Protein AF-A0A8C4T7C1-F1 (afdb_monomer)

Structure (mmCIF, N/CA/C/O backbone):
data_AF-A0A8C4T7C1-F1
#
_entry.id   AF-A0A8C4T7C1-F1
#
loop_
_atom_site.group_PDB
_atom_site.id
_atom_site.type_symbol
_atom_site.label_atom_id
_atom_site.label_alt_id
_atom_site.label_comp_id
_atom_site.label_asym_id
_atom_site.label_entity_id
_atom_site.label_seq_id
_atom_site.pdbx_PDB_ins_code
_atom_site.Cartn_x
_atom_site.Cartn_y
_atom_site.Cartn_z
_atom_site.occupancy
_atom_site.B_iso_or_equiv
_atom_site.auth_seq_id
_atom_site.auth_comp_id
_atom_site.auth_asym_id
_atom_site.auth_atom_id
_atom_site.pdbx_PDB_model_num
ATOM 1 N N . MET A 1 1 ? -69.607 1.595 96.852 1.00 39.59 1 MET A N 1
ATOM 2 C CA . MET A 1 1 ? -70.809 1.963 97.623 1.00 39.59 1 MET A CA 1
ATOM 3 C C . MET A 1 1 ? -70.814 1.075 98.844 1.00 39.59 1 MET A C 1
ATOM 5 O O . MET A 1 1 ? -71.100 -0.108 98.717 1.00 39.59 1 MET A O 1
ATOM 9 N N . ASP A 1 2 ? -70.369 1.625 99.969 1.00 36.47 2 ASP A N 1
ATOM 10 C CA . ASP A 1 2 ? -70.522 1.013 101.286 1.00 36.47 2 ASP A CA 1
ATOM 11 C C . ASP A 1 2 ? -71.994 0.741 101.583 1.00 36.47 2 ASP A C 1
ATOM 13 O O . ASP A 1 2 ? -72.839 1.552 101.209 1.00 36.47 2 ASP A O 1
ATOM 17 N N . LEU A 1 3 ? -72.279 -0.345 102.302 1.00 37.03 3 LEU A N 1
ATOM 18 C CA . LEU A 1 3 ? -73.333 -0.402 103.315 1.00 37.03 3 LEU A CA 1
ATOM 19 C C . LEU A 1 3 ? -73.070 -1.590 104.252 1.00 37.03 3 LEU A C 1
ATOM 21 O O . LEU A 1 3 ? -72.618 -2.659 103.849 1.00 37.03 3 LEU A O 1
ATOM 25 N N . ASN A 1 4 ? -73.296 -1.322 105.529 1.00 34.69 4 ASN A N 1
ATOM 26 C CA . ASN A 1 4 ? -72.734 -1.969 106.704 1.00 34.69 4 ASN A CA 1
ATOM 27 C C . ASN A 1 4 ? -73.820 -2.754 107.478 1.00 34.69 4 ASN A C 1
ATOM 29 O O . ASN A 1 4 ? -75.002 -2.452 107.337 1.00 34.69 4 ASN A O 1
ATOM 33 N N . ALA A 1 5 ? -73.356 -3.624 108.389 1.00 36.12 5 ALA A N 1
ATOM 34 C CA . ALA A 1 5 ? -73.936 -3.946 109.709 1.00 36.12 5 ALA A CA 1
ATOM 35 C C . ALA A 1 5 ? -75.010 -5.069 109.887 1.00 36.12 5 ALA A C 1
ATOM 37 O O . ALA A 1 5 ? -76.177 -4.887 109.570 1.00 36.12 5 ALA A O 1
ATOM 38 N N . THR A 1 6 ? -74.560 -6.193 110.501 1.00 39.06 6 THR A N 1
ATOM 39 C CA . THR A 1 6 ? -74.989 -6.859 111.785 1.00 39.06 6 THR A CA 1
ATOM 40 C C . THR A 1 6 ? -76.496 -7.067 112.111 1.00 39.06 6 THR A C 1
ATOM 42 O O . THR A 1 6 ? -77.298 -6.189 111.854 1.00 39.06 6 THR A O 1
ATOM 45 N N . THR A 1 7 ? -77.010 -8.143 112.751 1.00 35.78 7 THR A N 1
ATOM 46 C CA . THR A 1 7 ? -76.562 -8.897 113.957 1.00 35.78 7 THR A CA 1
ATOM 47 C C . THR A 1 7 ? -77.440 -10.149 114.257 1.00 35.78 7 THR A C 1
ATOM 49 O O . THR A 1 7 ? -78.555 -10.270 113.766 1.00 35.78 7 THR A O 1
ATOM 52 N N . LEU A 1 8 ? -76.896 -11.015 115.130 1.00 33.44 8 LEU A N 1
ATOM 53 C CA . LEU A 1 8 ? -77.321 -12.287 115.770 1.00 33.44 8 LEU A CA 1
ATOM 54 C C . LEU A 1 8 ? -78.752 -12.437 116.357 1.00 33.44 8 LEU A C 1
ATOM 56 O O . LEU A 1 8 ? -79.340 -11.461 116.807 1.00 33.44 8 LEU A O 1
ATOM 60 N N . THR A 1 9 ? -79.211 -13.693 116.551 1.00 31.36 9 THR A N 1
ATOM 61 C CA . THR A 1 9 ? -79.605 -14.282 117.870 1.00 31.36 9 THR A CA 1
ATOM 62 C C . THR A 1 9 ? -79.942 -15.789 117.797 1.00 31.36 9 THR A C 1
ATOM 64 O O . THR A 1 9 ? -80.303 -16.327 116.757 1.00 31.36 9 THR A O 1
ATOM 67 N N . SER A 1 10 ? -79.747 -16.466 118.932 1.00 30.12 10 SER A N 1
ATOM 68 C CA . SER A 1 10 ? -79.720 -17.911 119.226 1.00 30.12 10 SER A CA 1
ATOM 69 C C . SER A 1 10 ? -81.005 -18.463 119.871 1.00 30.12 10 SER A C 1
ATOM 71 O O . SER A 1 10 ? -81.636 -17.713 120.607 1.00 30.12 10 SER A O 1
ATOM 73 N N . ALA A 1 11 ? -81.280 -19.778 119.750 1.00 27.78 11 ALA A N 1
ATOM 74 C CA . ALA A 1 11 ? -81.513 -20.743 120.862 1.00 27.78 11 ALA A CA 1
ATOM 75 C C . ALA A 1 11 ? -82.303 -22.020 120.446 1.00 27.78 11 ALA A C 1
ATOM 77 O O . ALA A 1 11 ? -83.220 -21.970 119.638 1.00 27.78 11 ALA A O 1
ATOM 78 N N . SER A 1 12 ? -81.905 -23.156 121.039 1.00 30.42 12 SER A N 1
ATOM 79 C CA . SER A 1 12 ? -82.440 -24.548 120.990 1.00 30.42 12 SER A CA 1
ATOM 80 C C . SER A 1 12 ? -83.634 -24.741 121.984 1.00 30.42 12 SER A C 1
ATOM 82 O O . SER A 1 12 ? -84.013 -23.702 122.530 1.00 30.42 12 SER A O 1
ATOM 84 N N . PRO A 1 13 ? -84.200 -25.941 122.357 1.00 45.16 13 PRO A N 1
ATOM 85 C CA . PRO A 1 13 ? -83.809 -27.366 122.119 1.00 45.16 13 PRO A CA 1
ATOM 86 C C . PRO A 1 13 ? -84.932 -28.468 121.943 1.00 45.16 13 PRO A C 1
ATOM 88 O O . PRO A 1 13 ? -86.101 -28.212 122.194 1.00 45.16 13 PRO A O 1
ATOM 91 N N . ALA A 1 14 ? -84.494 -29.722 121.632 1.00 33.12 14 ALA A N 1
ATOM 92 C CA . ALA A 1 14 ? -84.949 -31.095 122.069 1.00 33.12 14 ALA A CA 1
ATOM 93 C C . ALA A 1 14 ? -86.394 -31.641 121.783 1.00 33.12 14 ALA A C 1
ATOM 95 O O . ALA A 1 14 ? -87.329 -30.862 121.780 1.00 33.12 14 ALA A O 1
ATOM 96 N N . MET A 1 15 ? -86.760 -32.946 121.638 1.00 36.12 15 MET A N 1
ATOM 97 C CA . MET A 1 15 ? -86.163 -34.318 121.561 1.00 36.12 15 MET A CA 1
ATOM 98 C C . MET A 1 15 ? -87.272 -35.389 121.201 1.00 36.12 15 MET A C 1
ATOM 100 O O . MET A 1 15 ? -88.375 -35.285 121.721 1.00 36.12 15 MET A O 1
ATOM 104 N N . VAL A 1 16 ? -86.917 -36.431 120.406 1.00 39.88 16 VAL A N 1
ATOM 105 C CA . VAL A 1 16 ? -87.276 -37.906 120.360 1.00 39.88 16 VAL A CA 1
ATOM 106 C C . VAL A 1 16 ? -88.703 -38.483 120.081 1.00 39.88 16 VAL A C 1
ATOM 108 O O . VAL A 1 16 ? -89.640 -38.263 120.836 1.00 39.88 16 VAL A O 1
ATOM 111 N N . GLY A 1 17 ? -88.780 -39.436 119.114 1.00 33.00 17 GLY A N 1
ATOM 112 C CA . GLY A 1 17 ? -89.748 -40.565 119.043 1.00 33.00 17 GLY A CA 1
ATOM 113 C C . GLY A 1 17 ? -89.788 -41.311 117.678 1.00 33.00 17 GLY A C 1
ATOM 114 O O . GLY A 1 17 ? -90.172 -40.715 116.680 1.00 33.00 17 GLY A O 1
ATOM 115 N N . ALA A 1 18 ? -89.393 -42.595 117.605 1.00 36.97 18 ALA A N 1
ATOM 116 C CA . ALA A 1 18 ? -89.194 -43.373 116.361 1.00 36.97 18 ALA A CA 1
ATOM 117 C C . ALA A 1 18 ? -90.435 -44.157 115.859 1.00 36.97 18 ALA A C 1
ATOM 119 O O . ALA A 1 18 ? -91.068 -44.876 116.628 1.00 36.97 18 ALA A O 1
ATOM 120 N N . THR A 1 19 ? -90.711 -44.095 114.546 1.00 44.72 19 THR A N 1
ATOM 121 C CA . THR A 1 19 ? -91.612 -44.988 113.781 1.00 44.72 19 THR A CA 1
ATOM 122 C C . THR A 1 19 ? -90.917 -45.392 112.471 1.00 44.72 19 THR A C 1
ATOM 124 O O . THR A 1 19 ? -90.455 -44.539 111.717 1.00 44.72 19 THR A O 1
ATOM 127 N N . SER A 1 20 ? -90.768 -46.690 112.207 1.00 54.09 20 SER A N 1
ATOM 128 C CA . SER A 1 20 ? -90.064 -47.219 111.029 1.00 54.09 20 SER A CA 1
ATOM 129 C C . SER A 1 20 ? -90.968 -47.213 109.788 1.00 54.09 20 SER A C 1
ATOM 131 O O . SER A 1 20 ? -91.796 -48.100 109.604 1.00 54.09 20 SER A O 1
ATOM 133 N N . THR A 1 21 ? -90.789 -46.203 108.933 1.00 66.94 21 THR A N 1
ATOM 134 C CA . THR A 1 21 ? -91.426 -46.022 107.614 1.00 66.94 21 THR A CA 1
ATOM 135 C C . THR A 1 21 ? -90.376 -46.159 106.500 1.00 66.94 21 THR A C 1
ATOM 137 O O . THR A 1 21 ? -89.193 -45.918 106.737 1.00 66.94 21 THR A O 1
ATOM 140 N N . CYS A 1 22 ? -90.774 -46.583 105.293 1.00 68.88 22 CYS A N 1
ATOM 141 C CA . CYS A 1 22 ? -89.872 -46.592 104.132 1.00 68.88 22 CYS A CA 1
ATOM 142 C C . CYS A 1 22 ? -89.419 -45.164 103.783 1.00 68.88 22 CYS A C 1
ATOM 144 O O . CYS A 1 22 ? -90.222 -44.234 103.857 1.00 68.88 22 CYS A O 1
ATOM 146 N N . GLY A 1 23 ? -88.151 -44.992 103.393 1.00 71.00 23 GLY A N 1
ATOM 147 C CA . GLY A 1 23 ? -87.605 -43.698 102.980 1.00 71.00 23 GLY A CA 1
ATOM 148 C C . GLY A 1 23 ? -88.231 -43.146 101.692 1.00 71.00 23 GLY A C 1
ATOM 149 O O . GLY A 1 23 ? -88.985 -43.822 100.993 1.00 71.00 23 GLY A O 1
ATOM 150 N N . THR A 1 24 ? -87.903 -41.897 101.360 1.00 75.88 24 THR A N 1
ATOM 151 C CA . THR A 1 24 ? -88.327 -41.229 100.116 1.00 75.88 24 THR A CA 1
ATOM 152 C C . THR A 1 24 ? -87.920 -42.029 98.871 1.00 75.88 24 THR A C 1
ATOM 154 O O . THR A 1 24 ? -86.865 -42.659 98.871 1.00 75.88 24 THR A O 1
ATOM 157 N N . ASN A 1 25 ? -88.729 -41.975 97.804 1.00 74.75 25 ASN A N 1
ATOM 158 C CA . ASN A 1 25 ? -88.540 -42.739 96.555 1.00 74.75 25 ASN A CA 1
ATOM 159 C C . ASN A 1 25 ? -88.630 -44.268 96.735 1.00 74.75 25 ASN A C 1
ATOM 161 O O . ASN A 1 25 ? -88.060 -45.037 95.962 1.00 74.75 25 ASN A O 1
ATOM 165 N N . ALA A 1 26 ? -89.383 -44.710 97.749 1.00 79.12 26 ALA A N 1
ATOM 166 C CA . ALA A 1 26 ? -89.719 -46.105 97.995 1.00 79.12 26 ALA A CA 1
ATOM 167 C C . ALA A 1 26 ? -91.232 -46.292 98.178 1.00 79.12 26 ALA A C 1
ATOM 169 O O . ALA A 1 26 ? -91.918 -45.468 98.779 1.00 79.12 26 ALA A O 1
ATOM 170 N N . THR A 1 27 ? -91.745 -47.419 97.701 1.00 79.00 27 THR A N 1
ATOM 171 C CA . THR A 1 27 ? -93.106 -47.901 97.947 1.00 79.00 27 THR A CA 1
ATOM 172 C C . THR A 1 27 ? -93.055 -49.027 98.975 1.00 79.00 27 THR A C 1
ATOM 174 O O . THR A 1 27 ? -92.199 -49.905 98.901 1.00 79.00 27 THR A O 1
ATOM 177 N N . CYS A 1 28 ? -93.927 -48.987 99.982 1.00 78.75 28 CYS A N 1
ATOM 178 C CA . CYS A 1 28 ? -93.974 -50.014 101.022 1.00 78.75 28 CYS A CA 1
ATOM 179 C C . CYS A 1 28 ? -94.822 -51.199 100.548 1.00 78.75 28 CYS A C 1
ATOM 181 O O . CYS A 1 28 ? -95.999 -51.023 100.226 1.00 78.75 28 CYS A O 1
ATOM 183 N N . VAL A 1 29 ? -94.238 -52.397 100.522 1.00 79.12 29 VAL A N 1
ATOM 184 C CA . VAL A 1 29 ? -94.924 -53.643 100.170 1.00 79.12 29 VAL A CA 1
ATOM 185 C C . VAL A 1 29 ? -95.025 -54.513 101.421 1.00 79.12 29 VAL A C 1
ATOM 187 O O . VAL A 1 29 ? -94.021 -54.946 101.988 1.00 79.12 29 VAL A O 1
ATOM 190 N N . ASN A 1 30 ? -96.256 -54.760 101.870 1.00 70.69 30 ASN A N 1
ATOM 191 C CA . ASN A 1 30 ? -96.525 -55.561 103.063 1.00 70.69 30 ASN A CA 1
ATOM 192 C C . ASN A 1 30 ? -96.456 -57.061 102.743 1.00 70.69 30 ASN A C 1
ATOM 194 O O . ASN A 1 30 ? -97.020 -57.517 101.749 1.00 70.69 30 ASN A O 1
ATOM 198 N N . THR A 1 31 ? -95.820 -57.837 103.617 1.00 72.50 31 THR A N 1
ATOM 199 C CA . THR A 1 31 ? -95.782 -59.304 103.565 1.00 72.50 31 THR A CA 1
ATOM 200 C C . THR A 1 31 ? -96.351 -59.891 104.858 1.00 72.50 31 THR A C 1
ATOM 202 O O . THR A 1 31 ? -96.505 -59.204 105.867 1.00 72.50 31 THR A O 1
ATOM 205 N N . ALA A 1 32 ? -96.735 -61.170 104.849 1.00 63.47 32 ALA A N 1
ATOM 206 C CA . ALA A 1 32 ? -97.282 -61.815 106.041 1.00 63.47 32 ALA A CA 1
ATOM 207 C C . ALA A 1 32 ? -96.217 -61.865 107.155 1.00 63.47 32 ALA A C 1
ATOM 209 O O . ALA A 1 32 ? -95.300 -62.680 107.114 1.00 63.47 32 ALA A O 1
ATOM 210 N N . GLY A 1 33 ? -96.339 -60.962 108.133 1.00 67.00 33 GLY A N 1
ATOM 211 C CA . GLY A 1 33 ? -95.430 -60.832 109.275 1.00 67.00 33 GLY A CA 1
ATOM 212 C C . GLY A 1 33 ? -94.301 -59.801 109.130 1.00 67.00 33 GLY A C 1
ATOM 213 O O . GLY A 1 33 ? -93.523 -59.666 110.070 1.00 67.00 33 GLY A O 1
ATOM 214 N N . SER A 1 34 ? -94.188 -59.067 108.012 1.00 75.94 34 SER A N 1
ATOM 215 C CA . SER A 1 34 ? -93.172 -58.010 107.822 1.00 75.94 34 SER A CA 1
ATOM 216 C C . SER A 1 34 ? -93.561 -57.014 106.710 1.00 75.94 34 SER A C 1
ATOM 218 O O . SER A 1 34 ? -94.633 -57.107 106.119 1.00 75.94 34 SER A O 1
ATOM 220 N N . PHE A 1 35 ? -92.697 -56.046 106.408 1.00 72.50 35 PHE A N 1
ATOM 221 C CA . PHE A 1 35 ? -92.792 -55.178 105.231 1.00 72.50 35 PHE A CA 1
ATOM 222 C C . PHE A 1 35 ? -91.415 -55.050 104.571 1.00 72.50 35 PHE A C 1
ATOM 224 O O . PHE A 1 35 ? -90.387 -55.195 105.235 1.00 72.50 35 PHE A O 1
ATOM 231 N N . PHE A 1 36 ? -91.374 -54.779 103.268 1.00 80.06 36 PHE A N 1
ATOM 232 C CA . PHE A 1 36 ? -90.142 -54.379 102.587 1.00 80.06 36 PHE A CA 1
ATOM 233 C C . PHE A 1 36 ? -90.388 -53.160 101.701 1.00 80.06 36 PHE A C 1
ATOM 235 O O . PHE A 1 36 ? -91.494 -52.934 101.209 1.00 80.06 36 PHE A O 1
ATOM 242 N N . CYS A 1 37 ? -89.350 -52.351 101.516 1.00 81.44 37 CYS A N 1
ATOM 243 C CA . CYS A 1 37 ? -89.415 -51.151 100.695 1.00 81.44 37 CYS A CA 1
ATOM 244 C C . CYS A 1 37 ? -88.960 -51.477 99.271 1.00 81.44 37 CYS A C 1
ATOM 246 O O . CYS A 1 37 ? -87.873 -52.015 99.073 1.00 81.44 37 CYS A O 1
ATOM 248 N N . GLN A 1 38 ? -89.773 -51.140 98.276 1.00 81.94 38 GLN A N 1
ATOM 249 C CA . GLN A 1 38 ? -89.431 -51.252 96.864 1.00 81.94 38 GLN A CA 1
ATOM 250 C C . GLN A 1 38 ? -89.142 -49.861 96.303 1.00 81.94 38 GLN A C 1
ATOM 252 O O . GLN A 1 38 ? -90.034 -49.014 96.242 1.00 81.94 38 GLN A O 1
ATOM 257 N N . CYS A 1 39 ? -87.899 -49.619 95.891 1.00 84.44 39 CYS A N 1
ATOM 258 C CA . CYS A 1 39 ? -87.506 -48.340 95.311 1.00 84.44 39 CYS A CA 1
ATOM 259 C C . CYS A 1 39 ? -88.224 -48.059 93.988 1.00 84.44 39 CYS A C 1
ATOM 261 O O . CYS A 1 39 ? -88.465 -48.971 93.194 1.00 84.44 39 CYS A O 1
ATOM 263 N N . THR A 1 40 ? -88.554 -46.788 93.750 1.00 81.94 40 THR A N 1
ATOM 264 C CA . THR A 1 40 ? -88.986 -46.319 92.430 1.00 81.94 40 THR A CA 1
ATOM 265 C C . THR A 1 40 ? -87.871 -46.550 91.411 1.00 81.94 40 THR A C 1
ATOM 267 O O . THR A 1 40 ? -86.692 -46.571 91.766 1.00 81.94 40 THR A O 1
ATOM 270 N N . SER A 1 41 ? -88.239 -46.738 90.141 1.00 80.69 41 SER A N 1
ATOM 271 C CA . SER A 1 41 ? -87.270 -46.962 89.059 1.00 80.69 41 SER A CA 1
ATOM 272 C C . SER A 1 41 ? -86.169 -45.890 89.067 1.00 80.69 41 SER A C 1
ATOM 274 O O . SER A 1 41 ? -86.472 -44.722 89.296 1.00 80.69 41 SER A O 1
ATOM 276 N N . GLY A 1 42 ? -84.911 -46.294 88.854 1.00 77.31 42 GLY A N 1
ATOM 277 C CA . GLY A 1 42 ? -83.734 -45.412 88.946 1.00 77.31 42 GLY A CA 1
ATOM 278 C C . GLY A 1 42 ? -83.109 -45.301 90.346 1.00 77.31 42 GLY A C 1
ATOM 279 O O . GLY A 1 42 ? -82.064 -44.686 90.506 1.00 77.31 42 GLY A O 1
ATOM 280 N N . TYR A 1 43 ? -83.688 -45.934 91.372 1.00 84.94 43 TYR A N 1
ATOM 281 C CA . TYR A 1 43 ? -83.139 -45.943 92.733 1.00 84.94 43 TYR A CA 1
ATOM 282 C C . TYR A 1 43 ? -82.815 -47.368 93.199 1.00 84.94 43 TYR A C 1
ATOM 284 O O . TYR A 1 43 ? -83.544 -48.318 92.912 1.00 84.94 43 TYR A O 1
ATOM 292 N N . GLN A 1 44 ? -81.724 -47.528 93.950 1.00 84.44 44 GLN A N 1
ATOM 293 C CA . GLN A 1 44 ? -81.298 -48.802 94.533 1.00 84.44 44 GLN A CA 1
ATOM 294 C C . GLN A 1 44 ? -81.539 -48.823 96.042 1.00 84.44 44 GLN A C 1
ATOM 296 O O . GLN A 1 44 ? -81.266 -47.850 96.750 1.00 84.44 44 GLN A O 1
ATOM 301 N N . LEU A 1 45 ? -82.043 -49.954 96.535 1.00 82.75 45 LEU A N 1
ATOM 302 C CA . LEU A 1 45 ? -82.343 -50.138 97.948 1.00 82.75 45 LEU A CA 1
ATOM 303 C C . LEU A 1 45 ? -81.062 -50.455 98.718 1.00 82.75 45 LEU A C 1
ATOM 305 O O . LEU A 1 45 ? -80.397 -51.456 98.457 1.00 82.75 45 LEU A O 1
ATOM 309 N N . ILE A 1 46 ? -80.751 -49.624 99.703 1.00 80.88 46 ILE A N 1
ATOM 310 C CA . ILE A 1 46 ? -79.658 -49.819 100.650 1.00 80.88 46 ILE A CA 1
ATOM 311 C C . ILE A 1 46 ? -80.258 -49.933 102.055 1.00 80.88 46 ILE A C 1
ATOM 313 O O . ILE A 1 46 ? -81.198 -49.221 102.415 1.00 80.88 46 ILE A O 1
ATOM 317 N N . ASN A 1 47 ? -79.721 -50.853 102.863 1.00 76.44 47 ASN A N 1
ATOM 318 C CA . ASN A 1 47 ? -80.117 -51.063 104.262 1.00 76.44 47 ASN A CA 1
ATOM 319 C C . ASN A 1 47 ? -81.635 -51.272 104.459 1.00 76.44 47 ASN A C 1
ATOM 321 O O . ASN A 1 47 ? -82.228 -50.751 105.404 1.00 76.44 47 ASN A O 1
ATOM 325 N N . ASN A 1 48 ? -82.271 -52.006 103.537 1.00 70.31 48 ASN A N 1
ATOM 326 C CA . ASN A 1 48 ? -83.690 -52.405 103.520 1.00 70.31 48 ASN A CA 1
ATOM 327 C C . ASN A 1 48 ? -84.749 -51.285 103.600 1.00 70.31 48 ASN A C 1
ATOM 329 O O . ASN A 1 48 ? -85.939 -51.583 103.523 1.00 70.31 48 ASN A O 1
ATOM 333 N N . THR A 1 49 ? -84.354 -50.019 103.733 1.00 74.88 49 THR A N 1
ATOM 334 C CA . THR A 1 49 ? -85.272 -48.902 104.016 1.00 74.88 49 THR A CA 1
ATOM 335 C C . THR A 1 49 ? -84.970 -47.632 103.224 1.00 74.88 49 THR A C 1
ATOM 337 O O . THR A 1 49 ? -85.866 -46.799 103.085 1.00 74.88 49 THR A O 1
ATOM 340 N N . LEU A 1 50 ? -83.757 -47.476 102.678 1.00 79.44 50 LEU A N 1
ATOM 341 C CA . LEU A 1 50 ? -83.317 -46.257 102.000 1.00 79.44 50 LEU A CA 1
ATOM 342 C C . LEU A 1 50 ? -83.121 -46.495 100.504 1.00 79.44 50 LEU A C 1
ATOM 344 O O . LEU A 1 50 ? -82.351 -47.362 100.104 1.00 79.44 50 LEU A O 1
ATOM 348 N N . CYS A 1 51 ? -83.771 -45.678 99.683 1.00 84.94 51 CYS A N 1
ATOM 349 C CA . CYS A 1 51 ? -83.576 -45.672 98.241 1.00 84.94 51 CYS A CA 1
ATOM 350 C C . CYS A 1 51 ? -82.603 -44.560 97.873 1.00 84.94 51 CYS A C 1
ATOM 352 O O . CYS A 1 51 ? -82.915 -43.380 98.031 1.00 84.94 51 CYS A O 1
ATOM 354 N N . VAL A 1 52 ? -81.414 -44.941 97.410 1.00 83.75 52 VAL A N 1
ATOM 355 C CA . VAL A 1 52 ? -80.437 -43.983 96.888 1.00 83.75 52 VAL A CA 1
ATOM 356 C C . VAL A 1 52 ? -80.479 -43.990 95.376 1.00 83.75 52 VAL A C 1
ATOM 358 O O . VAL A 1 52 ? -80.702 -45.028 94.755 1.00 83.75 52 VAL A O 1
ATOM 361 N N . ASP A 1 53 ? -80.286 -42.811 94.808 1.00 84.06 53 ASP A N 1
ATOM 362 C CA . ASP A 1 53 ? -80.202 -42.622 93.371 1.00 84.06 53 ASP A CA 1
ATOM 363 C C . ASP A 1 53 ? -79.111 -43.517 92.780 1.00 84.06 53 ASP A C 1
ATOM 365 O O . ASP A 1 53 ? -78.015 -43.649 93.345 1.00 84.06 53 ASP A O 1
ATOM 369 N N . VAL A 1 54 ? -79.429 -44.190 91.681 1.00 85.19 54 VAL A N 1
ATOM 370 C CA . VAL A 1 54 ? -78.435 -44.949 90.938 1.00 85.19 54 VAL A CA 1
ATOM 371 C C . VAL A 1 54 ? -77.695 -43.964 90.056 1.00 85.19 54 VAL A C 1
ATOM 373 O O . VAL A 1 54 ? -78.252 -43.494 89.088 1.00 85.19 54 VAL A O 1
ATOM 376 N N . ASP A 1 55 ? -76.419 -43.706 90.338 1.00 83.19 55 ASP A N 1
ATOM 377 C CA . ASP A 1 55 ? -75.590 -42.967 89.384 1.00 83.19 55 ASP A CA 1
ATOM 378 C C . ASP A 1 55 ? -75.295 -43.874 88.182 1.00 83.19 55 ASP A C 1
ATOM 380 O O . ASP A 1 55 ? -74.357 -44.686 88.206 1.00 83.19 55 ASP A O 1
ATOM 384 N N . GLU A 1 56 ? -76.135 -43.789 87.146 1.00 85.38 56 GLU A N 1
ATOM 385 C CA . GLU A 1 56 ? -75.958 -44.592 85.939 1.00 85.38 56 GLU A CA 1
ATOM 386 C C . GLU A 1 56 ? -74.633 -44.253 85.249 1.00 85.38 56 GLU A C 1
ATOM 388 O O . GLU A 1 56 ? -73.958 -45.153 84.746 1.00 85.38 56 GLU A O 1
ATOM 393 N N . CYS A 1 57 ? -74.184 -42.996 85.314 1.00 82.75 57 CYS A N 1
ATOM 394 C CA . CYS A 1 57 ? -72.947 -42.544 84.680 1.00 82.75 57 CYS A CA 1
ATOM 395 C C . CYS A 1 57 ? -71.685 -43.217 85.264 1.00 82.75 57 CYS A C 1
ATOM 397 O O . CYS A 1 57 ? -70.692 -43.371 84.550 1.00 82.75 57 CYS A O 1
ATOM 399 N N . ARG A 1 58 ? -71.706 -43.666 86.530 1.00 81.44 58 ARG A N 1
ATOM 400 C CA . ARG A 1 58 ? -70.566 -44.347 87.190 1.00 81.44 58 ARG A CA 1
ATOM 401 C C . ARG A 1 58 ? -70.533 -45.864 87.024 1.00 81.44 58 ARG A C 1
ATOM 403 O O . ARG A 1 58 ? -69.520 -46.476 87.359 1.00 81.44 58 ARG A O 1
ATOM 410 N N . LYS A 1 59 ? -71.604 -46.488 86.524 1.00 75.31 59 LYS A N 1
ATOM 411 C CA . LYS A 1 59 ? -71.675 -47.954 86.384 1.00 75.31 59 LYS A CA 1
ATOM 412 C C . LYS A 1 59 ? -70.878 -48.508 85.182 1.00 75.31 59 LYS A C 1
ATOM 414 O O . LYS A 1 59 ? -70.530 -49.683 85.226 1.00 75.31 59 LYS A O 1
ATOM 419 N N . GLY A 1 60 ? -70.516 -47.664 84.196 1.00 60.84 60 GLY A N 1
ATOM 420 C CA . GLY A 1 60 ? -69.700 -47.975 82.993 1.00 60.84 60 GLY A CA 1
ATOM 421 C C . GLY A 1 60 ? -70.379 -48.955 82.010 1.00 60.84 60 GLY A C 1
ATOM 422 O O . GLY A 1 60 ? -71.146 -49.803 82.435 1.00 60.84 60 GLY A O 1
ATOM 423 N N . ALA A 1 61 ? -70.222 -48.964 80.680 1.00 57.12 61 ALA A N 1
ATOM 424 C CA . ALA A 1 61 ? -69.710 -48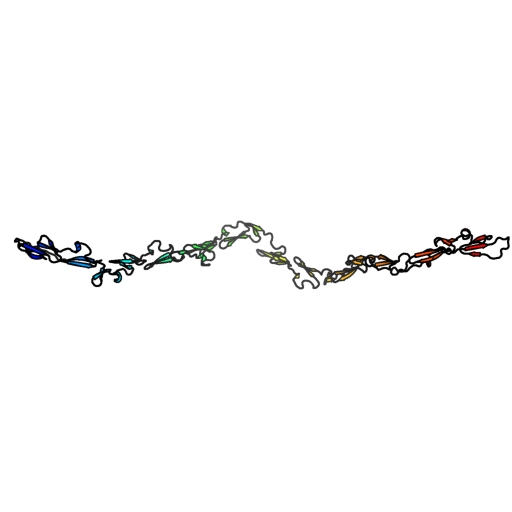.057 79.649 1.00 57.12 61 ALA A CA 1
ATOM 425 C C . ALA A 1 61 ? -70.743 -48.071 78.482 1.00 57.12 61 ALA A C 1
ATOM 427 O O . ALA A 1 61 ? -71.483 -49.044 78.343 1.00 57.12 61 ALA A O 1
ATOM 428 N N . SER A 1 62 ? -70.786 -47.022 77.646 1.00 65.06 62 SER A N 1
ATOM 429 C CA . SER A 1 62 ? -71.701 -46.858 76.483 1.00 65.06 62 SER A CA 1
ATOM 430 C C . SER A 1 62 ? -73.177 -46.524 76.781 1.00 65.06 62 SER A C 1
ATOM 432 O O . SER A 1 62 ? -74.062 -46.888 76.013 1.00 65.06 62 SER A O 1
ATOM 434 N N . ILE A 1 63 ? -73.457 -45.809 77.876 1.00 78.50 63 ILE A N 1
ATOM 435 C CA . ILE A 1 63 ? -74.820 -45.346 78.221 1.00 78.50 63 ILE A CA 1
ATOM 436 C C . ILE A 1 63 ? -75.272 -44.158 77.349 1.00 78.50 63 ILE A C 1
ATOM 438 O O . ILE A 1 63 ? -76.450 -44.051 77.014 1.00 78.50 63 ILE A O 1
ATOM 442 N N . CYS A 1 64 ? -74.337 -43.289 76.960 1.00 80.19 64 CYS A N 1
ATOM 443 C CA . CYS A 1 64 ? -74.562 -42.183 76.027 1.00 80.19 64 CYS A CA 1
ATOM 444 C C . CYS A 1 64 ? -73.896 -42.464 74.673 1.00 80.19 64 CYS A C 1
ATOM 446 O O . CYS A 1 64 ? -72.964 -43.272 74.591 1.00 80.19 64 CYS A O 1
ATOM 448 N N . GLN A 1 65 ? -74.369 -41.804 73.613 1.00 81.19 65 GLN A N 1
ATOM 449 C CA . GLN A 1 65 ? -73.833 -41.971 72.260 1.00 81.19 65 GLN A CA 1
ATOM 450 C C . GLN A 1 65 ? -72.452 -41.300 72.111 1.00 81.19 65 GLN A C 1
ATOM 452 O O . GLN A 1 65 ? -71.958 -40.613 73.010 1.00 81.19 65 GLN A O 1
ATOM 457 N N . ALA A 1 66 ? -71.784 -41.518 70.974 1.00 81.12 66 ALA A N 1
ATOM 458 C CA . ALA A 1 66 ? -70.496 -40.884 70.699 1.00 81.12 66 ALA A CA 1
ATOM 459 C C . ALA A 1 66 ? -70.608 -39.349 70.784 1.00 81.12 66 ALA A C 1
ATOM 461 O O . ALA A 1 66 ? -71.572 -38.759 70.302 1.00 81.12 66 ALA A O 1
ATOM 462 N N . ASN A 1 67 ? -69.602 -38.716 71.393 1.00 82.44 67 ASN A N 1
ATOM 463 C CA . ASN A 1 67 ? -69.533 -37.269 71.646 1.00 82.44 67 ASN A CA 1
ATOM 464 C C . ASN A 1 67 ? -70.607 -36.716 72.597 1.00 82.44 67 ASN A C 1
ATOM 466 O O . ASN A 1 67 ? -70.831 -35.508 72.627 1.00 82.44 67 ASN A O 1
ATOM 470 N N . GLU A 1 68 ? -71.218 -37.569 73.419 1.00 86.88 68 GLU A N 1
ATOM 471 C CA . GLU A 1 68 ? -72.064 -37.155 74.538 1.00 86.88 68 GLU A CA 1
ATOM 472 C C . GLU A 1 68 ? -71.353 -37.328 75.891 1.00 86.88 68 GLU A C 1
ATOM 474 O O . GLU A 1 68 ? -70.470 -38.173 76.069 1.00 86.88 68 GLU A O 1
ATOM 479 N N . GLU A 1 69 ? -71.744 -36.499 76.850 1.00 85.94 69 GLU A N 1
ATOM 480 C CA . GLU A 1 69 ? -71.386 -36.562 78.259 1.00 85.94 69 GLU A CA 1
ATOM 481 C C . GLU A 1 69 ? -72.636 -36.901 79.080 1.00 85.94 69 GLU A C 1
ATOM 483 O O . GLU A 1 69 ? -73.712 -36.324 78.891 1.00 85.94 69 GLU A O 1
ATOM 488 N N . CYS A 1 70 ? -72.489 -37.877 79.975 1.00 87.12 70 CYS A N 1
ATOM 489 C CA . CYS A 1 70 ? -73.554 -38.340 80.856 1.00 87.12 70 CYS A CA 1
ATOM 490 C C . CYS A 1 70 ? -73.663 -37.420 82.075 1.00 87.12 70 CYS A C 1
ATOM 492 O O . CYS A 1 70 ? -72.690 -37.232 82.802 1.00 87.12 70 CYS A O 1
ATOM 494 N N . MET A 1 71 ? -74.856 -36.886 82.319 1.00 85.31 71 MET A N 1
ATOM 495 C CA . MET A 1 71 ? -75.203 -36.130 83.517 1.00 85.31 71 MET A CA 1
ATOM 496 C C . MET A 1 71 ? -76.217 -36.924 84.341 1.00 85.31 71 MET A C 1
ATOM 498 O O . MET A 1 71 ? -77.343 -37.138 83.888 1.00 85.31 71 MET A O 1
ATOM 502 N N . ASN A 1 72 ? -75.834 -37.338 85.549 1.00 84.38 72 ASN A N 1
ATOM 503 C CA . ASN A 1 72 ? -76.738 -38.027 86.465 1.00 84.38 72 ASN A CA 1
ATOM 504 C C . ASN A 1 72 ? -77.805 -37.060 87.011 1.00 84.38 72 ASN A C 1
ATOM 506 O O . ASN A 1 72 ? -77.485 -35.932 87.399 1.00 84.38 72 ASN A O 1
ATOM 510 N N . THR A 1 73 ? -79.064 -37.485 87.048 1.00 84.62 73 THR A N 1
ATOM 511 C CA . THR A 1 73 ? -80.195 -36.718 87.592 1.00 84.62 73 THR A CA 1
ATOM 512 C C . THR A 1 73 ? -80.966 -37.576 88.602 1.00 84.62 73 THR A C 1
ATOM 514 O O . THR A 1 73 ? -80.929 -38.792 88.521 1.00 84.62 73 THR A O 1
ATOM 517 N N . PRO A 1 74 ? -81.692 -37.003 89.574 1.00 83.12 74 PRO A N 1
ATOM 518 C CA . PRO A 1 74 ? -82.436 -37.827 90.525 1.00 83.12 74 PRO A CA 1
ATOM 519 C C . PRO A 1 74 ? -83.459 -38.737 89.814 1.00 83.12 74 PRO A C 1
ATOM 521 O O . PRO A 1 74 ? -84.436 -38.250 89.244 1.00 83.12 74 PRO A O 1
ATOM 524 N N . GLY A 1 75 ? -83.225 -40.048 89.856 1.00 81.25 75 GLY A N 1
ATOM 525 C CA . GLY A 1 75 ? -84.047 -41.110 89.279 1.00 81.25 75 GLY A CA 1
ATOM 526 C C . GLY A 1 75 ? -83.808 -41.415 87.798 1.00 81.25 75 GLY A C 1
ATOM 527 O O . GLY A 1 75 ? -84.563 -42.215 87.244 1.00 81.25 75 GLY A O 1
ATOM 528 N N . SER A 1 76 ? -82.839 -40.769 87.135 1.00 85.19 76 SER A N 1
ATOM 529 C CA . SER A 1 76 ? -82.546 -40.950 85.700 1.00 85.19 76 SER A CA 1
ATOM 530 C C . SER A 1 76 ? -81.199 -40.325 85.319 1.00 85.19 76 SER A C 1
ATOM 532 O O . SER A 1 76 ? -80.625 -39.546 86.056 1.00 85.19 76 SER A O 1
ATOM 534 N N . TYR A 1 77 ? -80.756 -40.475 84.078 1.00 85.25 77 TYR A N 1
ATOM 535 C CA . TYR A 1 77 ? -79.625 -39.724 83.527 1.00 85.25 77 TYR A CA 1
ATOM 536 C C . TYR A 1 77 ? -80.038 -38.920 82.287 1.00 85.25 77 TYR A C 1
ATOM 538 O O . TYR A 1 77 ? -81.078 -39.174 81.673 1.00 85.25 77 TYR A O 1
ATOM 546 N N . GLN A 1 78 ? -79.226 -37.933 81.906 1.00 84.25 78 GLN A N 1
ATOM 547 C CA . GLN A 1 78 ? -79.349 -37.200 80.644 1.00 84.25 78 GLN A CA 1
ATOM 548 C C . GLN A 1 78 ? -78.013 -37.180 79.908 1.00 84.25 78 GLN A C 1
ATOM 550 O O . GLN A 1 78 ? -76.978 -36.888 80.498 1.00 84.25 78 GLN A O 1
ATOM 555 N N . CYS A 1 79 ? -78.041 -37.425 78.600 1.00 85.75 79 CYS A N 1
ATOM 556 C CA . CYS A 1 79 ? -76.870 -37.314 77.738 1.00 85.75 79 CYS A CA 1
ATOM 557 C C . CYS A 1 79 ? -76.902 -35.974 76.995 1.00 85.75 79 CYS A C 1
ATOM 559 O O . CYS A 1 79 ? -77.849 -35.684 76.250 1.00 85.75 79 CYS A O 1
ATOM 561 N N . LYS A 1 80 ? -75.882 -35.140 77.207 1.00 86.25 80 LYS A N 1
ATOM 562 C CA . LYS A 1 80 ? -75.703 -33.869 76.488 1.00 86.25 80 LYS A CA 1
ATOM 563 C C . LYS A 1 80 ? -74.499 -33.968 75.570 1.00 86.25 80 LYS A C 1
ATOM 565 O O . LYS A 1 80 ? -73.549 -34.665 75.896 1.00 86.25 80 LYS A O 1
ATOM 570 N N . CYS A 1 81 ? -74.520 -33.274 74.436 1.00 88.00 81 CYS A N 1
ATOM 571 C CA . CYS A 1 81 ? -73.334 -33.210 73.590 1.00 88.00 81 CYS A CA 1
ATOM 572 C C . CYS A 1 81 ? -72.168 -32.597 74.373 1.00 88.00 81 CYS A C 1
ATOM 574 O O . CYS A 1 81 ? -72.361 -31.634 75.121 1.00 88.00 81 CYS A O 1
ATOM 576 N N . LYS A 1 82 ? -70.970 -33.154 74.189 1.00 87.31 82 LYS A N 1
ATOM 577 C CA . LYS A 1 82 ? -69.731 -32.546 74.674 1.00 87.31 82 LYS A CA 1
ATOM 578 C C . LYS A 1 82 ? -69.577 -31.140 74.064 1.00 87.31 82 LYS A C 1
ATOM 580 O O . LYS A 1 82 ? -70.108 -30.897 72.977 1.00 87.31 82 LYS A O 1
ATOM 585 N N . PRO A 1 83 ? -68.860 -30.212 74.723 1.00 85.62 83 PRO A N 1
ATOM 586 C CA . PRO A 1 83 ? -68.522 -28.917 74.126 1.00 85.62 83 PRO A CA 1
ATOM 587 C C . PRO A 1 83 ? -67.900 -29.089 72.727 1.00 85.62 83 PRO A C 1
ATOM 5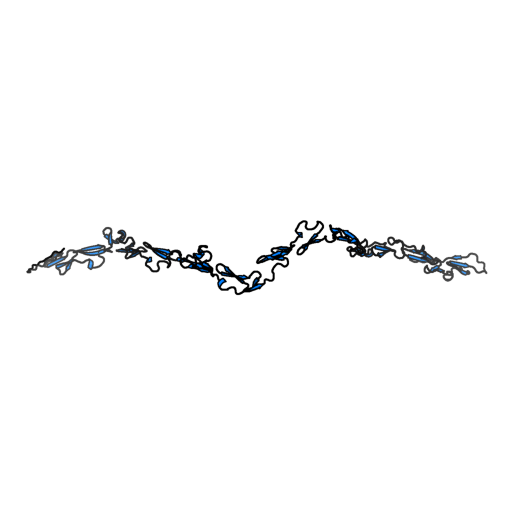89 O O . PRO A 1 83 ? -67.120 -30.017 72.534 1.00 85.62 83 PRO A O 1
ATOM 592 N N . GLY A 1 84 ? -68.278 -28.235 71.768 1.00 83.19 84 GLY A N 1
ATOM 593 C CA . GLY A 1 84 ? -67.885 -28.351 70.349 1.00 83.19 84 GLY A CA 1
ATOM 594 C C . GLY A 1 84 ? -68.816 -29.220 69.488 1.00 83.19 84 GLY A C 1
ATOM 595 O O . GLY A 1 84 ? -68.647 -29.308 68.279 1.00 83.19 84 GLY A O 1
ATOM 596 N N . PHE A 1 85 ? -69.843 -29.844 70.081 1.00 88.69 85 PHE A N 1
ATOM 597 C CA . PHE A 1 85 ? -70.805 -30.681 69.361 1.00 88.69 85 PHE A CA 1
ATOM 598 C C . PHE A 1 85 ? -72.246 -30.200 69.562 1.00 88.69 85 PHE A C 1
ATOM 600 O O . PHE A 1 85 ? -72.632 -29.762 70.649 1.00 88.69 85 PHE A O 1
ATOM 607 N N . ALA A 1 86 ? -73.079 -30.341 68.531 1.00 87.06 86 ALA A N 1
ATOM 608 C CA . ALA A 1 86 ? -74.500 -30.000 68.580 1.00 87.06 86 ALA A CA 1
ATOM 609 C C . ALA A 1 86 ? -75.373 -31.144 68.053 1.00 87.06 86 ALA A C 1
ATOM 611 O O . ALA A 1 86 ? -74.974 -31.905 67.168 1.00 87.06 86 ALA A O 1
ATOM 612 N N . LYS A 1 87 ? -76.594 -31.270 68.592 1.00 84.06 87 LYS A N 1
ATOM 613 C CA . LYS A 1 87 ? -77.544 -32.299 68.146 1.00 84.06 87 LYS A CA 1
ATOM 614 C C . LYS A 1 87 ? -78.087 -31.954 66.765 1.00 84.06 87 LYS A C 1
ATOM 616 O O . LYS A 1 87 ? -78.883 -31.028 66.625 1.00 84.06 87 LYS A O 1
ATOM 621 N N . GLN A 1 88 ? -77.739 -32.755 65.767 1.00 80.88 88 GLN A N 1
ATOM 622 C CA . GLN A 1 88 ? -78.423 -32.748 64.482 1.00 80.88 88 GLN A CA 1
ATOM 623 C C . GLN A 1 88 ? -79.673 -33.629 64.579 1.00 80.88 88 GLN A C 1
ATOM 625 O O . GLN A 1 88 ? -79.613 -34.767 65.049 1.00 80.88 88 GLN A O 1
ATOM 630 N N . ASN A 1 89 ? -80.826 -33.089 64.174 1.00 77.00 89 ASN A N 1
ATOM 631 C CA . ASN A 1 89 ? -82.126 -33.775 64.213 1.00 77.00 89 ASN A CA 1
ATOM 632 C C . ASN A 1 89 ? -82.512 -34.339 65.596 1.00 77.00 89 ASN A C 1
ATOM 634 O O . ASN A 1 89 ? -83.229 -35.329 65.685 1.00 77.00 89 ASN A O 1
ATOM 638 N N . GLY A 1 90 ? -82.024 -33.728 66.682 1.00 73.62 90 GLY A N 1
ATOM 639 C CA . GLY A 1 90 ? -82.354 -34.111 68.061 1.00 73.62 90 GLY A CA 1
ATOM 640 C C . GLY A 1 90 ? -81.749 -35.433 68.552 1.00 73.62 90 GLY A C 1
ATOM 641 O O . GLY A 1 90 ? -81.973 -35.783 69.709 1.00 73.62 90 GLY A O 1
ATOM 642 N N . VAL A 1 91 ? -80.973 -36.143 67.721 1.00 75.06 91 VAL A N 1
ATOM 643 C CA . VAL A 1 91 ? -80.472 -37.493 68.036 1.00 75.06 91 VAL A CA 1
ATOM 644 C C . VAL A 1 91 ? -78.947 -37.527 68.128 1.00 75.06 91 VAL A C 1
ATOM 646 O O . VAL A 1 91 ? -78.429 -37.816 69.197 1.00 75.06 91 VAL A O 1
ATOM 649 N N . THR A 1 92 ? -78.218 -37.188 67.062 1.00 81.00 92 THR A N 1
ATOM 650 C CA . THR A 1 92 ? -76.758 -37.388 66.994 1.00 81.00 92 THR A CA 1
ATOM 651 C C . THR A 1 92 ? -75.975 -36.098 67.215 1.00 81.00 92 THR A C 1
ATOM 653 O O . THR A 1 92 ? -76.267 -35.085 66.578 1.00 81.00 92 THR A O 1
ATOM 656 N N . CYS A 1 93 ? -74.947 -36.144 68.064 1.00 86.88 93 CYS A N 1
ATOM 657 C CA . CYS A 1 93 ? -74.014 -35.036 68.268 1.00 86.88 93 CYS A CA 1
ATOM 658 C C . CYS A 1 93 ? -72.969 -35.007 67.148 1.00 86.88 93 CYS A C 1
ATOM 660 O O . CYS A 1 93 ? -72.062 -35.844 67.111 1.00 86.88 93 CYS A O 1
ATOM 662 N N . ILE A 1 94 ? -73.116 -34.047 66.238 1.00 87.69 94 ILE A N 1
ATOM 663 C CA . ILE A 1 94 ? -72.132 -33.776 65.191 1.00 87.69 94 ILE A CA 1
ATOM 664 C C . ILE A 1 94 ? -71.236 -32.621 65.610 1.00 87.69 94 ILE A C 1
ATOM 666 O O . ILE A 1 94 ? -71.632 -31.774 66.414 1.00 87.69 94 ILE A O 1
ATOM 670 N N . ASP A 1 95 ? -70.031 -32.634 65.065 1.00 89.44 95 ASP A N 1
ATOM 671 C CA . ASP A 1 95 ? -69.065 -31.557 65.202 1.00 89.44 95 ASP A CA 1
ATOM 672 C C . ASP A 1 95 ? -69.658 -30.239 64.684 1.00 89.44 95 ASP A C 1
ATOM 674 O O . ASP A 1 95 ? -70.295 -30.213 63.624 1.00 89.44 95 ASP A O 1
ATOM 678 N N . VAL A 1 96 ? -69.512 -29.165 65.458 1.00 90.44 96 VAL A N 1
ATOM 679 C CA . VAL A 1 96 ? -69.966 -27.833 65.056 1.00 90.44 96 VAL A CA 1
ATOM 680 C C . VAL A 1 96 ? -68.839 -27.177 64.287 1.00 90.44 96 VAL A C 1
ATOM 682 O O . VAL A 1 96 ? -67.792 -26.932 64.854 1.00 90.44 96 VAL A O 1
ATOM 685 N N . ASP A 1 97 ? -69.073 -26.819 63.026 1.00 89.38 97 ASP A N 1
ATOM 686 C CA . ASP A 1 97 ? -68.111 -26.000 62.292 1.00 89.38 97 ASP A CA 1
ATOM 687 C C . ASP A 1 97 ? -68.129 -24.562 62.826 1.00 89.38 97 ASP A C 1
ATOM 689 O O . ASP A 1 97 ? -68.905 -23.709 62.369 1.00 89.38 97 ASP A O 1
ATOM 693 N N . GLU A 1 98 ? -67.280 -24.281 63.815 1.00 91.31 98 GLU A N 1
ATOM 694 C CA . GLU A 1 98 ? -67.203 -22.952 64.414 1.00 91.31 98 GLU A CA 1
ATOM 695 C C . GLU A 1 98 ? -66.653 -21.904 63.436 1.00 91.31 98 GLU A C 1
ATOM 697 O O . GLU A 1 98 ? -66.909 -20.708 63.615 1.00 91.31 98 GLU A O 1
ATOM 702 N N . CYS A 1 99 ? -65.974 -22.312 62.353 1.00 90.56 99 CYS A N 1
ATOM 703 C CA . CYS A 1 99 ? -65.417 -21.391 61.361 1.00 90.56 99 CYS A CA 1
ATOM 704 C C . CYS A 1 99 ? -66.489 -20.614 60.585 1.00 90.56 99 CYS A C 1
ATOM 706 O O . CYS A 1 99 ? -66.212 -19.507 60.109 1.00 90.56 99 CYS A O 1
ATOM 708 N N . GLN A 1 100 ? -67.729 -21.112 60.518 1.00 89.62 100 GLN A N 1
ATOM 709 C CA . GLN A 1 100 ? -68.855 -20.372 59.927 1.00 89.62 100 GLN A CA 1
ATOM 710 C C . GLN A 1 100 ? -69.152 -19.063 60.680 1.00 89.62 100 GLN A C 1
ATOM 712 O O . GLN A 1 100 ? -69.623 -18.092 60.085 1.00 89.62 100 GLN A O 1
ATOM 717 N N . GLY A 1 101 ? -68.828 -19.005 61.977 1.00 88.06 101 GLY A N 1
ATOM 718 C CA . GLY A 1 101 ? -68.980 -17.817 62.819 1.00 88.06 101 GLY A CA 1
ATOM 719 C C . GLY A 1 101 ? -67.856 -16.784 62.686 1.00 88.06 101 GLY A C 1
ATOM 720 O O . GLY A 1 101 ? -67.911 -15.760 63.362 1.00 88.06 101 GLY A O 1
ATOM 721 N N . LYS A 1 102 ? -66.842 -17.038 61.843 1.00 88.62 102 LYS A N 1
ATOM 722 C CA . LYS A 1 102 ? -65.611 -16.229 61.714 1.00 88.62 102 LYS A CA 1
ATOM 723 C C . LYS A 1 102 ? -64.965 -15.877 63.073 1.00 88.62 102 LYS A C 1
ATOM 725 O O . LYS A 1 102 ? -64.761 -14.699 63.360 1.00 88.62 102 LYS A O 1
ATOM 730 N N . PRO A 1 103 ? -64.635 -16.876 63.912 1.00 89.69 103 PRO A N 1
ATOM 731 C CA . PRO A 1 103 ? -64.100 -16.651 65.256 1.00 89.69 103 PRO A CA 1
ATOM 732 C C . PRO A 1 103 ? -62.627 -16.205 65.269 1.00 89.69 103 PRO A C 1
ATOM 734 O O . PRO A 1 103 ? -62.147 -15.719 66.289 1.00 89.69 103 PRO A O 1
ATOM 737 N N . CYS A 1 104 ? -61.903 -16.392 64.162 1.00 92.62 104 CYS A N 1
ATOM 738 C CA . CYS A 1 104 ? -60.494 -16.026 64.023 1.00 92.62 104 CYS A CA 1
ATOM 739 C C . CYS A 1 104 ? -60.300 -14.560 63.610 1.00 92.62 104 CYS A C 1
ATOM 741 O O . CYS A 1 104 ? -61.218 -13.920 63.093 1.00 92.62 104 CYS A O 1
ATOM 743 N N . ASP A 1 105 ? -59.073 -14.054 63.764 1.00 92.69 105 ASP A N 1
ATOM 744 C CA . ASP A 1 105 ? -58.673 -12.754 63.214 1.00 92.69 105 ASP A CA 1
ATOM 745 C C . ASP A 1 105 ? -58.912 -12.708 61.687 1.00 92.69 105 ASP A C 1
ATOM 747 O O . ASP A 1 105 ? -58.774 -13.717 60.992 1.00 92.69 105 ASP A O 1
ATOM 751 N N . ALA A 1 106 ? -59.217 -11.532 61.131 1.00 91.06 106 ALA A N 1
ATOM 752 C CA . ALA A 1 106 ? -59.352 -11.335 59.685 1.00 91.06 106 ALA A CA 1
ATOM 753 C C . ALA A 1 106 ? -58.069 -11.702 58.907 1.00 91.06 106 ALA A C 1
ATOM 755 O O . ALA A 1 106 ? -58.124 -12.085 57.728 1.00 91.06 106 ALA A O 1
ATOM 756 N N . LEU A 1 107 ? -56.912 -11.608 59.567 1.00 92.12 107 LEU A N 1
ATOM 757 C CA . LEU A 1 107 ? -55.596 -11.975 59.045 1.00 92.12 107 LEU A CA 1
ATOM 758 C C . LEU A 1 107 ? -55.212 -13.437 59.342 1.00 92.12 107 LEU A C 1
ATOM 760 O O . LEU A 1 107 ? -54.092 -13.847 59.048 1.00 92.12 107 LEU A O 1
ATOM 764 N N . ALA A 1 108 ? -56.129 -14.248 59.871 1.00 92.81 108 ALA A N 1
ATOM 765 C CA . ALA A 1 108 ? -55.949 -15.678 60.098 1.00 92.81 108 ALA A CA 1
ATOM 766 C C . ALA A 1 108 ? -56.851 -16.530 59.196 1.00 92.81 108 ALA A C 1
ATOM 768 O O . ALA A 1 108 ? -57.858 -16.074 58.651 1.00 92.81 108 ALA A O 1
ATOM 769 N N . SER A 1 109 ? -56.465 -17.790 59.041 1.00 92.94 109 SER A N 1
ATOM 770 C CA . SER A 1 109 ? -57.267 -18.854 58.444 1.00 92.94 109 SER A CA 1
ATOM 771 C C . SER A 1 109 ? -57.827 -19.734 59.557 1.00 92.94 109 SER A C 1
ATOM 773 O O . SER A 1 109 ? -57.099 -20.108 60.478 1.00 92.94 109 SER A O 1
ATOM 775 N N . CYS A 1 110 ? -59.118 -20.050 59.471 1.00 94.12 110 CYS A N 1
ATOM 776 C CA . CYS A 1 110 ? -59.796 -20.944 60.403 1.00 94.12 110 CYS A CA 1
ATOM 777 C C . CYS A 1 110 ? -59.823 -22.362 59.838 1.00 94.12 110 CYS A C 1
ATOM 779 O O . CYS A 1 110 ? -60.224 -22.556 58.689 1.00 94.12 110 CYS A O 1
ATOM 781 N N . PHE A 1 111 ? -59.432 -23.335 60.653 1.00 93.25 111 PHE A N 1
ATOM 782 C CA . PHE A 1 111 ? -59.523 -24.754 60.344 1.00 93.25 111 PHE A CA 1
ATOM 783 C C . PHE A 1 111 ? -60.399 -25.435 61.389 1.00 93.25 111 PHE A C 1
ATOM 785 O O . PHE A 1 111 ? -60.042 -25.478 62.566 1.00 93.25 111 PHE A O 1
ATOM 792 N N . ASN A 1 112 ? -61.539 -25.966 60.950 1.00 91.31 112 ASN A N 1
ATOM 793 C CA . ASN A 1 112 ? -62.413 -26.741 61.815 1.00 91.31 112 ASN A CA 1
ATOM 794 C C . ASN A 1 112 ? -61.748 -28.080 62.158 1.00 91.31 112 ASN A C 1
ATOM 796 O O . ASN A 1 112 ? -61.250 -28.781 61.273 1.00 91.31 112 ASN A O 1
ATOM 800 N N . THR A 1 113 ? -61.717 -28.422 63.438 1.00 90.62 113 THR A N 1
ATOM 801 C CA . THR A 1 113 ? -61.139 -29.666 63.954 1.00 90.62 113 THR A CA 1
ATOM 802 C C . THR A 1 113 ? -62.214 -30.452 64.694 1.00 90.62 113 THR A C 1
ATOM 804 O O . THR A 1 113 ? -63.247 -29.928 65.065 1.00 90.62 113 THR A O 1
ATOM 807 N N . PHE A 1 114 ? -62.011 -31.743 64.922 1.00 89.44 114 PHE A N 1
ATOM 808 C CA . PHE A 1 114 ? -63.053 -32.522 65.581 1.00 89.44 114 PHE A CA 1
ATOM 809 C C . PHE A 1 114 ? -63.205 -32.121 67.062 1.00 89.44 114 PHE A C 1
ATOM 811 O O . PHE A 1 114 ? -62.318 -32.389 67.875 1.00 89.44 114 PHE A O 1
ATOM 818 N N . GLY A 1 115 ? -64.337 -31.509 67.403 1.00 86.31 115 GLY A N 1
ATOM 819 C CA . GLY A 1 115 ? -64.711 -30.992 68.717 1.00 86.31 115 GLY A CA 1
ATOM 820 C C . GLY A 1 115 ? -64.194 -29.585 69.034 1.00 86.31 115 GLY A C 1
ATOM 821 O O . GLY A 1 115 ? -64.306 -29.170 70.191 1.00 86.31 115 GLY A O 1
ATOM 822 N N . SER A 1 116 ? -63.568 -28.885 68.079 1.00 90.31 116 SER A N 1
ATOM 823 C CA . SER A 1 116 ? -63.039 -27.523 68.260 1.00 90.31 116 SER A CA 1
ATOM 824 C C . SER A 1 116 ? -62.581 -26.905 66.932 1.00 90.31 116 SER A C 1
ATOM 826 O O . SER A 1 116 ? -62.647 -27.522 65.885 1.00 90.31 116 SER A O 1
ATOM 828 N N . PHE A 1 117 ? -61.919 -25.754 66.957 1.00 92.00 117 PHE A N 1
ATOM 829 C CA . PHE A 1 117 ? -61.311 -25.149 65.775 1.00 92.00 117 PHE A CA 1
ATOM 830 C C . PHE A 1 117 ? -59.919 -24.608 66.094 1.00 92.00 117 PHE A C 1
ATOM 832 O O . PHE A 1 117 ? -59.594 -24.282 67.237 1.00 92.00 117 PHE A O 1
ATOM 839 N N . VAL A 1 118 ? -59.083 -24.484 65.066 1.00 92.75 118 VAL A N 1
ATOM 840 C CA . VAL A 1 118 ? -57.752 -23.884 65.169 1.00 92.75 118 VAL A CA 1
ATOM 841 C C . VAL A 1 118 ? -57.653 -22.712 64.205 1.00 92.75 118 VAL A C 1
ATOM 843 O O . VAL A 1 118 ? -57.942 -22.831 63.016 1.00 92.75 118 VAL A O 1
ATOM 846 N N . CYS A 1 119 ? -57.201 -21.574 64.720 1.00 94.31 119 CYS A N 1
ATOM 847 C CA . CYS A 1 119 ? -56.868 -20.406 63.918 1.00 94.31 119 CYS A CA 1
ATOM 848 C C . CYS A 1 119 ? -55.356 -20.347 63.691 1.00 94.31 119 CYS A C 1
ATOM 850 O O . CYS A 1 119 ? -54.582 -20.437 64.643 1.00 94.31 119 CYS A O 1
ATOM 852 N N . THR A 1 120 ? -54.925 -20.120 62.454 1.00 93.25 120 THR A N 1
ATOM 853 C CA . THR A 1 120 ? -53.507 -19.902 62.124 1.00 93.25 120 THR A CA 1
ATOM 854 C C . THR A 1 120 ? -53.357 -18.616 61.327 1.00 93.25 120 THR A C 1
ATOM 856 O O . THR A 1 120 ? -54.081 -18.424 60.349 1.00 93.25 120 THR A O 1
ATOM 859 N N . CYS A 1 121 ? -52.428 -17.739 61.708 1.00 94.25 121 CYS A N 1
ATOM 860 C CA . CYS A 1 121 ? -52.172 -16.509 60.957 1.00 94.25 121 CYS A CA 1
ATOM 861 C C . CYS A 1 121 ? -51.787 -16.817 59.498 1.00 94.25 121 CYS A C 1
ATOM 863 O O . CYS A 1 121 ? -51.145 -17.830 59.213 1.00 94.25 121 CYS A O 1
ATOM 865 N N . LYS A 1 122 ? -52.220 -15.961 58.568 1.00 91.75 122 LYS A N 1
ATOM 866 C CA . LYS A 1 122 ? -51.834 -16.040 57.153 1.00 91.75 122 LYS A CA 1
ATOM 867 C C . LYS A 1 122 ? -50.327 -15.784 57.010 1.00 91.75 122 LYS A C 1
ATOM 869 O O . LYS A 1 122 ? -49.704 -15.209 57.899 1.00 91.75 122 LYS A O 1
ATOM 874 N N . ALA A 1 123 ? -49.743 -16.211 55.890 1.00 90.44 123 ALA A N 1
ATOM 875 C CA . ALA A 1 123 ? -48.329 -15.961 55.600 1.00 90.44 123 ALA A CA 1
ATOM 876 C C . ALA A 1 123 ? -48.001 -14.455 55.692 1.00 90.44 123 ALA A C 1
ATOM 878 O O . ALA A 1 123 ? -48.811 -13.641 55.252 1.00 90.44 123 ALA A O 1
ATOM 879 N N . GLY A 1 124 ? -46.852 -14.113 56.288 1.00 87.44 124 GLY A N 1
ATOM 880 C CA . GLY A 1 124 ? -46.450 -12.725 56.579 1.00 87.44 124 GLY A CA 1
ATOM 881 C C . GLY A 1 124 ? -46.988 -12.158 57.901 1.00 87.44 124 GLY A C 1
ATOM 882 O O . GLY A 1 124 ? -46.676 -11.032 58.265 1.00 87.44 124 GLY A O 1
ATOM 883 N N . TYR A 1 125 ? -47.772 -12.931 58.661 1.00 92.25 125 TYR A N 1
ATOM 884 C CA . TYR A 1 125 ? -48.334 -12.507 59.945 1.00 92.25 125 TYR A CA 1
ATOM 885 C C . TYR A 1 125 ? -47.968 -13.480 61.071 1.00 92.25 125 TYR A C 1
ATOM 887 O O . TYR A 1 125 ? -47.903 -14.694 60.876 1.00 92.25 125 TYR A O 1
ATOM 895 N N . THR A 1 126 ? -47.772 -12.954 62.279 1.00 91.31 126 THR A N 1
ATOM 896 C CA . THR A 1 126 ? -47.463 -13.721 63.495 1.00 91.31 126 THR A CA 1
ATOM 897 C C . THR A 1 126 ? -48.501 -13.475 64.588 1.00 91.31 126 THR A C 1
ATOM 899 O O . THR A 1 126 ? -49.172 -12.444 64.604 1.00 91.31 126 THR A O 1
ATOM 902 N N . GLY A 1 127 ? -48.667 -14.429 65.503 1.00 92.00 127 GLY A N 1
ATOM 903 C CA . GLY A 1 127 ? -49.637 -14.343 66.592 1.00 92.00 127 GLY A CA 1
ATOM 904 C C . GLY A 1 127 ? -50.268 -15.687 66.939 1.00 92.00 127 GLY A C 1
ATOM 905 O O . GLY A 1 127 ? -49.768 -16.747 66.571 1.00 92.00 127 GLY A O 1
ATOM 906 N N . ASN A 1 128 ? -51.387 -15.645 67.660 1.00 90.44 128 ASN A N 1
ATOM 907 C CA . ASN A 1 128 ? -52.095 -16.837 68.145 1.00 90.44 128 ASN A CA 1
ATOM 908 C C . ASN A 1 128 ? -53.300 -17.240 67.267 1.00 90.44 128 ASN A C 1
ATOM 910 O O . ASN A 1 128 ? -54.150 -18.004 67.715 1.00 90.44 128 ASN A O 1
ATOM 914 N N . GLY A 1 129 ? -53.432 -16.671 66.063 1.00 88.31 129 GLY A N 1
ATOM 915 C CA . GLY A 1 129 ? -54.556 -16.911 65.147 1.00 88.31 129 GLY A CA 1
ATOM 916 C C . GLY A 1 129 ? -55.861 -16.180 65.504 1.00 88.31 129 GLY A C 1
ATOM 917 O O . GLY A 1 129 ? -56.685 -15.937 64.625 1.00 88.31 129 GLY A O 1
ATOM 918 N N . LEU A 1 130 ? -56.046 -15.783 66.764 1.00 89.56 130 LEU A N 1
ATOM 919 C CA . LEU A 1 130 ? -57.154 -14.922 67.207 1.00 89.56 130 LEU A CA 1
ATOM 920 C C . LEU A 1 130 ? -56.791 -13.436 67.161 1.00 89.56 130 LEU A C 1
ATOM 922 O O . LEU A 1 130 ? -57.666 -12.584 67.042 1.00 89.56 130 LEU A O 1
ATOM 926 N N . LYS A 1 131 ? -55.497 -13.139 67.265 1.00 92.12 131 LYS A N 1
ATOM 927 C CA . LYS A 1 131 ? -54.910 -11.831 67.028 1.00 92.12 131 LYS A CA 1
ATOM 928 C C . LYS A 1 131 ? -53.632 -12.024 66.228 1.00 92.12 131 LYS A C 1
ATOM 930 O O . LYS A 1 131 ? -52.683 -12.628 66.735 1.00 92.12 131 LYS A O 1
ATOM 935 N N . CYS A 1 132 ? -53.620 -11.529 64.999 1.00 93.88 132 CYS A N 1
ATOM 936 C CA . CYS A 1 132 ? -52.464 -11.602 64.114 1.00 93.88 132 CYS A CA 1
ATOM 937 C C . CYS A 1 132 ? -51.916 -10.199 63.863 1.00 93.88 132 CYS A C 1
ATOM 939 O O . CYS A 1 132 ? -52.662 -9.251 63.627 1.00 93.88 132 CYS A O 1
ATOM 941 N N . THR A 1 133 ? -50.598 -10.070 63.927 1.00 92.00 133 THR A N 1
ATOM 942 C CA . THR A 1 133 ? -49.876 -8.837 63.625 1.00 92.00 133 THR A CA 1
ATOM 943 C C . THR A 1 133 ? -48.906 -9.089 62.493 1.00 92.00 133 THR A C 1
ATOM 945 O O . THR A 1 133 ? -48.381 -10.191 62.350 1.00 92.00 133 THR A O 1
ATOM 948 N N . ASP A 1 134 ? -48.695 -8.060 61.690 1.00 92.00 134 ASP A N 1
ATOM 949 C CA . ASP A 1 134 ? -47.734 -8.067 60.598 1.00 92.00 134 ASP A CA 1
ATOM 950 C C . ASP A 1 134 ? -46.328 -8.405 61.110 1.00 92.00 134 ASP A C 1
ATOM 952 O O . ASP A 1 134 ? -45.936 -7.941 62.189 1.00 92.00 134 ASP A O 1
ATOM 956 N N . ILE A 1 135 ? -45.604 -9.263 60.392 1.00 90.88 135 ILE A N 1
ATOM 957 C CA . ILE A 1 135 ? -44.196 -9.525 60.685 1.00 90.88 135 ILE A CA 1
ATOM 958 C C . ILE A 1 135 ? -43.410 -8.393 60.045 1.00 90.88 135 ILE A C 1
ATOM 960 O O . ILE A 1 135 ? -43.386 -8.284 58.835 1.00 90.88 135 ILE A O 1
ATOM 964 N N . ASP A 1 136 ? -42.741 -7.572 60.850 1.00 89.44 136 ASP A N 1
ATOM 965 C CA . ASP A 1 136 ? -41.815 -6.588 60.298 1.00 89.44 136 ASP A CA 1
ATOM 966 C C . ASP A 1 136 ? -40.514 -7.286 59.892 1.00 89.44 136 ASP A C 1
ATOM 968 O O . ASP A 1 136 ? -39.604 -7.476 60.712 1.00 89.44 136 ASP A O 1
ATOM 972 N N . GLU A 1 137 ? -40.431 -7.711 58.631 1.00 90.69 137 GLU A N 1
ATOM 973 C CA . GLU A 1 137 ? -39.222 -8.350 58.120 1.00 90.69 137 GLU A CA 1
ATOM 974 C C . GLU A 1 137 ? -38.033 -7.382 58.099 1.00 90.69 137 GLU A C 1
ATOM 976 O O . GLU A 1 137 ? -36.902 -7.819 58.303 1.00 90.69 137 GLU A O 1
ATOM 981 N N . CYS A 1 138 ? -38.261 -6.070 57.964 1.00 88.19 138 CYS A N 1
ATOM 982 C CA . CYS A 1 138 ? -37.201 -5.056 57.950 1.00 88.19 138 CYS A CA 1
ATOM 983 C C . CYS A 1 138 ? -36.503 -4.877 59.304 1.00 88.19 138 CYS A C 1
ATOM 985 O O . CYS A 1 138 ? -35.366 -4.407 59.355 1.00 88.19 138 CYS A O 1
ATOM 987 N N . SER A 1 139 ? -37.149 -5.288 60.396 1.00 86.50 139 SER A N 1
ATOM 988 C CA . SER A 1 139 ? -36.531 -5.344 61.724 1.00 86.50 139 SER A CA 1
ATOM 989 C C . SER A 1 139 ? -35.521 -6.501 61.874 1.00 86.50 139 SER A C 1
ATOM 991 O O . SER A 1 139 ? -34.823 -6.584 62.889 1.00 86.50 139 SER A O 1
ATOM 993 N N . GLN A 1 140 ? -35.395 -7.391 60.879 1.00 81.25 140 GLN A N 1
ATOM 994 C CA . GLN A 1 140 ? -34.383 -8.452 60.841 1.00 81.25 140 GLN A CA 1
ATOM 995 C C . GLN A 1 140 ? -33.106 -7.974 60.131 1.00 81.25 140 GLN A C 1
ATOM 997 O O . GLN A 1 140 ? -33.152 -7.354 59.072 1.00 81.25 140 GLN A O 1
ATOM 1002 N N . SER A 1 141 ? -31.933 -8.323 60.669 1.00 64.44 141 SER A N 1
ATOM 1003 C CA . SER A 1 141 ? -30.621 -7.805 60.233 1.00 64.44 141 SER A CA 1
ATOM 1004 C C . SER A 1 141 ? -30.176 -8.188 58.808 1.00 64.44 141 SER A C 1
ATOM 1006 O O . SER A 1 141 ? -29.046 -7.896 58.424 1.00 64.44 141 SER A O 1
ATOM 1008 N N . SER A 1 142 ? -30.997 -8.893 58.026 1.00 78.12 142 SER A N 1
ATOM 1009 C CA . SER A 1 142 ? -30.627 -9.411 56.698 1.00 78.12 142 SER A CA 1
ATOM 1010 C C . SER A 1 142 ? -31.811 -9.502 55.729 1.00 78.12 142 SER A C 1
ATOM 1012 O O . SER A 1 142 ? -31.804 -10.339 54.832 1.00 78.12 142 SER A O 1
ATOM 1014 N N . ALA A 1 143 ? -32.838 -8.669 55.915 1.00 85.06 143 ALA A N 1
ATOM 1015 C CA . ALA A 1 143 ? -34.019 -8.681 55.051 1.00 85.06 143 ALA A CA 1
ATOM 1016 C C . ALA A 1 143 ? -33.699 -8.280 53.600 1.00 85.06 143 ALA A C 1
ATOM 1018 O O . ALA A 1 143 ? -34.184 -8.903 52.659 1.00 85.06 143 ALA A O 1
ATOM 1019 N N . CYS A 1 144 ? -32.839 -7.277 53.416 1.00 89.81 144 CYS A N 1
ATOM 1020 C CA . CYS A 1 144 ? -32.429 -6.760 52.110 1.00 89.81 144 CYS A CA 1
ATOM 1021 C C . CYS A 1 144 ? -30.907 -6.809 51.933 1.00 89.81 144 CYS A C 1
ATOM 1023 O O . CYS A 1 144 ? -30.159 -7.049 52.884 1.00 89.81 144 CYS A O 1
ATOM 1025 N N . HIS A 1 145 ? -30.440 -6.544 50.708 1.00 90.12 145 HIS A N 1
ATOM 1026 C CA . HIS A 1 145 ? -29.016 -6.347 50.439 1.00 90.12 145 HIS A CA 1
ATOM 1027 C C . HIS A 1 145 ? -28.439 -5.207 51.299 1.00 90.12 145 HIS A C 1
ATOM 1029 O O . HIS A 1 145 ? -29.143 -4.252 51.618 1.00 90.12 145 HIS A O 1
ATOM 1035 N N . SER A 1 146 ? -27.138 -5.239 51.606 1.00 88.75 146 SER A N 1
ATOM 1036 C CA . SER A 1 146 ? -26.468 -4.210 52.429 1.00 88.75 146 SER A CA 1
ATOM 1037 C C . SER A 1 146 ? -26.545 -2.788 51.854 1.00 88.75 146 SER A C 1
ATOM 1039 O O . SER A 1 146 ? -26.394 -1.816 52.587 1.00 88.75 146 SER A O 1
ATOM 1041 N N . HIS A 1 147 ? -26.784 -2.674 50.545 1.00 89.50 147 HIS A N 1
ATOM 1042 C CA . HIS A 1 147 ? -26.972 -1.418 49.811 1.00 89.50 147 HIS A CA 1
ATOM 1043 C C . HIS A 1 147 ? -28.422 -1.232 49.342 1.00 89.50 147 HIS A C 1
ATOM 1045 O O . HIS A 1 147 ? -28.662 -0.671 48.277 1.00 89.50 147 HIS A O 1
ATOM 1051 N N . ALA A 1 148 ? -29.395 -1.740 50.098 1.00 89.94 148 ALA A N 1
ATOM 1052 C CA . ALA A 1 148 ? -30.814 -1.572 49.819 1.00 89.94 148 ALA A CA 1
ATOM 1053 C C . ALA A 1 148 ? -31.580 -1.087 51.053 1.00 89.94 148 ALA A C 1
ATOM 1055 O O . ALA A 1 148 ? -31.282 -1.463 52.184 1.00 89.94 148 ALA A O 1
ATOM 1056 N N . SER A 1 149 ? -32.594 -0.262 50.811 1.00 90.69 149 SER A N 1
ATOM 1057 C CA . SER A 1 149 ? -33.566 0.160 51.812 1.00 90.69 149 SER A CA 1
ATOM 1058 C C . SER A 1 149 ? -34.729 -0.827 51.854 1.00 90.69 149 SER A C 1
ATOM 1060 O O . SER A 1 149 ? -35.262 -1.207 50.808 1.00 90.69 149 SER A O 1
ATOM 1062 N N . CYS A 1 150 ? -35.120 -1.231 53.061 1.00 92.00 150 CYS A N 1
ATOM 1063 C CA . CYS A 1 150 ? -36.251 -2.119 53.303 1.00 92.00 150 CYS A CA 1
ATOM 1064 C C . CYS A 1 150 ? -37.502 -1.305 53.643 1.00 92.00 150 CYS A C 1
ATOM 1066 O O . CYS A 1 150 ? -37.455 -0.416 54.492 1.00 92.00 150 CYS A O 1
ATOM 1068 N N . THR A 1 151 ? -38.624 -1.620 53.002 1.00 90.44 151 THR A N 1
ATOM 1069 C CA . THR A 1 151 ? -39.945 -1.074 53.333 1.00 90.44 151 THR A CA 1
ATOM 1070 C C . THR A 1 151 ? -40.867 -2.215 53.735 1.00 90.44 151 THR A C 1
ATOM 1072 O O . THR A 1 151 ? -41.149 -3.091 52.915 1.00 90.44 151 THR A O 1
ATOM 1075 N N . ASN A 1 152 ? -41.337 -2.188 54.984 1.00 90.62 152 ASN A N 1
ATOM 1076 C CA . ASN A 1 152 ? -42.285 -3.169 55.494 1.00 90.62 152 ASN A CA 1
ATOM 1077 C C . ASN A 1 152 ? -43.690 -2.883 54.949 1.00 90.62 152 ASN A C 1
ATOM 1079 O O . ASN A 1 152 ? -44.139 -1.732 54.954 1.00 90.62 152 ASN A O 1
ATOM 1083 N N . LEU A 1 153 ? -44.375 -3.914 54.470 1.00 90.19 153 LEU A N 1
ATOM 1084 C CA . LEU A 1 153 ? -45.696 -3.828 53.859 1.00 90.19 153 LEU A CA 1
ATOM 1085 C C . LEU A 1 153 ? -46.631 -4.852 54.529 1.00 90.19 153 LEU A C 1
ATOM 1087 O O . LEU A 1 153 ? -46.183 -5.843 55.085 1.00 90.19 153 LEU A O 1
ATOM 1091 N N . PRO A 1 154 ? -47.959 -4.668 54.488 1.00 89.00 154 PRO A N 1
ATOM 1092 C CA . PRO A 1 154 ? -48.857 -5.654 55.079 1.00 89.00 154 PRO A CA 1
ATOM 1093 C C . PRO A 1 154 ? -48.723 -7.041 54.417 1.00 89.00 154 PRO A C 1
ATOM 1095 O O . PRO A 1 154 ? -49.144 -7.233 53.274 1.00 89.00 154 PRO A O 1
ATOM 1098 N N . GLY A 1 155 ? -48.192 -8.008 55.165 1.00 86.62 155 GLY A N 1
ATOM 1099 C CA . GLY A 1 155 ? -48.006 -9.411 54.796 1.00 86.62 155 GLY A CA 1
ATOM 1100 C C . GLY A 1 155 ? -46.748 -9.710 53.977 1.00 86.62 155 GLY A C 1
ATOM 1101 O O . GLY A 1 155 ? -46.585 -10.857 53.549 1.00 86.62 155 GLY A O 1
ATOM 1102 N N . ASN A 1 156 ? -45.903 -8.711 53.702 1.00 89.94 156 ASN A N 1
ATOM 1103 C CA . ASN A 1 156 ? -44.633 -8.869 52.991 1.00 89.94 156 ASN A CA 1
ATOM 1104 C C . ASN A 1 156 ? -43.717 -7.642 53.158 1.00 89.94 156 ASN A C 1
ATOM 1106 O O . ASN A 1 156 ? -44.027 -6.679 53.836 1.00 89.94 156 ASN A O 1
ATOM 1110 N N . PHE A 1 157 ? -42.598 -7.616 52.442 1.00 92.00 157 PHE A N 1
ATOM 1111 C CA . PHE A 1 157 ? -41.695 -6.473 52.436 1.00 92.00 157 PHE A CA 1
ATOM 1112 C C . PHE A 1 157 ? -41.116 -6.254 51.040 1.00 92.00 157 PHE A C 1
ATOM 1114 O O . PHE A 1 157 ? -41.128 -7.146 50.187 1.00 92.00 157 PHE A O 1
ATOM 1121 N N . SER A 1 158 ? -40.616 -5.046 50.795 1.00 90.31 158 SER A N 1
ATOM 1122 C CA . SER A 1 158 ? -39.960 -4.684 49.540 1.00 90.31 158 SER A CA 1
ATOM 1123 C C . SER A 1 158 ? -38.590 -4.080 49.804 1.00 90.31 158 SER A C 1
ATOM 1125 O O . SER A 1 158 ? -38.430 -3.238 50.686 1.00 90.31 158 SER A O 1
ATOM 1127 N N . CYS A 1 159 ? -37.615 -4.468 48.987 1.00 93.06 159 CYS A N 1
ATOM 1128 C CA . CYS A 1 159 ? -36.262 -3.932 49.018 1.00 93.06 159 CYS A CA 1
ATOM 1129 C C . CYS A 1 159 ? -36.021 -3.055 47.788 1.00 93.06 159 CYS A C 1
ATOM 1131 O O . CYS A 1 159 ? -36.338 -3.453 46.668 1.00 93.06 159 CYS A O 1
ATOM 1133 N N . GLN A 1 160 ? -35.410 -1.890 47.978 1.00 92.50 160 GLN A N 1
ATOM 1134 C CA . GLN A 1 160 ? -35.005 -1.006 46.887 1.00 92.50 160 GLN A CA 1
ATOM 1135 C C . GLN A 1 160 ? -33.522 -0.680 47.019 1.00 92.50 160 GLN A C 1
ATOM 1137 O O . GLN A 1 160 ? -33.090 -0.221 48.073 1.00 92.50 160 GLN A O 1
ATOM 1142 N N . CYS A 1 161 ? -32.739 -0.906 45.960 1.00 92.25 161 CYS A N 1
ATOM 1143 C CA . CYS A 1 161 ? -31.325 -0.532 45.957 1.00 92.25 161 CYS A CA 1
ATOM 1144 C C . CYS A 1 161 ? -31.160 0.976 46.199 1.00 92.25 161 CYS A C 1
ATOM 1146 O O . CYS A 1 161 ? -31.954 1.783 45.711 1.00 92.25 161 CYS A O 1
ATOM 1148 N N . ALA A 1 162 ? -30.129 1.339 46.959 1.00 89.06 162 ALA A N 1
ATOM 1149 C CA . ALA A 1 162 ? -29.736 2.722 47.176 1.00 89.06 162 ALA A CA 1
ATOM 1150 C C . ALA A 1 162 ? -29.361 3.400 45.846 1.00 89.06 162 ALA A C 1
ATOM 1152 O O . ALA A 1 162 ? -29.020 2.733 44.864 1.00 89.06 162 ALA A O 1
ATOM 1153 N N . GLU A 1 163 ? -29.418 4.733 45.810 1.00 87.50 163 GLU A N 1
ATOM 1154 C CA . GLU A 1 163 ? -28.922 5.493 44.659 1.00 87.50 163 GLU A CA 1
ATOM 1155 C C . GLU A 1 163 ? -27.458 5.126 44.360 1.00 87.50 163 GLU A C 1
ATOM 1157 O O . GLU A 1 163 ? -26.687 4.843 45.273 1.00 87.50 163 GLU A O 1
ATOM 1162 N N . GLY A 1 164 ? -27.101 5.063 43.074 1.00 84.06 164 GLY A N 1
ATOM 1163 C CA . GLY A 1 164 ? -25.789 4.571 42.626 1.00 84.06 164 GLY A CA 1
ATOM 1164 C C . GLY A 1 164 ? -25.676 3.044 42.506 1.00 84.06 164 GLY A C 1
ATOM 1165 O O . GLY A 1 164 ? -24.679 2.544 42.005 1.00 84.06 164 GLY A O 1
ATOM 1166 N N . PHE A 1 165 ? -26.708 2.276 42.875 1.00 89.56 165 PHE A N 1
ATOM 1167 C CA . PHE A 1 165 ? -26.731 0.818 42.703 1.00 89.56 165 PHE A CA 1
ATOM 1168 C C . PHE A 1 165 ? -27.884 0.367 41.788 1.00 89.56 165 PHE A C 1
ATOM 1170 O O . PHE A 1 165 ? -28.901 1.055 41.642 1.00 89.56 165 PHE A O 1
ATOM 1177 N N . ASP A 1 166 ? -27.726 -0.786 41.134 1.00 88.38 166 ASP A N 1
ATOM 1178 C CA . ASP A 1 166 ? -28.742 -1.446 40.306 1.00 88.38 166 ASP A CA 1
ATOM 1179 C C . ASP A 1 166 ? -29.051 -2.857 40.787 1.00 88.38 166 ASP A C 1
ATOM 1181 O O . ASP A 1 166 ? -28.175 -3.563 41.284 1.00 88.38 166 ASP A O 1
ATOM 1185 N N . GLY A 1 167 ? -30.294 -3.288 40.591 1.00 88.69 167 GLY A N 1
ATOM 1186 C CA . GLY A 1 167 ? -30.723 -4.644 40.907 1.00 88.69 167 GLY A CA 1
ATOM 1187 C C . GLY A 1 167 ? -32.129 -4.705 41.487 1.00 88.69 167 GLY A C 1
ATOM 1188 O O . GLY A 1 167 ? -32.939 -3.796 41.316 1.00 88.69 167 GLY A O 1
ATOM 1189 N N . ASN A 1 168 ? -32.432 -5.805 42.170 1.00 88.00 168 ASN A N 1
ATOM 1190 C CA . ASN A 1 168 ? -33.777 -6.121 42.664 1.00 88.00 168 ASN A CA 1
ATOM 1191 C C . ASN A 1 168 ? -33.969 -5.834 44.167 1.00 88.00 168 ASN A C 1
ATOM 1193 O O . ASN A 1 168 ? -34.912 -6.343 44.764 1.00 88.00 168 ASN A O 1
ATOM 1197 N N . GLY A 1 169 ? -33.048 -5.100 44.802 1.00 87.19 169 GLY A N 1
ATOM 1198 C CA . GLY A 1 169 ? -33.066 -4.808 46.242 1.00 87.19 169 GLY A CA 1
ATOM 1199 C C . GLY A 1 169 ? -32.551 -5.944 47.140 1.00 87.19 169 GLY A C 1
ATOM 1200 O O . GLY A 1 169 ? -32.094 -5.691 48.253 1.00 87.19 169 GLY A O 1
ATOM 1201 N N . PHE A 1 170 ? -32.554 -7.185 46.651 1.00 87.62 170 PHE A N 1
ATOM 1202 C CA . PHE A 1 170 ? -31.954 -8.348 47.322 1.00 87.62 170 PHE A CA 1
ATOM 1203 C C . PHE A 1 170 ? -30.524 -8.620 46.848 1.00 87.62 170 PHE A C 1
ATOM 1205 O O . PHE A 1 170 ? -29.699 -9.149 47.588 1.00 87.62 170 PHE A O 1
ATOM 1212 N N . SER A 1 171 ? -30.214 -8.204 45.625 1.00 89.31 171 SER A N 1
ATOM 1213 C CA . SER A 1 171 ? -28.874 -8.117 45.068 1.00 89.31 171 SER A CA 1
ATOM 1214 C C . SER A 1 171 ? -28.743 -6.746 44.424 1.00 89.31 171 SER A C 1
ATOM 1216 O O . SER A 1 171 ? -29.524 -6.413 43.531 1.00 89.31 171 SER A O 1
ATOM 1218 N N . CYS A 1 172 ? -27.803 -5.944 44.921 1.00 90.75 172 CYS A N 1
ATOM 1219 C CA . CYS A 1 172 ? -27.526 -4.614 44.395 1.00 90.75 172 CYS A CA 1
ATOM 1220 C C . CYS A 1 172 ? -26.065 -4.555 43.966 1.00 90.75 172 CYS A C 1
ATOM 1222 O O . CYS A 1 172 ? -25.164 -4.713 44.791 1.00 90.75 172 CYS A O 1
ATOM 1224 N N . ALA A 1 173 ? -25.853 -4.346 42.673 1.00 89.56 173 ALA A N 1
ATOM 1225 C CA . ALA A 1 173 ? -24.549 -4.132 42.078 1.00 89.56 173 ALA A CA 1
ATOM 1226 C C . ALA A 1 173 ? -24.304 -2.636 41.897 1.00 89.56 173 ALA A C 1
ATOM 1228 O O . ALA A 1 173 ? -25.227 -1.864 41.657 1.00 89.56 173 ALA A O 1
ATOM 1229 N N . ASP A 1 174 ? -23.051 -2.238 42.026 1.00 88.50 174 ASP A N 1
ATOM 1230 C CA . ASP A 1 174 ? -22.622 -0.865 41.814 1.00 88.50 174 ASP A CA 1
ATOM 1231 C C . ASP A 1 174 ? -22.818 -0.432 40.349 1.00 88.50 174 ASP A C 1
ATOM 1233 O O . ASP A 1 174 ? -22.461 -1.173 39.424 1.00 88.50 174 ASP A O 1
ATOM 1237 N N . LYS A 1 175 ? -23.410 0.748 40.121 1.00 86.25 175 LYS A N 1
ATOM 1238 C CA . LYS A 1 175 ? -23.572 1.313 38.775 1.00 86.25 175 LYS A CA 1
ATOM 1239 C C . LYS A 1 175 ? -22.286 2.012 38.381 1.00 86.25 175 LYS A C 1
ATOM 1241 O O . LYS A 1 175 ? -22.046 3.116 38.818 1.00 86.25 175 LYS A O 1
ATOM 1246 N N . ASN A 1 176 ? -21.512 1.421 37.477 1.00 84.50 176 ASN A N 1
ATOM 1247 C CA . ASN A 1 176 ? -20.255 2.034 37.055 1.00 84.50 176 ASN A CA 1
ATOM 1248 C C . ASN A 1 176 ? -20.469 3.256 36.138 1.00 84.50 176 ASN A C 1
ATOM 1250 O O . ASN A 1 176 ? -20.554 3.115 34.909 1.00 84.50 176 ASN A O 1
ATOM 1254 N N . GLU A 1 177 ? -20.510 4.464 36.706 1.00 86.44 177 GLU A N 1
ATOM 1255 C CA . GLU A 1 177 ? -20.782 5.700 35.960 1.00 86.44 177 GLU A CA 1
ATOM 1256 C C . GLU A 1 177 ? -19.684 6.057 34.948 1.00 86.44 177 GLU A C 1
ATOM 1258 O O . GLU A 1 177 ? -19.965 6.713 33.939 1.00 86.44 177 GLU A O 1
ATOM 1263 N N . CYS A 1 178 ? -18.457 5.563 35.152 1.00 82.25 178 CYS A N 1
ATOM 1264 C CA . CYS A 1 178 ? -17.340 5.745 34.220 1.00 82.25 178 CYS A CA 1
ATOM 1265 C C . CYS A 1 178 ? -17.515 4.961 32.909 1.00 82.25 178 CYS A C 1
ATOM 1267 O O . CYS A 1 178 ? -16.862 5.268 31.915 1.00 82.25 178 CYS A O 1
ATOM 1269 N N . THR A 1 179 ? -18.385 3.945 32.893 1.00 80.94 179 THR A N 1
ATOM 1270 C CA . THR A 1 179 ? -18.692 3.152 31.686 1.00 80.94 179 THR A CA 1
ATOM 1271 C C . THR A 1 179 ? -20.015 3.536 31.028 1.00 80.94 179 THR A C 1
ATOM 1273 O O . THR A 1 179 ? -20.255 3.186 29.874 1.00 80.94 179 THR A O 1
ATOM 1276 N N . LEU A 1 180 ? -20.878 4.257 31.750 1.00 72.31 180 LEU A N 1
ATOM 1277 C CA . LEU A 1 180 ? -22.239 4.570 31.314 1.00 72.31 180 LEU A CA 1
ATOM 1278 C C . LEU A 1 180 ? -22.334 5.871 30.510 1.00 72.31 180 LEU A C 1
ATOM 1280 O O . LEU A 1 180 ? -23.244 6.007 29.690 1.00 72.31 180 LEU A O 1
ATOM 1284 N N . ARG A 1 181 ? -21.432 6.837 30.729 1.00 65.88 181 ARG A N 1
ATOM 1285 C CA . ARG A 1 181 ? -21.384 8.095 29.967 1.00 65.88 181 ARG A CA 1
ATOM 1286 C C . ARG A 1 181 ? -19.939 8.517 29.707 1.00 65.88 181 ARG A C 1
ATOM 1288 O O . ARG A 1 181 ? -19.092 8.433 30.586 1.00 65.88 181 ARG A O 1
ATOM 1295 N N . ASN A 1 182 ? -19.677 8.994 28.491 1.00 62.69 182 ASN A N 1
ATOM 1296 C CA . ASN A 1 182 ? -18.341 9.428 28.068 1.00 62.69 182 ASN A CA 1
ATOM 1297 C C . ASN A 1 182 ? -17.954 10.809 28.643 1.00 62.69 182 ASN A C 1
ATOM 1299 O O . ASN A 1 182 ? -16.779 11.152 28.694 1.00 62.69 182 ASN A O 1
ATOM 1303 N N . ASP A 1 183 ? -18.945 11.565 29.129 1.00 68.25 183 ASP A N 1
ATOM 1304 C CA . ASP A 1 183 ? -18.797 12.951 29.595 1.00 68.25 183 ASP A CA 1
ATOM 1305 C C . ASP A 1 183 ? -18.946 13.071 31.128 1.00 68.25 183 ASP A C 1
ATOM 1307 O O . ASP A 1 183 ? -19.247 14.140 31.656 1.00 68.25 183 ASP A O 1
ATOM 1311 N N . THR A 1 184 ? -18.800 11.958 31.857 1.00 74.69 184 THR A N 1
ATOM 1312 C CA . THR A 1 184 ? -19.014 11.876 33.315 1.00 74.69 184 THR A CA 1
ATOM 1313 C C . THR A 1 184 ? -18.063 12.780 34.113 1.00 74.69 184 THR A C 1
ATOM 1315 O O . THR A 1 184 ? -18.435 13.286 35.173 1.00 74.69 184 THR A O 1
ATOM 1318 N N . CYS A 1 185 ? -16.858 13.022 33.589 1.00 76.50 185 CYS A N 1
ATOM 1319 C CA . CYS A 1 185 ? -15.842 13.878 34.192 1.00 76.50 185 CYS A CA 1
ATOM 1320 C C . CYS A 1 185 ? -15.356 14.964 33.206 1.00 76.50 185 CYS A C 1
ATOM 1322 O O . CYS A 1 185 ? -15.376 14.739 31.994 1.00 76.50 185 CYS A O 1
ATOM 1324 N N . PRO A 1 186 ? -14.896 16.137 33.692 1.00 74.50 186 PRO A N 1
ATOM 1325 C CA . PRO A 1 186 ? -14.356 17.196 32.840 1.00 74.50 186 PRO A CA 1
ATOM 1326 C C . PRO A 1 186 ? -13.142 16.748 32.014 1.00 74.50 186 PRO A C 1
ATOM 1328 O O . PRO A 1 186 ? -12.354 15.901 32.444 1.00 74.50 186 PRO A O 1
ATOM 1331 N N . LEU A 1 187 ? -12.945 17.375 30.850 1.00 65.69 187 LEU A N 1
ATOM 1332 C CA . LEU A 1 187 ? -11.751 17.176 30.022 1.00 65.69 187 LEU A CA 1
ATOM 1333 C C . LEU A 1 187 ? -10.476 17.403 30.854 1.00 65.69 187 LEU A C 1
ATOM 1335 O O . LEU A 1 187 ? -10.357 18.416 31.540 1.00 65.69 187 LEU A O 1
ATOM 1339 N N . GLY A 1 188 ? -9.528 16.464 30.785 1.00 66.31 188 GLY A N 1
ATOM 1340 C CA . GLY A 1 188 ? -8.278 16.511 31.558 1.00 66.31 188 GLY A CA 1
ATOM 1341 C C . GLY A 1 188 ? -8.296 15.733 32.884 1.00 66.31 188 GLY A C 1
ATOM 1342 O O . GLY A 1 188 ? -7.378 15.872 33.691 1.00 66.31 188 GLY A O 1
ATOM 1343 N N . THR A 1 189 ? -9.319 14.909 33.121 1.00 75.69 189 THR A N 1
ATOM 1344 C CA . THR A 1 189 ? -9.458 14.093 34.336 1.00 75.69 189 THR A CA 1
ATOM 1345 C C . THR A 1 189 ? -9.732 12.626 34.000 1.00 75.69 189 THR A C 1
ATOM 1347 O O . THR A 1 189 ? -10.168 12.295 32.898 1.00 75.69 189 THR A O 1
ATOM 1350 N N . VAL A 1 190 ? -9.449 11.736 34.949 1.00 80.25 190 VAL A N 1
ATOM 1351 C CA . VAL A 1 190 ? -9.737 10.300 34.882 1.00 80.25 190 VAL A CA 1
ATOM 1352 C C . VAL A 1 190 ? -10.892 9.996 35.824 1.00 80.25 190 VAL A C 1
ATOM 1354 O O . VAL A 1 190 ? -10.873 10.402 36.984 1.00 80.25 190 VAL A O 1
ATOM 1357 N N . CYS A 1 191 ? -11.893 9.273 35.331 1.00 83.62 191 CYS A N 1
ATOM 1358 C CA . CYS A 1 191 ? -13.002 8.800 36.150 1.00 83.62 191 CYS A CA 1
ATOM 1359 C C . CYS A 1 191 ? -12.584 7.557 36.948 1.00 83.62 191 CYS A C 1
ATOM 1361 O O . CYS A 1 191 ? -12.078 6.587 36.381 1.00 83.62 191 CYS A O 1
ATOM 1363 N N . LEU A 1 192 ? -12.811 7.586 38.258 1.00 83.75 192 LEU A N 1
ATOM 1364 C CA . LEU A 1 192 ? -12.597 6.489 39.192 1.00 83.75 192 LEU A CA 1
ATOM 1365 C C . LEU A 1 192 ? -13.950 6.045 39.739 1.00 83.75 192 LEU A C 1
ATOM 1367 O O . LEU A 1 192 ? -14.624 6.796 40.444 1.00 83.75 192 LEU A O 1
ATOM 1371 N N . ASN A 1 193 ? -14.336 4.815 39.419 1.00 82.06 193 ASN A N 1
ATOM 1372 C CA . ASN A 1 193 ? -15.565 4.232 39.931 1.00 82.06 193 ASN A CA 1
ATOM 1373 C C . ASN A 1 193 ? -15.419 3.892 41.423 1.00 82.06 193 ASN A C 1
ATOM 1375 O O . ASN A 1 193 ? -14.408 3.308 41.826 1.00 82.06 193 ASN A O 1
ATOM 1379 N N . SER A 1 194 ? -16.420 4.219 42.233 1.00 83.19 194 SER A N 1
ATOM 1380 C CA . SER A 1 194 ? -16.464 3.915 43.666 1.00 83.19 194 SER A CA 1
ATOM 1381 C C . SER A 1 194 ? -17.818 3.309 44.037 1.00 83.19 194 SER A C 1
ATOM 1383 O O . SER A 1 194 ? -18.787 3.460 43.316 1.00 83.19 194 SER A O 1
ATOM 1385 N N . ALA A 1 195 ? -17.922 2.591 45.153 1.00 81.19 195 ALA A N 1
ATOM 1386 C CA . ALA A 1 195 ? -19.201 1.971 45.497 1.00 81.19 195 ALA A CA 1
ATOM 1387 C C . ALA A 1 195 ? -20.284 3.040 45.771 1.00 81.19 195 ALA A C 1
ATOM 1389 O O . ALA A 1 195 ? -20.191 3.776 46.757 1.00 81.19 195 ALA A O 1
ATOM 1390 N N . GLY A 1 196 ? -21.309 3.092 44.921 1.00 81.69 196 GLY A N 1
ATOM 1391 C CA . GLY A 1 196 ? -22.454 3.998 44.967 1.00 81.69 196 GLY A CA 1
ATOM 1392 C C . GLY A 1 196 ? -22.233 5.371 44.331 1.00 81.69 196 GLY A C 1
ATOM 1393 O O . GLY A 1 196 ? -23.102 6.229 44.487 1.00 81.69 196 GLY A O 1
ATOM 1394 N N . SER A 1 197 ? -21.077 5.622 43.705 1.00 84.38 197 SER A N 1
ATOM 1395 C CA . SER A 1 197 ? -20.737 6.914 43.089 1.00 84.38 197 SER A CA 1
ATOM 1396 C C . SER A 1 197 ? -19.456 6.827 42.251 1.00 84.38 197 SER A C 1
ATOM 1398 O O . SER A 1 197 ? -18.736 5.839 42.252 1.00 84.38 197 SER A O 1
ATOM 1400 N N . TYR A 1 198 ? -19.025 7.939 41.676 1.00 85.88 198 TYR A N 1
ATOM 1401 C CA . TYR A 1 198 ? -17.723 8.067 41.037 1.00 85.88 198 TYR A CA 1
ATOM 1402 C C . TYR A 1 198 ? -16.982 9.299 41.557 1.00 85.88 198 TYR A C 1
ATOM 1404 O O . TYR A 1 198 ? -17.569 10.257 42.065 1.00 85.88 198 TYR A O 1
ATOM 1412 N N . ALA A 1 199 ? -15.663 9.284 41.414 1.00 81.81 199 ALA A N 1
ATOM 1413 C CA . ALA A 1 199 ? -14.811 10.438 41.650 1.00 81.81 199 ALA A CA 1
ATOM 1414 C C . ALA A 1 199 ? -13.973 10.714 40.404 1.00 81.81 199 ALA A C 1
ATOM 1416 O O . ALA A 1 199 ? -13.489 9.794 39.754 1.00 81.81 199 ALA A O 1
ATOM 1417 N N . CYS A 1 200 ? -13.766 11.982 40.078 1.00 82.31 200 CYS A N 1
ATOM 1418 C CA . CYS A 1 200 ? -12.822 12.364 39.035 1.00 82.31 200 CYS A CA 1
ATOM 1419 C C . CYS A 1 200 ? -11.476 12.670 39.699 1.00 82.31 200 CYS A C 1
ATOM 1421 O O . CYS A 1 200 ? -11.426 13.359 40.717 1.00 82.31 200 CYS A O 1
ATOM 1423 N N . SER A 1 201 ? -10.381 12.164 39.147 1.00 77.62 201 SER A N 1
ATOM 1424 C CA . SER A 1 201 ? -9.024 12.513 39.563 1.00 77.62 201 SER A CA 1
ATOM 1425 C C . SER A 1 201 ? -8.318 13.247 38.438 1.00 77.62 201 SER A C 1
ATOM 1427 O O . SER A 1 201 ? -8.468 12.901 37.269 1.00 77.62 201 SER A O 1
ATOM 1429 N N . CYS A 1 202 ? -7.519 14.245 38.784 1.00 77.81 202 CYS A N 1
ATOM 1430 C CA . CYS A 1 202 ? -6.661 14.922 37.824 1.00 77.81 202 CYS A CA 1
ATOM 1431 C C . CYS A 1 202 ? -5.708 13.918 37.143 1.00 77.81 202 CYS A C 1
ATOM 1433 O O . CYS A 1 202 ? -5.262 12.959 37.778 1.00 77.81 202 CYS A O 1
ATOM 1435 N N . LEU A 1 203 ? -5.439 14.099 35.846 1.00 72.00 203 LEU A N 1
ATOM 1436 C CA . LEU A 1 203 ? -4.435 13.299 35.136 1.00 72.00 203 LEU A CA 1
ATOM 1437 C C . LEU A 1 203 ? -3.060 13.472 35.800 1.00 72.00 203 LEU A C 1
ATOM 1439 O O . LEU A 1 203 ? -2.777 14.518 36.393 1.00 72.00 203 LEU A O 1
ATOM 1443 N N . ASN A 1 204 ? -2.199 12.456 35.683 1.00 66.31 204 ASN A N 1
ATOM 1444 C CA . ASN A 1 204 ? -0.800 12.563 36.113 1.00 66.31 204 ASN A CA 1
ATOM 1445 C C . ASN A 1 204 ? -0.181 13.855 35.551 1.00 66.31 204 ASN A C 1
ATOM 1447 O O . ASN A 1 204 ? -0.478 14.203 34.416 1.00 66.31 204 ASN A O 1
ATOM 1451 N N . GLY A 1 205 ? 0.616 14.565 36.358 1.00 65.62 205 GLY A N 1
ATOM 1452 C CA . GLY A 1 205 ? 1.194 15.873 35.998 1.00 65.62 205 GLY A CA 1
ATOM 1453 C C . GLY A 1 205 ? 0.284 17.084 36.254 1.00 65.62 205 GLY A C 1
ATOM 1454 O O . GLY A 1 205 ? 0.689 18.217 36.037 1.00 65.62 205 GLY A O 1
ATOM 1455 N N . THR A 1 206 ? -0.936 16.893 36.773 1.00 71.62 206 THR A N 1
ATOM 1456 C CA . THR A 1 206 ? -1.816 18.006 37.178 1.00 71.62 206 THR A CA 1
ATOM 1457 C C . THR A 1 206 ? -2.212 17.914 38.658 1.00 71.62 206 THR A C 1
ATOM 1459 O O . THR A 1 206 ? -2.430 16.828 39.197 1.00 71.62 206 THR A O 1
ATOM 1462 N N . LEU A 1 207 ? -2.286 19.058 39.347 1.00 72.19 207 LEU A N 1
ATOM 1463 C CA . LEU A 1 207 ? -2.688 19.182 40.753 1.00 72.19 207 LEU A CA 1
ATOM 1464 C C . LEU A 1 207 ? -4.068 19.829 40.850 1.00 72.19 207 LEU A C 1
ATOM 1466 O O . LEU A 1 207 ? -4.349 20.836 40.204 1.00 72.19 207 LEU A O 1
ATOM 1470 N N . GLY A 1 208 ? -4.937 19.278 41.693 1.00 69.62 208 GLY A N 1
ATOM 1471 C CA . GLY A 1 208 ? -6.282 19.812 41.854 1.00 69.62 208 GLY A CA 1
ATOM 1472 C C . GLY A 1 208 ? -7.214 18.895 42.628 1.00 69.62 208 GLY A C 1
ATOM 1473 O O . GLY A 1 208 ? -6.817 17.851 43.138 1.00 69.62 208 GLY A O 1
ATOM 1474 N N . ASN A 1 209 ? -8.479 19.294 42.700 1.00 71.12 209 ASN A N 1
ATOM 1475 C CA . ASN A 1 209 ? -9.536 18.566 43.408 1.00 71.12 209 ASN A CA 1
ATOM 1476 C C . ASN A 1 209 ? -10.333 17.610 42.499 1.00 71.12 209 ASN A C 1
ATOM 1478 O O . ASN A 1 209 ? -11.453 17.243 42.844 1.00 71.12 209 ASN A O 1
ATOM 1482 N N . GLY A 1 210 ? -9.803 17.264 41.320 1.00 65.56 210 GLY A N 1
ATOM 1483 C CA . GLY A 1 210 ? -10.481 16.388 40.360 1.00 65.56 210 GLY A CA 1
ATOM 1484 C C . GLY A 1 210 ? -11.556 17.058 39.499 1.00 65.56 210 GLY A C 1
ATOM 1485 O O . GLY A 1 210 ? -12.069 16.429 38.581 1.00 65.56 210 GLY A O 1
ATOM 1486 N N . VAL A 1 211 ? -11.879 18.330 39.757 1.00 67.88 211 VAL A N 1
ATOM 1487 C CA . VAL A 1 211 ? -12.824 19.137 38.958 1.00 67.88 211 VAL A CA 1
ATOM 1488 C C . VAL A 1 211 ? -12.129 20.365 38.371 1.00 67.88 211 VAL A C 1
ATOM 1490 O O . VAL A 1 211 ? -12.374 20.744 37.230 1.00 67.88 211 VAL A O 1
ATOM 1493 N N . GLN A 1 212 ? -11.232 20.973 39.143 1.00 69.56 212 GLN A N 1
ATOM 1494 C CA . GLN A 1 212 ? -10.333 22.031 38.706 1.00 69.56 212 GLN A CA 1
ATOM 1495 C C . GLN A 1 212 ? -8.909 21.505 38.819 1.00 69.56 212 GLN A C 1
ATOM 1497 O O . GLN A 1 212 ? -8.350 21.442 39.914 1.00 69.56 212 GLN A O 1
ATOM 1502 N N . CYS A 1 213 ? -8.352 21.089 37.688 1.00 73.94 213 CYS A N 1
ATOM 1503 C CA . CYS A 1 213 ? -6.983 20.606 37.608 1.00 73.94 213 CYS A CA 1
ATOM 1504 C C . CYS A 1 213 ? -6.115 21.711 37.022 1.00 73.94 213 CYS A C 1
ATOM 1506 O O . CYS A 1 213 ? -6.397 22.233 35.942 1.00 73.94 213 CYS A O 1
ATOM 1508 N N . GLN A 1 214 ? -5.084 22.086 37.768 1.00 77.38 214 GLN A N 1
ATOM 1509 C CA . GLN A 1 214 ? -4.049 22.982 37.299 1.00 77.38 214 GLN A CA 1
ATOM 1510 C C . GLN A 1 214 ? -2.843 22.156 36.887 1.00 77.38 214 GLN A C 1
ATOM 1512 O O . GLN A 1 214 ? -2.400 21.256 37.598 1.00 77.38 214 GLN A O 1
ATOM 1517 N N . ASP A 1 215 ? -2.322 22.496 35.725 1.00 77.44 215 ASP A N 1
ATOM 1518 C CA . ASP A 1 215 ? -1.104 21.914 35.211 1.00 77.44 215 ASP A CA 1
ATOM 1519 C C . ASP A 1 215 ? 0.098 22.236 36.107 1.00 77.44 215 ASP A C 1
ATOM 1521 O O . ASP A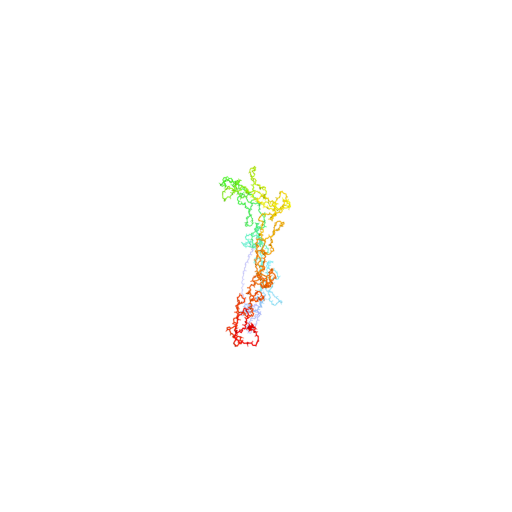 1 215 ? 0.265 23.384 36.543 1.00 77.44 215 ASP A O 1
ATOM 1525 N N . VAL A 1 216 ? 0.903 21.222 36.424 1.00 82.12 216 VAL A N 1
ATOM 1526 C CA . VAL A 1 216 ? 2.138 21.414 37.183 1.00 82.12 216 V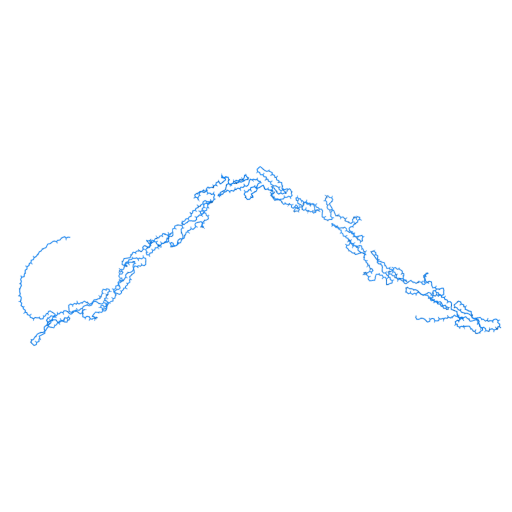AL A CA 1
ATOM 1527 C C . VAL A 1 216 ? 3.219 21.799 36.198 1.00 82.12 216 VAL A C 1
ATOM 1529 O O . VAL A 1 216 ? 3.599 20.997 35.374 1.00 82.12 216 VAL A O 1
ATOM 1532 N N . ASP A 1 217 ? 3.749 23.014 36.310 1.00 79.69 217 ASP A N 1
ATOM 1533 C CA . ASP A 1 217 ? 4.856 23.441 35.453 1.00 79.69 217 ASP A CA 1
ATOM 1534 C C . ASP A 1 217 ? 6.170 22.773 35.878 1.00 79.69 217 ASP A C 1
ATOM 1536 O O . ASP A 1 217 ? 6.930 23.329 36.683 1.00 79.69 217 ASP A O 1
ATOM 1540 N N . GLU A 1 218 ? 6.436 21.570 35.359 1.00 84.69 218 GLU A N 1
ATOM 1541 C CA . GLU A 1 218 ? 7.655 20.824 35.686 1.00 84.69 218 GLU A CA 1
ATOM 1542 C C . GLU A 1 218 ? 8.915 21.492 35.119 1.00 84.69 218 GLU A C 1
ATOM 1544 O O . GLU A 1 218 ? 10.021 21.264 35.615 1.00 84.69 218 GLU A O 1
ATOM 1549 N N . CYS A 1 219 ? 8.781 22.398 34.143 1.00 83.31 219 CYS A N 1
ATOM 1550 C CA . CYS A 1 219 ? 9.914 23.120 33.565 1.00 83.31 219 CYS A CA 1
ATOM 1551 C C . CYS A 1 219 ? 10.616 24.063 34.554 1.00 83.31 219 CYS A C 1
ATOM 1553 O O . CYS A 1 219 ? 11.744 24.491 34.292 1.00 83.31 219 CYS A O 1
ATOM 1555 N N . LYS A 1 220 ? 10.006 24.357 35.708 1.00 82.00 220 LYS A N 1
ATOM 1556 C CA . LYS A 1 220 ? 10.626 25.157 36.777 1.00 82.00 220 LYS A CA 1
ATOM 1557 C C . LYS A 1 220 ? 11.749 24.434 37.527 1.00 82.00 220 LYS A C 1
ATOM 1559 O O . LYS A 1 220 ? 12.601 25.105 38.102 1.00 82.00 220 LYS A O 1
ATOM 1564 N N . GLU A 1 221 ? 11.793 23.103 37.486 1.00 77.12 221 GLU A N 1
ATOM 1565 C CA . GLU A 1 221 ? 12.743 22.273 38.250 1.00 77.12 221 GLU A CA 1
ATOM 1566 C C . GLU A 1 221 ? 13.957 21.796 37.418 1.00 77.12 221 GLU A C 1
ATOM 1568 O O . GLU A 1 221 ? 14.611 20.814 37.760 1.00 77.12 221 GLU A O 1
ATOM 1573 N N . ASN A 1 222 ? 14.303 22.486 36.317 1.00 69.50 222 ASN A N 1
ATOM 1574 C CA . ASN A 1 222 ? 15.441 22.140 35.437 1.00 69.50 222 ASN A CA 1
ATOM 1575 C C . ASN A 1 222 ? 15.457 20.661 34.989 1.00 69.50 222 ASN A C 1
ATOM 1577 O O . ASN A 1 222 ? 16.499 20.004 34.970 1.00 69.50 222 ASN A O 1
ATOM 1581 N N . VAL A 1 223 ? 14.292 20.134 34.607 1.00 80.06 223 VAL A N 1
ATOM 1582 C CA . VAL A 1 223 ? 14.110 18.702 34.320 1.00 80.06 223 VAL A CA 1
ATOM 1583 C C . VAL A 1 223 ? 14.777 18.260 33.005 1.00 80.06 223 VAL A C 1
ATOM 1585 O O . VAL A 1 223 ? 15.197 17.110 32.875 1.00 80.06 223 VAL A O 1
ATOM 1588 N N . CYS A 1 224 ? 14.958 19.167 32.038 1.00 78.94 224 CYS A N 1
ATOM 1589 C CA . CYS A 1 224 ? 15.722 18.88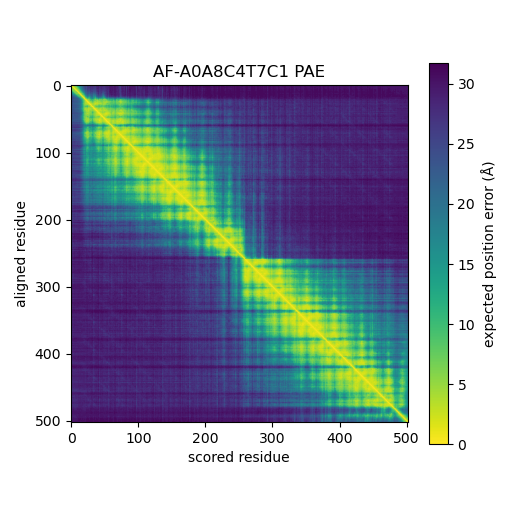5 30.820 1.00 78.94 224 CYS A CA 1
ATOM 1590 C C . CYS A 1 224 ? 17.232 19.033 31.084 1.00 78.94 224 CYS A C 1
ATOM 1592 O O . CYS A 1 224 ? 17.743 20.143 31.227 1.00 78.94 224 CYS A O 1
ATOM 1594 N N . LEU A 1 225 ? 17.948 17.905 31.132 1.00 76.19 225 LEU A N 1
ATOM 1595 C CA . LEU A 1 225 ? 19.357 17.828 31.551 1.00 76.19 225 LEU A CA 1
ATOM 1596 C C . LEU A 1 225 ? 20.365 18.385 30.521 1.00 76.19 225 LEU A C 1
ATOM 1598 O O . LEU A 1 225 ? 21.490 18.733 30.884 1.00 76.19 225 LEU A O 1
ATOM 1602 N N . ASP A 1 226 ? 19.989 18.475 29.241 1.00 72.81 226 ASP A N 1
ATOM 1603 C CA . ASP A 1 226 ? 20.840 18.997 28.164 1.00 72.81 226 ASP A CA 1
ATOM 1604 C C . ASP A 1 226 ? 20.585 20.499 27.928 1.00 72.81 226 ASP A C 1
ATOM 1606 O O . ASP A 1 226 ? 19.453 20.933 27.718 1.00 72.81 226 ASP A O 1
ATOM 1610 N N . ARG A 1 227 ? 21.650 21.315 27.888 1.00 73.38 227 ARG A N 1
ATOM 1611 C CA . ARG A 1 227 ? 21.571 22.774 27.638 1.00 73.38 227 ARG A CA 1
ATOM 1612 C C . ARG A 1 227 ? 21.020 23.129 26.252 1.00 73.38 227 ARG A C 1
ATOM 1614 O O . ARG A 1 227 ? 20.662 24.289 26.003 1.00 73.38 227 ARG A O 1
ATOM 1621 N N . GLN A 1 228 ? 21.011 22.167 25.335 1.00 76.81 228 GLN A N 1
ATOM 1622 C CA . GLN A 1 228 ? 20.474 22.301 23.983 1.00 76.81 228 GLN A CA 1
ATOM 1623 C C . GLN A 1 228 ? 18.979 21.962 23.910 1.00 76.81 228 GLN A C 1
ATOM 1625 O O . GLN A 1 228 ? 18.394 22.078 22.836 1.00 76.81 228 GLN A O 1
ATOM 1630 N N . MET A 1 229 ? 18.348 21.612 25.036 1.00 76.25 229 MET A N 1
ATOM 1631 C CA . MET A 1 229 ? 16.907 21.394 25.137 1.00 76.25 229 MET A CA 1
ATOM 1632 C C . MET A 1 229 ? 16.169 22.642 25.624 1.00 76.25 229 MET A C 1
ATOM 1634 O O . MET A 1 229 ? 16.692 23.468 26.376 1.00 76.25 229 MET A O 1
ATOM 1638 N N . ILE A 1 230 ? 14.929 22.766 25.174 1.00 81.94 230 ILE A N 1
ATOM 1639 C CA . ILE A 1 230 ? 13.908 23.675 25.670 1.00 81.94 230 ILE A CA 1
ATOM 1640 C C . ILE A 1 230 ? 12.845 22.797 26.321 1.00 81.94 230 ILE A C 1
ATOM 1642 O O . ILE A 1 230 ? 12.348 21.856 25.703 1.00 81.94 230 ILE A O 1
ATOM 1646 N N . CYS A 1 231 ? 12.509 23.109 27.567 1.00 84.88 231 CYS A N 1
ATOM 1647 C CA . CYS A 1 231 ? 11.368 22.506 28.233 1.00 84.88 231 CYS A CA 1
ATOM 1648 C C . CYS A 1 231 ? 10.099 23.250 27.817 1.00 84.88 231 CYS A C 1
ATOM 1650 O O . CYS A 1 231 ? 10.035 24.474 27.949 1.00 84.88 231 CYS A O 1
ATOM 1652 N N . LEU A 1 232 ? 9.112 22.518 27.312 1.00 83.81 232 LEU A N 1
ATOM 1653 C CA . LEU A 1 232 ? 7.763 23.017 27.101 1.00 83.81 232 LEU A CA 1
ATOM 1654 C C . LEU A 1 232 ? 6.828 22.331 28.084 1.00 83.81 232 LEU A C 1
ATOM 1656 O O . LEU A 1 232 ? 6.683 21.109 28.059 1.00 83.81 232 LEU A O 1
ATOM 1660 N N . ASN A 1 233 ? 6.185 23.142 28.913 1.00 79.94 233 ASN A N 1
ATOM 1661 C CA . ASN A 1 233 ? 5.146 22.688 29.813 1.00 79.94 233 ASN A CA 1
ATOM 1662 C C . ASN A 1 233 ? 3.853 22.442 29.021 1.00 79.94 233 ASN A C 1
ATOM 1664 O O . ASN A 1 233 ? 3.407 23.334 28.289 1.00 79.94 233 ASN A O 1
ATOM 1668 N N . ILE A 1 234 ? 3.282 21.245 29.124 1.00 79.50 234 ILE A N 1
ATOM 1669 C CA . ILE A 1 234 ? 2.060 20.843 28.417 1.00 79.50 234 ILE A CA 1
ATOM 1670 C C . ILE A 1 234 ? 1.039 20.303 29.427 1.00 79.50 234 ILE A C 1
ATOM 1672 O O . ILE A 1 234 ? 1.423 19.705 30.412 1.00 79.50 234 ILE A O 1
ATOM 1676 N N . PRO A 1 235 ? -0.277 20.424 29.203 1.00 71.38 235 PRO A N 1
ATOM 1677 C CA . PRO A 1 235 ? -1.251 19.939 30.182 1.00 71.38 235 PRO A CA 1
ATOM 1678 C C . PRO A 1 235 ? -1.045 18.459 30.580 1.00 71.38 235 PRO A C 1
ATOM 1680 O O . PRO A 1 235 ? -1.223 17.565 29.751 1.00 71.38 235 PRO A O 1
ATOM 1683 N N . GLY A 1 236 ? -0.696 18.208 31.846 1.00 69.69 236 GLY A N 1
ATOM 1684 C CA . GLY A 1 236 ? -0.418 16.892 32.434 1.00 69.69 236 GLY A CA 1
ATOM 1685 C C . GLY A 1 236 ? 1.004 16.365 32.230 1.00 69.69 236 GLY A C 1
ATOM 1686 O O . GLY A 1 236 ? 1.271 15.205 32.547 1.00 69.69 236 GLY A O 1
ATOM 1687 N N . SER A 1 237 ? 1.919 17.147 31.655 1.00 77.25 237 SER A N 1
ATOM 1688 C CA . SER A 1 237 ? 3.303 16.712 31.464 1.00 77.25 237 SER A CA 1
ATOM 1689 C C . SER A 1 237 ? 4.233 17.851 31.038 1.00 77.25 237 SER A C 1
ATOM 1691 O O . SER A 1 237 ? 3.862 18.995 30.839 1.00 77.25 237 SER A O 1
ATOM 1693 N N . PHE A 1 238 ? 5.464 17.504 30.709 1.00 81.56 238 PHE A N 1
ATOM 1694 C CA . PHE A 1 238 ? 6.379 18.402 30.031 1.00 81.56 238 PHE A CA 1
ATOM 1695 C C . PHE A 1 238 ? 7.054 17.636 28.905 1.00 81.56 238 PHE A C 1
ATOM 1697 O O . PHE A 1 238 ? 7.273 16.426 28.977 1.00 81.56 238 PHE A O 1
ATOM 1704 N N . THR A 1 239 ? 7.407 18.346 27.842 1.00 80.25 239 THR A N 1
ATOM 1705 C CA . THR A 1 239 ? 8.236 17.786 26.781 1.00 80.25 239 THR A CA 1
ATOM 1706 C C . THR A 1 239 ? 9.533 18.568 26.682 1.00 80.25 239 THR A C 1
ATOM 1708 O O . THR A 1 239 ? 9.540 19.795 26.585 1.00 80.25 239 THR A O 1
ATOM 1711 N N . CYS A 1 240 ? 10.654 17.853 26.684 1.00 81.25 240 CYS A N 1
ATOM 1712 C CA . CYS A 1 240 ? 11.947 18.421 26.332 1.00 81.25 240 CYS A CA 1
ATOM 1713 C C . CYS A 1 240 ? 12.120 18.293 24.821 1.00 81.25 240 CYS A C 1
ATOM 1715 O O . CYS A 1 240 ? 12.156 17.186 24.287 1.00 81.25 240 CYS A O 1
ATOM 1717 N N . MET A 1 241 ? 12.233 19.419 24.128 1.00 75.50 241 MET A N 1
ATOM 1718 C CA . MET A 1 241 ? 12.542 19.438 22.701 1.00 75.50 241 MET A CA 1
ATOM 1719 C C . MET A 1 241 ? 13.878 20.106 22.446 1.00 75.50 241 MET A C 1
ATOM 1721 O O . MET A 1 241 ? 14.304 20.986 23.187 1.00 75.50 241 MET A O 1
ATOM 1725 N N . CYS A 1 242 ? 14.557 19.685 21.392 1.00 78.00 242 CYS A N 1
ATOM 1726 C CA . CYS A 1 242 ? 15.816 20.292 21.011 1.00 78.00 242 CYS A CA 1
ATOM 1727 C C . CYS A 1 242 ? 15.603 21.705 20.447 1.00 78.00 242 CYS A C 1
ATOM 1729 O O . CYS A 1 242 ? 14.622 21.970 19.752 1.00 78.00 242 CYS A O 1
ATOM 1731 N N . LYS A 1 243 ? 16.536 22.618 20.740 1.00 75.25 243 LYS A N 1
ATOM 1732 C CA . LYS A 1 243 ? 16.642 23.911 20.047 1.00 75.25 243 LYS A CA 1
ATOM 1733 C C . LYS A 1 243 ? 16.779 23.671 18.539 1.00 75.25 243 LYS A C 1
ATOM 1735 O O . LYS A 1 243 ? 17.326 22.649 18.125 1.00 75.25 243 LYS A O 1
ATOM 1740 N N . SER A 1 244 ? 16.323 24.623 17.727 1.00 63.44 244 SER A N 1
ATOM 1741 C CA . SER A 1 244 ? 16.437 24.558 16.265 1.00 63.44 244 SER A CA 1
ATOM 1742 C C . SER A 1 244 ? 17.862 24.190 15.828 1.00 63.44 244 SER A C 1
ATOM 1744 O O . SER A 1 244 ? 18.824 24.809 16.284 1.00 63.44 244 SER A O 1
ATOM 1746 N N . GLY A 1 245 ? 17.990 23.183 14.958 1.00 60.19 245 GLY A N 1
ATOM 1747 C CA . GLY A 1 245 ? 19.278 22.668 14.469 1.00 60.19 245 GLY A CA 1
ATOM 1748 C C . GLY A 1 245 ? 19.799 21.403 15.167 1.00 60.19 245 GLY A C 1
ATOM 1749 O O . GLY A 1 245 ? 20.876 20.924 14.813 1.00 60.19 245 GLY A O 1
ATOM 1750 N N . PHE A 1 246 ? 19.054 20.839 16.123 1.00 66.31 246 PHE A N 1
ATOM 1751 C CA . PHE A 1 246 ? 19.432 19.611 16.827 1.00 66.31 246 PHE A CA 1
ATOM 1752 C C . PHE A 1 246 ? 18.289 18.583 16.838 1.00 66.31 246 PHE A C 1
ATOM 1754 O O . PHE A 1 246 ? 17.124 18.938 17.001 1.00 66.31 246 PHE A O 1
ATOM 1761 N N . THR A 1 247 ? 18.626 17.301 16.714 1.00 64.31 247 THR A N 1
ATOM 1762 C CA . THR A 1 247 ? 17.707 16.156 16.819 1.00 64.31 247 THR A CA 1
ATOM 1763 C C . THR A 1 247 ? 17.920 15.381 18.112 1.00 64.31 247 THR A C 1
ATOM 1765 O O . THR A 1 247 ? 19.047 15.242 18.589 1.00 64.31 247 THR A O 1
ATOM 1768 N N . LEU A 1 248 ? 16.832 14.845 18.666 1.00 61.84 248 LEU A N 1
ATOM 1769 C CA . LEU A 1 248 ? 16.841 14.068 19.903 1.00 61.84 248 LEU A CA 1
ATOM 1770 C C . LEU A 1 248 ? 17.361 12.643 19.645 1.00 61.84 248 LEU A C 1
ATOM 1772 O O . LEU A 1 248 ? 16.709 11.864 18.954 1.00 61.84 248 LEU A O 1
ATOM 1776 N N . ASN A 1 249 ? 18.506 12.288 20.231 1.00 69.38 249 ASN A N 1
ATOM 1777 C CA . ASN A 1 249 ? 19.027 10.920 20.253 1.00 69.38 249 ASN A CA 1
ATOM 1778 C C . ASN A 1 249 ? 18.984 10.394 21.697 1.00 69.38 249 ASN A C 1
ATOM 1780 O O . ASN A 1 249 ? 19.865 10.678 22.512 1.00 69.38 249 ASN A O 1
ATOM 1784 N N . GLY A 1 250 ? 17.903 9.690 22.042 1.00 68.62 250 GLY A N 1
ATOM 1785 C CA . GLY A 1 250 ? 17.640 9.243 23.411 1.00 68.62 250 GLY A CA 1
ATOM 1786 C C . GLY A 1 250 ? 17.369 10.421 24.354 1.00 68.62 250 GLY A C 1
ATOM 1787 O O . GLY A 1 250 ? 16.278 10.979 24.344 1.00 68.62 250 GLY A O 1
ATOM 1788 N N . THR A 1 251 ? 18.363 10.794 25.167 1.00 64.50 251 THR A N 1
ATOM 1789 C CA . THR A 1 251 ? 18.281 11.868 26.180 1.00 64.50 251 THR A CA 1
ATOM 1790 C C . THR A 1 251 ? 19.150 13.090 25.863 1.00 64.50 251 THR A C 1
ATOM 1792 O O . THR A 1 251 ? 19.298 13.963 26.716 1.00 64.50 251 THR A O 1
ATOM 1795 N N . SER A 1 252 ? 19.767 13.166 24.678 1.00 62.97 252 SER A N 1
ATOM 1796 C CA . SER A 1 252 ? 20.670 14.268 24.311 1.00 62.97 252 SER A CA 1
ATOM 1797 C C . SER A 1 252 ? 20.400 14.783 22.901 1.00 62.97 252 SER A C 1
ATOM 1799 O O . SER A 1 252 ? 20.082 14.015 21.991 1.00 62.97 252 SER A O 1
ATOM 1801 N N . CYS A 1 253 ? 20.527 16.095 22.727 1.00 72.38 253 CYS A N 1
ATOM 1802 C CA . CYS A 1 253 ? 20.362 16.760 21.443 1.00 72.38 253 CYS A CA 1
ATOM 1803 C C . CYS A 1 253 ? 21.679 16.700 20.667 1.00 72.38 253 CYS A C 1
ATOM 1805 O O . CYS A 1 253 ? 22.710 17.187 21.128 1.00 72.38 253 CYS A O 1
ATOM 1807 N N . GLN A 1 254 ? 21.645 16.093 19.485 1.00 65.31 254 GLN A N 1
ATOM 1808 C CA . GLN A 1 254 ? 22.784 15.996 18.575 1.00 65.31 254 GLN A CA 1
ATOM 1809 C C . GLN A 1 254 ? 22.527 16.846 17.335 1.00 65.31 254 GLN A C 1
ATOM 1811 O O . GLN A 1 254 ? 21.381 17.006 16.921 1.00 65.31 254 GLN A O 1
ATOM 1816 N N . VAL A 1 255 ? 23.584 17.408 16.750 1.00 60.12 255 VAL A N 1
ATOM 1817 C CA . VAL A 1 255 ? 23.484 18.153 15.489 1.00 60.12 255 VAL A CA 1
ATOM 1818 C C . VAL A 1 255 ? 22.955 17.201 14.419 1.00 60.12 255 VAL A C 1
ATOM 1820 O O . VAL A 1 255 ? 23.532 16.137 14.202 1.00 60.12 255 VAL A O 1
ATOM 1823 N N . GLN A 1 256 ? 21.855 17.570 13.766 1.00 54.25 256 GLN A N 1
ATOM 1824 C CA . GLN A 1 256 ? 21.355 16.815 12.625 1.00 54.25 256 GLN A CA 1
ATOM 1825 C C . GLN A 1 256 ? 22.275 17.093 11.434 1.00 54.25 256 GLN A C 1
ATOM 1827 O O . GLN A 1 256 ? 22.212 18.161 10.823 1.00 54.25 256 GLN A O 1
ATOM 1832 N N . GLU A 1 257 ? 23.149 16.144 11.099 1.00 54.09 257 GLU A N 1
ATOM 1833 C CA . GLU A 1 257 ? 23.854 16.146 9.817 1.00 54.09 257 GLU A CA 1
ATOM 1834 C C . GLU A 1 257 ? 22.852 15.834 8.703 1.00 54.09 257 GLU A C 1
ATOM 1836 O O . GLU A 1 257 ? 22.728 14.690 8.284 1.00 54.09 257 GLU A O 1
ATOM 1841 N N . THR A 1 258 ? 22.061 16.831 8.300 1.00 60.06 258 THR A N 1
ATOM 1842 C CA . THR A 1 258 ? 21.439 16.999 6.967 1.00 60.06 258 THR A CA 1
ATOM 1843 C C . THR A 1 258 ? 20.481 18.188 7.025 1.00 60.06 258 THR A C 1
ATOM 1845 O O . THR A 1 258 ? 19.309 18.062 7.361 1.00 60.06 258 THR A O 1
ATOM 1848 N N . MET A 1 259 ? 21.010 19.384 6.749 1.00 69.56 259 MET A N 1
ATOM 1849 C CA . MET A 1 259 ? 20.254 20.640 6.843 1.00 69.56 259 MET A CA 1
ATOM 1850 C C . MET A 1 259 ? 19.238 20.838 5.706 1.00 69.56 259 MET A C 1
ATOM 1852 O O . MET A 1 259 ? 18.191 21.409 5.958 1.00 69.56 259 MET A O 1
ATOM 1856 N N . CYS A 1 260 ? 19.504 20.356 4.492 1.00 78.06 260 CYS A N 1
ATOM 1857 C CA . CYS A 1 260 ? 18.562 20.308 3.365 1.00 78.06 260 CYS A CA 1
ATOM 1858 C C . CYS A 1 260 ? 18.908 19.092 2.490 1.00 78.06 260 CYS A C 1
ATOM 1860 O O . CYS A 1 260 ? 19.998 18.528 2.642 1.00 78.06 260 CYS A O 1
ATOM 1862 N N . HIS A 1 261 ? 18.029 18.715 1.555 1.00 84.19 261 HIS A N 1
ATOM 1863 C CA . HIS A 1 261 ? 18.384 17.755 0.502 1.00 84.19 261 HIS A CA 1
ATOM 1864 C C . HIS A 1 261 ? 19.639 18.231 -0.261 1.00 84.19 261 HIS A C 1
ATOM 1866 O O . HIS A 1 261 ? 19.849 19.439 -0.396 1.00 84.19 261 HIS A O 1
ATOM 1872 N N . SER A 1 262 ? 20.468 17.322 -0.794 1.00 86.19 262 SER A N 1
ATOM 1873 C CA . SER A 1 262 ? 21.657 17.679 -1.603 1.00 86.19 262 SER A CA 1
ATOM 1874 C C . SER A 1 262 ? 21.316 18.625 -2.760 1.00 86.19 262 SER A C 1
ATOM 1876 O O . SER A 1 262 ? 22.060 19.558 -3.076 1.00 86.19 262 SER A O 1
ATOM 1878 N N . ASP A 1 263 ? 20.131 18.421 -3.325 1.00 89.69 263 ASP A N 1
ATOM 1879 C CA . ASP A 1 263 ? 19.591 19.154 -4.469 1.00 89.69 263 ASP A CA 1
ATOM 1880 C C . ASP A 1 263 ? 18.681 20.323 -4.059 1.00 89.69 263 ASP A C 1
ATOM 1882 O O . ASP A 1 263 ? 17.823 20.753 -4.824 1.00 89.69 263 ASP A O 1
ATOM 1886 N N . ALA A 1 264 ? 18.874 20.872 -2.856 1.00 88.56 264 ALA A N 1
ATOM 1887 C CA . ALA A 1 264 ? 18.184 22.064 -2.367 1.00 88.56 264 ALA A CA 1
ATOM 1888 C C . ALA A 1 264 ? 19.159 23.188 -1.972 1.00 88.56 264 ALA A C 1
ATOM 1890 O O . ALA A 1 264 ? 20.310 22.961 -1.587 1.00 88.56 264 ALA A O 1
ATOM 1891 N N . PHE A 1 265 ? 18.685 24.429 -2.064 1.00 86.56 265 PHE A N 1
ATOM 1892 C CA . PHE A 1 265 ? 19.300 25.604 -1.460 1.00 86.56 265 PHE A CA 1
ATOM 1893 C C . PHE A 1 265 ? 18.749 25.822 -0.051 1.00 86.56 265 PHE A C 1
ATOM 1895 O O . PHE A 1 265 ? 17.547 25.706 0.181 1.00 86.56 265 PHE A O 1
ATOM 1902 N N . CYS A 1 266 ? 19.630 26.188 0.878 1.00 84.62 266 CYS A N 1
ATOM 1903 C CA . CYS A 1 266 ? 19.258 26.601 2.226 1.00 84.62 266 CYS A CA 1
ATOM 1904 C C . CYS A 1 266 ? 19.231 28.131 2.303 1.00 84.62 266 CYS A C 1
ATOM 1906 O O . CYS A 1 266 ? 20.275 28.777 2.196 1.00 84.62 266 CYS A O 1
ATOM 1908 N N . ASN A 1 267 ? 18.047 28.705 2.501 1.00 81.19 267 ASN A N 1
ATOM 1909 C CA . ASN A 1 267 ? 17.843 30.142 2.639 1.00 81.19 267 ASN A CA 1
ATOM 1910 C C . ASN A 1 267 ? 17.542 30.488 4.101 1.00 81.19 267 ASN A C 1
ATOM 1912 O O . ASN A 1 267 ? 16.515 30.095 4.650 1.00 81.19 267 ASN A O 1
ATOM 1916 N N . ASN A 1 268 ? 18.425 31.251 4.746 1.00 68.50 268 ASN A N 1
ATOM 1917 C CA . ASN A 1 268 ? 18.229 31.661 6.138 1.00 68.50 268 ASN A CA 1
ATOM 1918 C C . ASN A 1 268 ? 17.048 32.634 6.273 1.00 68.50 268 ASN A C 1
ATOM 1920 O O . ASN A 1 268 ? 16.938 33.609 5.530 1.00 68.50 268 ASN A O 1
ATOM 1924 N N . THR A 1 269 ? 16.197 32.400 7.267 1.00 73.12 269 THR A N 1
ATOM 1925 C CA . THR A 1 269 ? 15.093 33.284 7.659 1.00 73.12 269 THR A CA 1
ATOM 1926 C C . THR A 1 269 ? 15.312 33.787 9.089 1.00 73.12 269 THR A C 1
ATOM 1928 O O . THR A 1 269 ? 16.206 33.336 9.806 1.00 73.12 269 THR A O 1
ATOM 1931 N N . LEU A 1 270 ? 14.554 34.792 9.531 1.00 56.50 270 LEU A N 1
ATOM 1932 C CA . LEU A 1 270 ? 14.763 35.371 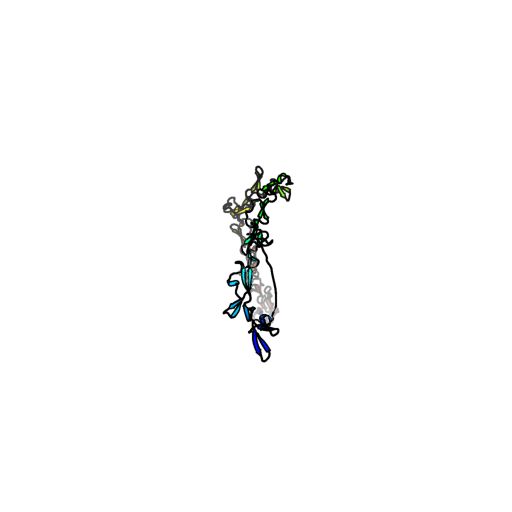10.859 1.00 56.50 270 LEU A CA 1
ATOM 1933 C C . LEU A 1 270 ? 14.349 34.357 11.945 1.00 56.50 270 LEU A C 1
ATOM 1935 O O . LEU A 1 270 ? 13.165 34.133 12.169 1.00 56.50 270 LEU A O 1
ATOM 1939 N N . GLY A 1 271 ? 15.333 33.729 12.595 1.00 54.84 271 GLY A N 1
ATOM 1940 C CA . GLY A 1 271 ? 15.124 32.694 13.618 1.00 54.84 271 GLY A CA 1
ATOM 1941 C C . GLY A 1 271 ? 15.023 31.252 13.096 1.00 54.84 271 GLY A C 1
ATOM 1942 O O . GLY A 1 271 ? 14.865 30.345 13.910 1.00 54.84 271 GLY A O 1
ATOM 1943 N N . SER A 1 272 ? 15.132 31.020 11.780 1.00 64.62 272 SER A N 1
ATOM 1944 C CA . SER A 1 272 ? 15.093 29.684 11.159 1.00 64.62 272 SER A CA 1
ATOM 1945 C C . SER A 1 272 ? 15.802 29.675 9.791 1.00 64.62 272 SER A C 1
ATOM 1947 O O . SER A 1 272 ? 16.493 30.620 9.425 1.00 64.62 272 SER A O 1
ATOM 1949 N N . PHE A 1 273 ? 15.642 28.619 9.003 1.00 72.31 273 PHE A N 1
ATOM 1950 C CA . PHE A 1 273 ? 16.045 28.534 7.601 1.00 72.31 273 PHE A CA 1
ATOM 1951 C C . PHE A 1 273 ? 14.971 27.767 6.818 1.00 72.31 273 PHE A C 1
ATOM 1953 O O . PHE A 1 273 ? 14.209 26.998 7.400 1.00 72.31 273 PHE A O 1
ATOM 1960 N N . LEU A 1 274 ? 14.869 28.018 5.516 1.00 81.12 274 LEU A N 1
ATOM 1961 C CA . LEU A 1 274 ? 13.957 27.341 4.599 1.00 81.12 274 LEU A CA 1
ATOM 1962 C C . LEU A 1 274 ? 14.780 26.641 3.520 1.00 81.12 274 LEU A C 1
ATOM 1964 O O . LEU A 1 274 ? 15.641 27.267 2.900 1.00 81.12 274 LEU A O 1
ATOM 1968 N N . CYS A 1 275 ? 14.494 25.366 3.278 1.00 87.06 275 CYS A N 1
ATOM 1969 C CA . CYS A 1 275 ? 15.051 24.639 2.147 1.00 87.06 275 CYS A CA 1
ATOM 1970 C C . CYS A 1 275 ? 14.153 24.810 0.918 1.00 87.06 275 CYS A C 1
ATOM 1972 O O . CYS A 1 275 ? 12.932 24.720 1.019 1.00 87.06 275 CYS A O 1
ATOM 1974 N N . GLN A 1 276 ? 14.752 25.041 -0.245 1.00 90.00 276 GLN A N 1
ATOM 1975 C CA . GLN A 1 276 ? 14.049 25.131 -1.523 1.00 90.00 276 GLN A CA 1
ATOM 1976 C C . GLN A 1 276 ? 14.786 24.274 -2.547 1.00 90.00 276 GLN A C 1
ATOM 1978 O O . GLN A 1 276 ? 15.996 24.431 -2.704 1.00 90.00 276 GLN A O 1
ATOM 1983 N N . CYS A 1 277 ? 14.084 23.372 -3.235 1.00 91.69 277 CYS A N 1
ATOM 1984 C CA . CYS A 1 277 ? 14.693 22.559 -4.287 1.00 91.69 277 CYS A CA 1
ATOM 1985 C C . CYS A 1 277 ? 15.330 23.444 -5.370 1.00 91.69 277 CYS A C 1
ATOM 1987 O O . CYS A 1 277 ? 14.831 24.531 -5.674 1.00 91.69 277 CYS A O 1
ATOM 1989 N N . ARG A 1 278 ? 16.468 22.996 -5.904 1.00 90.75 278 ARG A N 1
ATOM 1990 C CA . ARG A 1 278 ? 17.137 23.633 -7.044 1.00 90.75 278 ARG A CA 1
ATOM 1991 C C . ARG A 1 278 ? 16.247 23.536 -8.284 1.00 90.75 278 ARG A C 1
ATOM 1993 O O . ARG A 1 278 ? 15.385 22.663 -8.363 1.00 90.75 278 ARG A O 1
ATOM 2000 N N . ASP A 1 279 ? 16.484 24.417 -9.251 1.00 90.50 279 ASP A N 1
ATOM 2001 C CA . ASP A 1 279 ? 15.820 24.345 -10.555 1.00 90.50 279 ASP A CA 1
ATOM 2002 C C . ASP A 1 279 ? 16.018 22.947 -11.175 1.00 90.50 279 ASP A C 1
ATOM 2004 O O . ASP A 1 279 ? 17.103 22.373 -11.056 1.00 90.50 279 ASP A O 1
ATOM 2008 N N . GLY A 1 280 ? 14.962 22.390 -11.776 1.00 86.75 280 GLY A N 1
ATOM 2009 C CA . GLY A 1 280 ? 14.932 21.002 -12.270 1.00 86.75 280 GLY A CA 1
ATOM 2010 C C . GLY A 1 280 ? 14.504 19.957 -11.228 1.00 86.75 280 GLY A C 1
ATOM 2011 O O . GLY A 1 280 ? 14.355 18.788 -11.559 1.00 86.75 280 GLY A O 1
ATOM 2012 N N . TYR A 1 281 ? 14.252 20.352 -9.974 1.00 92.00 281 TYR A N 1
ATOM 2013 C CA . TYR A 1 281 ? 13.788 19.450 -8.915 1.00 92.00 281 TYR A CA 1
ATOM 2014 C C . TYR A 1 281 ? 12.490 19.950 -8.266 1.00 92.00 281 TYR A C 1
ATOM 2016 O O . TYR A 1 281 ? 12.287 21.147 -8.063 1.00 92.00 281 TYR A O 1
ATOM 2024 N N . GLN A 1 282 ? 11.617 19.020 -7.877 1.00 89.94 282 GLN A N 1
ATOM 2025 C CA . GLN A 1 282 ? 10.362 19.283 -7.167 1.00 89.94 282 GLN A CA 1
ATOM 2026 C C . GLN A 1 282 ? 10.364 18.648 -5.774 1.00 89.94 282 GLN A C 1
ATOM 2028 O O . GLN A 1 282 ? 10.993 17.614 -5.554 1.00 89.94 282 GLN A O 1
ATOM 2033 N N . GLY A 1 283 ? 9.634 19.248 -4.833 1.00 89.38 283 GLY A N 1
ATOM 2034 C CA . GLY A 1 283 ? 9.522 18.745 -3.465 1.00 89.38 283 GLY A CA 1
ATOM 2035 C C . GLY A 1 283 ? 9.397 19.857 -2.429 1.00 89.38 283 GLY A C 1
ATOM 2036 O O . GLY A 1 283 ? 9.073 20.997 -2.760 1.00 89.38 283 GLY A O 1
ATOM 2037 N N . ASP A 1 284 ? 9.657 19.518 -1.169 1.00 85.31 284 ASP A N 1
ATOM 2038 C CA . ASP A 1 284 ? 9.535 20.422 -0.015 1.00 85.31 284 ASP A CA 1
ATOM 2039 C C . ASP A 1 284 ? 10.875 21.052 0.423 1.00 85.31 284 ASP A C 1
ATOM 2041 O O . ASP A 1 284 ? 10.933 21.757 1.429 1.00 85.31 284 ASP A O 1
ATOM 2045 N N . GLY A 1 285 ? 11.960 20.797 -0.319 1.00 84.50 285 GLY A N 1
ATOM 2046 C CA . GLY A 1 285 ? 13.318 21.260 -0.009 1.00 84.50 285 GLY A CA 1
ATOM 2047 C C . GLY A 1 285 ? 14.100 20.347 0.945 1.00 84.50 285 GLY A C 1
ATOM 2048 O O . GLY A 1 285 ? 15.333 20.390 0.964 1.00 84.50 285 GLY A O 1
ATOM 2049 N N . TYR A 1 286 ? 13.415 19.484 1.695 1.00 83.50 286 TYR A N 1
ATOM 2050 C CA . TYR A 1 286 ? 14.028 18.450 2.535 1.00 83.50 286 TYR A CA 1
ATOM 2051 C C . TYR A 1 286 ? 14.103 17.108 1.800 1.00 83.50 286 TYR A C 1
ATOM 2053 O O . TYR A 1 286 ? 15.056 16.352 1.990 1.00 83.50 286 TYR A O 1
ATOM 2061 N N . ALA A 1 287 ? 13.156 16.866 0.897 1.00 84.62 287 ALA A N 1
ATOM 2062 C CA . ALA A 1 287 ? 13.181 15.828 -0.117 1.00 84.62 287 ALA A CA 1
ATOM 2063 C C . ALA A 1 287 ? 12.932 16.471 -1.486 1.00 84.62 287 ALA A C 1
ATOM 2065 O O . ALA A 1 287 ? 11.876 17.060 -1.719 1.00 84.62 287 ALA A O 1
ATOM 2066 N N . CYS A 1 288 ? 13.910 16.364 -2.385 1.00 90.44 288 CYS A N 1
ATOM 2067 C CA . CYS A 1 288 ? 13.802 16.857 -3.753 1.00 90.44 288 CYS A CA 1
ATOM 2068 C C . CYS A 1 288 ? 13.936 15.682 -4.717 1.00 90.44 288 CYS A C 1
ATOM 2070 O O . CYS A 1 288 ? 14.865 14.885 -4.607 1.00 90.44 288 CYS A O 1
ATOM 2072 N N . SER A 1 289 ? 13.005 15.580 -5.657 1.00 91.44 289 SER A N 1
ATOM 2073 C CA . SER A 1 289 ? 13.038 14.614 -6.751 1.00 91.44 289 SER A CA 1
ATOM 2074 C C . SER A 1 289 ? 13.186 15.344 -8.072 1.00 91.44 289 SER A C 1
ATOM 2076 O O . SER A 1 289 ? 12.597 16.409 -8.251 1.00 91.44 289 SER A O 1
ATOM 2078 N N . ASP A 1 290 ? 13.928 14.742 -8.984 1.00 92.44 290 ASP A N 1
ATOM 2079 C CA . ASP A 1 290 ? 14.070 15.198 -10.359 1.00 92.44 290 ASP A CA 1
ATOM 2080 C C . ASP A 1 290 ? 12.707 15.410 -11.044 1.00 92.44 290 ASP A C 1
ATOM 2082 O O . ASP A 1 290 ? 11.778 14.614 -10.854 1.00 92.44 290 ASP A O 1
ATOM 2086 N N . VAL A 1 291 ? 12.570 16.502 -11.795 1.00 91.31 291 VAL A N 1
ATOM 2087 C CA . VAL A 1 291 ? 11.383 16.791 -12.608 1.00 91.31 291 VAL A CA 1
ATOM 2088 C C . VAL A 1 291 ? 11.617 16.228 -13.997 1.00 91.31 291 VAL A C 1
ATOM 2090 O O . VAL A 1 291 ? 12.505 16.687 -14.691 1.00 91.31 291 VAL A O 1
ATOM 2093 N N . ASP A 1 292 ? 10.778 15.291 -14.437 1.00 89.62 292 ASP A N 1
ATOM 2094 C CA . ASP A 1 292 ? 10.846 14.795 -15.812 1.00 89.62 292 ASP A CA 1
ATOM 2095 C C . ASP A 1 292 ? 10.266 15.832 -16.787 1.00 89.62 292 ASP A C 1
ATOM 2097 O O . ASP A 1 292 ? 9.053 15.869 -17.036 1.00 89.62 292 ASP A O 1
ATOM 2101 N N . GLU A 1 293 ? 11.123 16.694 -17.343 1.00 90.75 293 GLU A N 1
ATOM 2102 C CA . GLU A 1 293 ? 10.677 17.738 -18.271 1.00 90.75 293 GLU A CA 1
ATOM 2103 C C . GLU A 1 293 ? 10.204 17.176 -19.618 1.00 90.75 293 GLU A C 1
ATOM 2105 O O . GLU A 1 293 ? 9.485 17.865 -20.344 1.00 90.75 293 GLU A O 1
ATOM 2110 N N . CYS A 1 294 ? 10.516 15.913 -19.943 1.00 89.06 294 CYS A N 1
ATOM 2111 C CA . CYS A 1 294 ? 10.045 15.258 -21.166 1.00 89.06 294 CYS A CA 1
ATOM 2112 C C . CYS A 1 294 ? 8.544 14.925 -21.141 1.00 89.06 294 CYS A C 1
ATOM 2114 O O . CYS A 1 294 ? 7.986 14.576 -22.181 1.00 89.06 294 CYS A O 1
ATOM 2116 N N . GLN A 1 295 ? 7.876 15.057 -19.989 1.00 87.88 295 GLN A N 1
ATOM 2117 C CA . GLN A 1 295 ? 6.413 14.962 -19.891 1.00 87.88 295 GLN A CA 1
ATOM 2118 C C . GLN A 1 295 ? 5.700 16.247 -20.345 1.00 87.88 295 GLN A C 1
ATOM 2120 O O . GLN A 1 295 ? 4.471 16.276 -20.418 1.00 87.88 295 GLN A O 1
ATOM 2125 N N . VAL A 1 296 ? 6.444 17.324 -20.627 1.00 85.69 296 VAL A N 1
ATOM 2126 C CA . VAL A 1 296 ? 5.891 18.590 -21.116 1.00 85.69 296 VAL A CA 1
ATOM 2127 C C . VAL A 1 296 ? 5.876 18.593 -22.645 1.00 85.69 296 VAL A C 1
ATOM 2129 O O . VAL A 1 296 ? 6.918 18.567 -23.302 1.00 85.69 296 VAL A O 1
ATOM 2132 N N . ASP A 1 297 ? 4.678 18.676 -23.224 1.00 77.75 297 ASP A N 1
ATOM 2133 C CA . ASP A 1 297 ? 4.504 18.763 -24.674 1.00 77.75 297 ASP A CA 1
ATOM 2134 C C . ASP A 1 297 ? 5.222 19.994 -25.258 1.00 77.75 297 ASP A C 1
ATOM 2136 O O . ASP A 1 297 ? 5.023 21.128 -24.819 1.00 77.75 297 ASP A O 1
ATOM 2140 N N . GLY A 1 298 ? 6.034 19.771 -26.297 1.00 78.81 298 GLY A N 1
ATOM 2141 C CA . GLY A 1 298 ? 6.745 20.833 -27.019 1.00 78.81 298 GLY A CA 1
ATOM 2142 C C . GLY A 1 298 ? 8.046 21.317 -26.369 1.00 78.81 298 GLY A C 1
ATOM 2143 O O . GLY A 1 298 ? 8.564 22.353 -26.782 1.00 78.81 298 GLY A O 1
ATOM 2144 N N . ILE A 1 299 ? 8.583 20.591 -25.381 1.00 84.56 299 ILE A N 1
ATOM 2145 C CA . ILE A 1 299 ? 9.846 20.948 -24.712 1.00 84.56 299 ILE A CA 1
ATOM 2146 C C . ILE A 1 299 ? 11.080 20.828 -25.629 1.00 84.56 299 ILE A C 1
ATOM 2148 O O . ILE A 1 299 ? 11.988 21.653 -25.559 1.00 84.56 299 ILE A O 1
ATOM 2152 N N . CYS A 1 300 ? 11.094 19.843 -26.534 1.00 84.50 300 CYS A N 1
ATOM 2153 C CA . CYS A 1 300 ? 12.102 19.700 -27.586 1.00 84.50 300 CYS A CA 1
ATOM 2154 C C . CYS A 1 300 ? 11.508 20.077 -28.957 1.00 84.50 300 CYS A C 1
ATOM 2156 O O . CYS A 1 300 ? 10.305 19.895 -29.172 1.00 84.50 300 CYS A O 1
ATOM 2158 N N . PRO A 1 301 ? 12.326 20.560 -29.916 1.00 83.69 301 PRO A N 1
ATOM 2159 C CA . PRO A 1 301 ? 11.885 20.730 -31.301 1.00 83.69 301 PRO A CA 1
ATOM 2160 C C . PRO A 1 301 ? 11.375 19.402 -31.882 1.00 83.69 301 PRO A C 1
ATOM 2162 O O . PRO A 1 301 ? 11.855 18.342 -31.487 1.00 83.69 301 PRO A O 1
ATOM 2165 N N . SER A 1 302 ? 10.438 19.452 -32.836 1.00 77.88 302 SER A N 1
ATOM 2166 C CA . SER A 1 302 ? 9.687 18.280 -33.334 1.00 77.88 302 SER A CA 1
ATOM 2167 C C . SER A 1 302 ? 10.539 17.090 -33.783 1.00 77.88 302 SER A C 1
ATOM 2169 O O . SER A 1 302 ? 10.080 15.953 -33.720 1.00 77.88 302 SER A O 1
ATOM 2171 N N . ASP A 1 303 ? 11.767 17.351 -34.225 1.00 82.12 303 ASP A N 1
ATOM 2172 C CA . ASP A 1 303 ? 12.657 16.346 -34.809 1.00 82.12 303 ASP A CA 1
ATOM 2173 C C . ASP A 1 303 ? 13.668 15.784 -33.790 1.00 82.12 303 ASP A C 1
ATOM 2175 O O . ASP A 1 303 ? 14.492 14.937 -34.132 1.00 82.12 303 ASP A O 1
ATOM 2179 N N . PHE A 1 304 ? 13.626 16.261 -32.542 1.00 85.94 304 PHE A N 1
ATOM 2180 C CA . PHE A 1 304 ? 14.551 15.894 -31.474 1.00 85.94 304 PHE A CA 1
ATOM 2181 C C . PHE A 1 304 ? 13.860 15.008 -30.441 1.00 85.94 304 PHE A C 1
ATOM 2183 O O . PHE A 1 304 ? 12.742 15.268 -29.998 1.00 85.94 304 PHE A O 1
ATOM 2190 N N . GLN A 1 305 ? 14.571 13.975 -30.006 1.00 87.94 305 GLN A N 1
ATOM 2191 C CA . GLN A 1 305 ? 14.151 13.113 -28.918 1.00 87.94 305 GLN A CA 1
ATOM 2192 C C . GLN A 1 305 ? 14.579 13.718 -27.578 1.00 87.94 305 GLN A C 1
ATOM 2194 O O . GLN A 1 305 ? 15.745 14.067 -27.387 1.00 87.94 305 GLN A O 1
ATOM 2199 N N . CYS A 1 306 ? 13.631 13.816 -26.649 1.00 89.94 306 CYS A N 1
ATOM 2200 C CA . CYS A 1 306 ? 13.894 14.233 -25.278 1.00 89.94 306 CYS A CA 1
ATOM 2201 C C . CYS A 1 306 ? 14.402 13.050 -24.448 1.00 89.94 306 CYS A C 1
ATOM 2203 O O . CYS A 1 306 ? 13.807 11.970 -24.469 1.00 89.94 306 CYS A O 1
ATOM 2205 N N . SER A 1 307 ? 15.480 13.262 -23.699 1.00 90.12 307 SER A N 1
ATOM 2206 C CA . SER A 1 307 ? 15.934 12.368 -22.638 1.00 90.12 307 SER A CA 1
ATOM 2207 C C . SER A 1 307 ? 16.034 13.144 -21.333 1.00 90.12 307 SER A C 1
ATOM 2209 O O . SER A 1 307 ? 16.781 14.123 -21.264 1.00 90.12 307 SER A O 1
ATOM 2211 N N . ASN A 1 308 ? 15.311 12.693 -20.312 1.00 89.75 308 ASN A N 1
ATOM 2212 C CA . ASN A 1 308 ? 15.381 13.278 -18.982 1.00 89.75 308 ASN A CA 1
ATOM 2213 C C . ASN A 1 308 ? 16.727 12.951 -18.314 1.00 89.75 308 ASN A C 1
ATOM 2215 O O . ASN A 1 308 ? 17.219 11.822 -18.415 1.00 89.75 308 ASN A O 1
ATOM 2219 N N . THR A 1 309 ? 17.331 13.927 -17.647 1.00 89.44 309 THR A N 1
ATOM 2220 C CA . THR A 1 309 ? 18.596 13.790 -16.913 1.00 89.44 309 THR A CA 1
ATOM 2221 C C . THR A 1 309 ? 18.436 14.357 -15.505 1.00 89.44 309 THR A C 1
ATOM 2223 O O . THR A 1 309 ? 17.563 15.161 -15.241 1.00 89.44 309 THR A O 1
ATOM 2226 N N . ASN A 1 310 ? 19.273 13.950 -14.556 1.00 88.50 310 ASN A N 1
ATOM 2227 C CA . ASN A 1 310 ? 19.092 14.410 -13.179 1.00 88.50 310 ASN A CA 1
ATOM 2228 C C . ASN A 1 310 ? 19.337 15.934 -13.054 1.00 88.50 310 ASN A C 1
ATOM 2230 O O . ASN A 1 310 ? 20.483 16.389 -13.137 1.00 88.50 310 ASN A O 1
ATOM 2234 N N . GLY A 1 311 ? 18.266 16.696 -12.838 1.00 86.38 311 GLY A N 1
ATOM 2235 C CA . GLY A 1 311 ? 18.188 18.149 -12.709 1.00 86.38 311 GLY A CA 1
ATOM 2236 C C . GLY A 1 311 ? 18.005 18.923 -14.017 1.00 86.38 311 GLY A C 1
ATOM 2237 O O . GLY A 1 311 ? 18.192 20.140 -13.998 1.00 86.38 311 GLY A O 1
ATOM 2238 N N . SER A 1 312 ? 17.758 18.254 -15.148 1.00 89.69 312 SER A N 1
ATOM 2239 C CA . SER A 1 312 ? 17.599 18.884 -16.471 1.00 89.69 312 SER A CA 1
ATOM 2240 C C . SER A 1 312 ? 17.114 17.865 -17.504 1.00 89.69 312 SER A C 1
ATOM 2242 O O . SER A 1 312 ? 17.273 16.670 -17.341 1.00 89.69 312 SER A O 1
ATOM 2244 N N . TYR A 1 313 ? 16.765 18.302 -18.704 1.00 90.31 313 TYR A N 1
ATOM 2245 C CA . TYR A 1 313 ? 16.585 17.425 -19.860 1.00 90.31 313 TYR A CA 1
ATOM 2246 C C . TYR A 1 313 ? 17.654 17.683 -20.924 1.00 90.31 313 TYR A C 1
ATOM 2248 O O . TYR A 1 313 ? 18.319 18.722 -20.944 1.00 90.31 313 TYR A O 1
ATOM 2256 N N . HIS A 1 314 ? 17.814 16.729 -21.837 1.00 88.62 314 HIS A N 1
ATOM 2257 C CA . HIS A 1 314 ? 18.648 16.867 -23.022 1.00 88.62 314 HIS A CA 1
ATOM 2258 C C . HIS A 1 314 ? 17.845 16.483 -24.267 1.00 88.62 314 HIS A C 1
ATOM 2260 O O . HIS A 1 314 ? 17.289 15.389 -24.343 1.00 88.62 314 HIS A O 1
ATOM 2266 N N . CYS A 1 315 ? 17.811 17.367 -25.266 1.00 87.94 315 CYS A N 1
ATOM 2267 C CA . CYS A 1 315 ? 17.233 17.077 -26.576 1.00 87.94 315 CYS A CA 1
ATOM 2268 C C . CYS A 1 315 ? 18.347 16.625 -27.526 1.00 87.94 315 CYS A C 1
ATOM 2270 O O . CYS A 1 315 ? 19.259 17.394 -27.836 1.00 87.94 315 CYS A O 1
ATOM 2272 N N . SER A 1 316 ? 18.278 15.393 -28.016 1.00 88.25 316 SER A N 1
ATOM 2273 C CA . SER A 1 316 ? 19.229 14.845 -28.991 1.00 88.25 316 SER A CA 1
ATOM 2274 C C . SER A 1 316 ? 18.516 14.380 -30.247 1.00 88.25 316 SER A C 1
ATOM 2276 O O . SER A 1 316 ? 17.347 14.009 -30.210 1.00 88.25 316 SER A O 1
ATOM 2278 N N . CYS A 1 317 ? 19.231 14.347 -31.368 1.00 89.56 317 CYS A N 1
ATOM 2279 C CA . CYS A 1 317 ? 18.697 13.686 -32.548 1.00 89.56 317 CYS A CA 1
ATOM 2280 C C . CYS A 1 317 ? 18.522 12.180 -32.300 1.00 89.56 317 CYS A C 1
ATOM 2282 O O . CYS A 1 317 ? 19.314 11.593 -31.552 1.00 89.56 317 CYS A O 1
ATOM 2284 N N . PRO A 1 318 ? 17.517 11.548 -32.929 1.00 87.00 318 PRO A N 1
ATOM 2285 C CA . PRO A 1 318 ? 17.399 10.098 -32.939 1.00 87.00 318 PRO A CA 1
ATOM 2286 C C . PRO A 1 318 ? 18.687 9.424 -33.451 1.00 87.00 318 PRO A C 1
ATOM 2288 O O . PRO A 1 318 ? 19.437 10.033 -34.224 1.00 87.00 318 PRO A O 1
ATOM 2291 N N . PRO A 1 319 ? 18.958 8.163 -33.067 1.00 86.62 319 PRO A N 1
ATOM 2292 C CA . PRO A 1 319 ? 20.090 7.406 -33.599 1.00 86.62 319 PRO A CA 1
ATOM 2293 C C . PRO A 1 319 ? 20.114 7.411 -35.137 1.00 86.62 319 PRO A C 1
ATOM 2295 O O . PRO A 1 319 ? 19.070 7.261 -35.765 1.00 86.62 319 PRO A O 1
ATOM 2298 N N . GLY A 1 320 ? 21.297 7.597 -35.733 1.00 82.69 320 GLY A N 1
ATOM 2299 C CA . GLY A 1 320 ? 21.466 7.712 -37.191 1.00 82.69 320 GLY A CA 1
ATOM 2300 C C . GLY A 1 320 ? 21.243 9.122 -37.755 1.00 82.69 320 GLY A C 1
ATOM 2301 O O . GLY A 1 320 ? 21.439 9.345 -38.943 1.00 82.69 320 GLY A O 1
ATOM 2302 N N . PHE A 1 321 ? 20.904 10.107 -36.916 1.00 87.94 321 PHE A N 1
ATOM 2303 C CA . PHE A 1 321 ? 20.751 11.506 -37.320 1.00 87.94 321 PHE A CA 1
ATOM 2304 C C . PHE A 1 321 ? 21.758 12.404 -36.591 1.00 87.94 321 PHE A C 1
ATOM 2306 O O . PHE A 1 321 ? 22.092 12.191 -35.425 1.00 87.94 321 PHE A O 1
ATOM 2313 N N . ARG A 1 322 ? 22.238 13.446 -37.272 1.00 87.38 322 ARG A N 1
ATOM 2314 C CA . ARG A 1 322 ? 23.096 14.496 -36.702 1.00 87.38 322 ARG A CA 1
ATOM 2315 C C . ARG A 1 322 ? 22.362 15.829 -36.708 1.00 87.38 322 ARG A C 1
ATOM 2317 O O . ARG A 1 322 ? 21.624 16.121 -37.648 1.00 87.38 322 ARG A O 1
ATOM 2324 N N . SER A 1 323 ? 22.589 16.650 -35.689 1.00 81.81 323 SER A N 1
ATOM 2325 C CA . SER A 1 323 ? 22.021 17.995 -35.652 1.00 81.81 323 SER A CA 1
ATOM 2326 C C . SER A 1 323 ? 22.815 18.944 -36.553 1.00 81.81 323 SER A C 1
ATOM 2328 O O . SER A 1 323 ? 24.046 18.931 -36.569 1.00 81.81 323 SER A O 1
ATOM 2330 N N . ASP A 1 324 ? 22.106 19.792 -37.294 1.00 80.44 324 ASP A N 1
ATOM 2331 C CA . ASP A 1 324 ? 22.681 20.929 -38.031 1.00 80.44 324 ASP A CA 1
ATOM 2332 C C . ASP A 1 324 ? 22.522 22.268 -37.277 1.00 80.44 324 ASP A C 1
ATOM 2334 O O . ASP A 1 324 ? 22.802 23.336 -37.818 1.00 80.44 324 ASP A O 1
ATOM 2338 N N . GLY A 1 325 ? 22.077 22.202 -36.017 1.00 72.75 325 GLY A N 1
ATOM 2339 C CA . GLY A 1 325 ? 21.748 23.348 -35.166 1.00 72.75 325 GLY A CA 1
ATOM 2340 C C . GLY A 1 325 ? 20.256 23.698 -35.128 1.00 72.75 325 GLY A C 1
ATOM 2341 O O . GLY A 1 325 ? 19.832 24.367 -34.188 1.00 72.75 325 GLY A O 1
ATOM 2342 N N . HIS A 1 326 ? 19.449 23.215 -36.081 1.00 75.19 326 HIS A N 1
ATOM 2343 C CA . HIS A 1 326 ? 18.010 23.508 -36.148 1.00 75.19 326 HIS A CA 1
ATOM 2344 C C . HIS A 1 326 ? 17.127 22.279 -36.407 1.00 75.19 326 HIS A C 1
ATOM 2346 O O . HIS A 1 326 ? 15.983 22.258 -35.963 1.00 75.19 326 HIS A O 1
ATOM 2352 N N . SER A 1 327 ? 17.645 21.260 -37.090 1.00 81.19 327 SER A N 1
ATOM 2353 C CA . SER A 1 327 ? 16.937 20.038 -37.467 1.00 81.19 327 SER A CA 1
ATOM 2354 C C . SER A 1 327 ? 17.854 18.816 -37.392 1.00 81.19 327 SER A C 1
ATOM 2356 O O . SER A 1 327 ? 19.086 18.930 -37.343 1.00 81.19 327 SER A O 1
ATOM 2358 N N . CYS A 1 328 ? 17.249 17.632 -37.365 1.00 87.75 328 CYS A N 1
ATOM 2359 C CA . CYS A 1 328 ? 17.976 16.372 -37.387 1.00 87.75 328 CYS A CA 1
ATOM 2360 C C . CYS A 1 328 ? 18.093 15.867 -38.823 1.00 87.75 328 CYS A C 1
ATOM 2362 O O . CYS A 1 328 ? 17.104 15.516 -39.462 1.00 87.75 328 CYS A O 1
ATOM 2364 N N . GLN A 1 329 ? 19.324 15.831 -39.330 1.00 88.25 329 GLN A N 1
ATOM 2365 C CA . GLN A 1 329 ? 19.628 15.342 -40.668 1.00 88.25 329 GLN A CA 1
ATOM 2366 C C . GLN A 1 329 ? 20.163 13.922 -40.615 1.00 88.25 329 GLN A C 1
ATOM 2368 O O . GLN A 1 329 ? 21.045 13.605 -39.816 1.00 88.25 329 GLN A O 1
ATOM 2373 N N . ASP A 1 330 ? 19.668 13.099 -41.526 1.00 88.69 330 ASP A N 1
ATOM 2374 C CA . ASP A 1 330 ? 20.118 11.729 -41.701 1.00 88.69 330 ASP A CA 1
ATOM 2375 C C . ASP A 1 330 ? 21.635 11.656 -41.967 1.00 88.69 330 ASP A C 1
ATOM 2377 O O . ASP A 1 330 ? 22.226 12.452 -42.722 1.00 88.69 330 ASP A O 1
ATOM 2381 N N . VAL A 1 331 ? 22.302 10.729 -41.287 1.00 88.88 331 VAL A N 1
ATOM 2382 C CA . VAL A 1 331 ? 23.725 10.464 -41.474 1.00 88.88 331 VAL A CA 1
ATOM 2383 C C . VAL A 1 331 ? 23.873 9.445 -42.577 1.00 88.88 331 VAL A C 1
ATOM 2385 O O . VAL A 1 331 ? 23.560 8.295 -42.375 1.00 88.88 331 VAL A O 1
ATOM 2388 N N . ASN A 1 332 ? 24.411 9.851 -43.728 1.00 87.19 332 ASN A N 1
ATOM 2389 C CA . ASN A 1 332 ? 24.658 8.899 -44.801 1.00 87.19 332 ASN A CA 1
ATOM 2390 C C . ASN A 1 332 ? 25.937 8.094 -44.548 1.00 87.19 332 ASN A C 1
ATOM 2392 O O . ASN A 1 332 ? 27.044 8.569 -44.835 1.00 87.19 332 ASN A O 1
ATOM 2396 N N . GLU A 1 333 ? 25.796 6.872 -44.036 1.00 88.31 333 GLU A N 1
ATOM 2397 C CA . GLU A 1 333 ? 26.935 6.014 -43.697 1.00 88.31 333 GLU A CA 1
ATOM 2398 C C . GLU A 1 333 ? 27.658 5.452 -44.931 1.00 88.31 333 GLU A C 1
ATOM 2400 O O . GLU A 1 333 ? 28.825 5.061 -44.840 1.00 88.31 333 GLU A O 1
ATOM 2405 N N . CYS A 1 334 ? 27.023 5.472 -46.107 1.00 86.50 334 CYS A N 1
ATOM 2406 C CA . CYS A 1 334 ? 27.581 4.924 -47.346 1.00 86.50 334 CYS A CA 1
ATOM 2407 C C . CYS A 1 334 ? 28.621 5.832 -48.033 1.00 86.50 334 CYS A C 1
ATOM 2409 O O . CYS A 1 334 ? 29.291 5.386 -48.963 1.00 86.50 334 CYS A O 1
ATOM 2411 N N . ILE A 1 335 ? 28.769 7.097 -47.619 1.00 82.69 335 ILE A N 1
ATOM 2412 C CA . ILE A 1 335 ? 29.688 8.064 -48.261 1.00 82.69 335 ILE A CA 1
ATOM 2413 C C . ILE A 1 335 ? 31.123 7.975 -47.695 1.00 82.69 335 ILE A C 1
ATOM 2415 O O . ILE A 1 335 ? 32.063 8.528 -48.271 1.00 82.69 335 ILE A O 1
ATOM 2419 N N . ASN A 1 336 ? 31.334 7.262 -46.585 1.00 76.19 336 ASN A N 1
ATOM 2420 C CA . ASN A 1 336 ? 32.642 7.200 -45.930 1.00 76.19 336 ASN A CA 1
ATOM 2421 C C . ASN A 1 336 ? 33.633 6.272 -46.674 1.00 76.19 336 ASN A C 1
ATOM 2423 O O . ASN A 1 336 ? 33.237 5.246 -47.220 1.00 76.19 336 ASN A O 1
ATOM 2427 N N . GLN A 1 337 ? 34.933 6.612 -46.688 1.00 53.19 337 GLN A N 1
ATOM 2428 C CA . GLN A 1 337 ? 35.943 5.983 -47.576 1.00 53.19 337 GLN A CA 1
ATOM 2429 C C . GLN A 1 337 ? 36.173 4.475 -47.338 1.00 53.19 337 GLN A C 1
ATOM 2431 O O . GLN A 1 337 ? 36.699 3.785 -48.208 1.00 53.19 337 GLN A O 1
ATOM 2436 N N . THR A 1 338 ? 35.749 3.953 -46.190 1.00 62.22 338 THR A N 1
ATOM 2437 C CA . THR A 1 338 ? 35.707 2.521 -45.858 1.00 62.22 338 THR A CA 1
ATOM 2438 C C . THR A 1 338 ? 34.305 2.173 -45.372 1.00 62.22 338 THR A C 1
ATOM 2440 O O . THR A 1 338 ? 34.138 1.828 -44.204 1.00 62.22 338 THR A O 1
ATOM 2443 N N . GLY A 1 339 ? 33.298 2.404 -46.223 1.00 68.19 339 GLY A N 1
ATOM 2444 C CA . GLY A 1 339 ? 31.877 2.249 -45.897 1.00 68.19 339 GLY A CA 1
ATOM 2445 C C . GLY A 1 339 ? 31.552 0.972 -45.100 1.00 68.19 339 GLY A C 1
ATOM 2446 O O . GLY A 1 339 ? 32.307 0.004 -45.133 1.00 68.19 339 GLY A O 1
ATOM 2447 N N . PRO A 1 340 ? 30.429 0.949 -44.369 1.00 83.69 340 PRO A N 1
ATOM 2448 C CA . PRO A 1 340 ? 30.164 -0.054 -43.331 1.00 83.69 340 PRO A CA 1
ATOM 2449 C C . PRO A 1 340 ? 29.906 -1.479 -43.854 1.00 83.69 340 PRO A C 1
ATOM 2451 O O . PRO A 1 340 ? 29.888 -2.433 -43.073 1.00 83.69 340 PRO A O 1
ATOM 2454 N N . CYS A 1 341 ? 29.688 -1.632 -45.159 1.00 89.38 341 CYS A N 1
ATOM 2455 C CA . CYS A 1 341 ? 29.419 -2.911 -45.804 1.00 89.38 341 CYS A CA 1
ATOM 2456 C C . CYS A 1 341 ? 30.706 -3.638 -46.214 1.00 89.38 341 CYS A C 1
ATOM 2458 O O . CYS A 1 341 ? 31.773 -3.041 -46.362 1.00 89.38 341 CYS A O 1
ATOM 2460 N N . HIS A 1 342 ? 30.595 -4.942 -46.461 1.00 89.75 342 HIS A N 1
ATOM 2461 C CA . HIS A 1 342 ? 31.682 -5.720 -47.047 1.00 89.75 342 HIS A CA 1
ATOM 2462 C C . HIS A 1 342 ? 32.122 -5.123 -48.397 1.00 89.75 342 HIS A C 1
ATOM 2464 O O . HIS A 1 342 ? 31.297 -4.615 -49.150 1.00 89.75 342 HIS A O 1
ATOM 2470 N N . LEU A 1 343 ? 33.396 -5.276 -48.777 1.00 87.62 343 LEU A N 1
ATOM 2471 C CA . LEU A 1 343 ? 33.909 -4.809 -50.082 1.00 87.62 343 LEU A CA 1
ATOM 2472 C C . LEU A 1 343 ? 33.168 -5.420 -51.287 1.00 87.62 343 LEU A C 1
ATOM 2474 O O . LEU A 1 343 ? 33.149 -4.838 -52.366 1.00 87.62 343 LEU A O 1
ATOM 2478 N N . ALA A 1 344 ? 32.573 -6.599 -51.095 1.00 89.50 344 ALA A N 1
ATOM 2479 C CA . ALA A 1 344 ? 31.732 -7.285 -52.076 1.00 89.50 344 ALA A CA 1
ATOM 2480 C C . ALA A 1 344 ? 30.229 -7.109 -51.789 1.00 89.50 344 ALA A C 1
ATOM 2482 O O . ALA A 1 344 ? 29.448 -8.028 -52.025 1.00 89.50 344 ALA A O 1
ATOM 2483 N N . ALA A 1 345 ? 29.826 -5.963 -51.242 1.00 90.62 345 ALA A N 1
ATOM 2484 C CA . ALA A 1 345 ? 28.437 -5.601 -50.984 1.00 90.62 345 ALA A CA 1
ATOM 2485 C C . ALA A 1 345 ? 28.139 -4.162 -51.423 1.00 90.62 345 ALA A C 1
ATOM 2487 O O . ALA A 1 345 ? 29.017 -3.300 -51.443 1.00 90.62 345 ALA A O 1
ATOM 2488 N N . THR A 1 346 ? 26.879 -3.906 -51.762 1.00 90.19 346 THR A N 1
ATOM 2489 C CA . THR A 1 346 ? 26.346 -2.573 -52.051 1.00 90.19 346 THR A CA 1
ATOM 2490 C C . THR A 1 346 ? 25.736 -1.987 -50.782 1.00 90.19 346 THR A C 1
ATOM 2492 O O . THR A 1 346 ? 24.940 -2.650 -50.120 1.00 90.19 346 THR A O 1
ATOM 2495 N N . CYS A 1 347 ? 26.097 -0.744 -50.461 1.00 91.12 347 CYS A N 1
ATOM 2496 C CA . CYS A 1 347 ? 25.517 0.023 -49.359 1.00 91.12 347 CYS A CA 1
ATOM 2497 C C . CYS A 1 347 ? 24.363 0.888 -49.871 1.00 91.12 347 CYS A C 1
ATOM 2499 O O . CYS A 1 347 ? 24.535 1.621 -50.849 1.00 91.12 347 CYS A O 1
ATOM 2501 N N . THR A 1 348 ? 23.213 0.845 -49.201 1.00 90.44 348 THR A N 1
ATOM 2502 C CA . THR A 1 348 ? 22.091 1.759 -49.449 1.00 90.44 348 THR A CA 1
ATOM 2503 C C . THR A 1 348 ? 21.741 2.518 -48.176 1.00 90.44 348 THR A C 1
ATOM 2505 O O . THR A 1 348 ? 21.572 1.926 -47.113 1.00 90.44 348 THR A O 1
ATOM 2508 N N . ASN A 1 349 ? 21.659 3.841 -48.285 1.00 89.69 349 ASN A N 1
ATOM 2509 C CA . ASN A 1 349 ? 21.349 4.712 -47.160 1.00 89.69 349 ASN A CA 1
ATOM 2510 C C . ASN A 1 349 ? 19.839 4.762 -46.901 1.00 89.69 349 ASN A C 1
ATOM 2512 O O . ASN A 1 349 ? 19.066 4.921 -47.851 1.00 89.69 349 ASN A O 1
ATOM 2516 N N . LEU A 1 350 ? 19.426 4.665 -45.641 1.00 88.88 350 LEU A N 1
ATOM 2517 C CA . LEU A 1 350 ? 18.032 4.698 -45.200 1.00 88.88 350 LEU A CA 1
ATOM 2518 C C . LEU A 1 350 ? 17.863 5.773 -44.109 1.00 88.88 350 LEU A C 1
ATOM 2520 O O . LEU A 1 350 ? 18.801 6.056 -43.385 1.00 88.88 350 LEU A O 1
ATOM 2524 N N . PRO A 1 351 ? 16.678 6.372 -43.921 1.00 88.12 351 PRO A N 1
ATOM 2525 C CA . PRO A 1 351 ? 16.488 7.307 -42.813 1.00 88.12 351 PRO A CA 1
ATOM 2526 C C . PRO A 1 351 ? 16.786 6.651 -41.449 1.00 88.12 351 PRO A C 1
ATOM 2528 O O . PRO A 1 351 ? 16.087 5.721 -41.042 1.00 88.12 351 PRO A O 1
ATOM 2531 N N . GLY A 1 352 ? 17.812 7.142 -40.755 1.00 86.62 352 GLY A N 1
ATOM 2532 C CA . GLY A 1 352 ? 18.297 6.674 -39.456 1.00 86.62 352 GLY A CA 1
ATOM 2533 C C . GLY A 1 352 ? 19.189 5.434 -39.494 1.00 86.62 352 GLY A C 1
ATOM 2534 O O . GLY A 1 352 ? 19.509 4.902 -38.428 1.00 86.62 352 GLY A O 1
ATOM 2535 N N . SER A 1 353 ? 19.535 4.913 -40.678 1.00 89.56 353 SER A N 1
ATOM 2536 C CA . SER A 1 353 ? 20.317 3.679 -40.812 1.00 89.56 353 SER A CA 1
ATOM 2537 C C . SER A 1 353 ? 20.825 3.436 -42.242 1.00 89.56 353 SER A C 1
ATOM 2539 O O . SER A 1 353 ? 20.672 4.236 -43.148 1.00 89.56 353 SER A O 1
ATOM 2541 N N . TYR A 1 354 ? 21.357 2.250 -42.505 1.00 91.38 354 TYR A N 1
ATOM 2542 C CA . TYR A 1 354 ? 21.776 1.821 -43.834 1.00 91.38 354 TYR A CA 1
ATOM 2543 C C . TYR A 1 354 ? 21.547 0.317 -43.985 1.00 91.38 354 TYR A C 1
ATOM 2545 O O . TYR A 1 354 ? 21.403 -0.410 -43.002 1.00 91.38 354 TYR A O 1
ATOM 2553 N N . SER A 1 355 ? 21.504 -0.174 -45.222 1.00 91.31 355 SER A N 1
ATOM 2554 C CA . SER A 1 355 ? 21.449 -1.611 -45.496 1.00 91.31 355 SER A CA 1
ATOM 2555 C C . SER A 1 355 ? 22.549 -2.044 -46.460 1.00 91.31 355 SER A C 1
ATOM 2557 O O . SER A 1 355 ? 22.915 -1.309 -47.381 1.00 91.31 355 SER A O 1
ATOM 2559 N N . CYS A 1 356 ? 23.085 -3.240 -46.221 1.00 93.12 356 CYS A N 1
ATOM 2560 C CA . CYS A 1 356 ? 24.148 -3.848 -47.007 1.00 93.12 356 CYS A CA 1
ATOM 2561 C C . CYS A 1 356 ? 23.620 -5.097 -47.713 1.00 93.12 356 CYS A C 1
ATOM 2563 O O . CYS A 1 356 ? 23.064 -5.983 -47.068 1.00 93.12 356 CYS A O 1
ATOM 2565 N N . GLU A 1 357 ? 23.848 -5.208 -49.018 1.00 92.31 357 GLU A N 1
ATOM 2566 C CA . GLU A 1 357 ? 23.466 -6.386 -49.802 1.00 92.31 357 GLU A CA 1
ATOM 2567 C C . GLU A 1 357 ? 24.672 -6.914 -50.578 1.00 92.31 357 GLU A C 1
ATOM 2569 O O . GLU A 1 357 ? 25.352 -6.153 -51.266 1.00 92.31 357 GLU A O 1
ATOM 2574 N N . CYS A 1 358 ? 24.972 -8.212 -50.463 1.00 92.50 358 CYS A N 1
ATOM 2575 C CA . CYS A 1 358 ? 26.095 -8.811 -51.184 1.00 92.50 358 CYS A CA 1
ATOM 2576 C C . CYS A 1 358 ? 25.919 -8.673 -52.705 1.00 92.50 358 CYS A C 1
ATOM 2578 O O . CYS A 1 358 ? 24.823 -8.836 -53.238 1.00 92.50 358 CYS A O 1
ATOM 2580 N N . LEU A 1 359 ? 27.017 -8.402 -53.411 1.00 90.69 359 LEU A N 1
ATOM 2581 C CA . LEU A 1 359 ? 27.038 -8.387 -54.869 1.00 90.69 359 LEU A CA 1
ATOM 2582 C C . LEU A 1 359 ? 26.677 -9.771 -55.426 1.00 90.69 359 LEU A C 1
ATOM 2584 O O . LEU A 1 359 ? 26.900 -10.803 -54.792 1.00 90.69 359 LEU A O 1
ATOM 2588 N N . VAL A 1 360 ? 26.154 -9.790 -56.652 1.00 88.12 360 VAL A N 1
ATOM 2589 C CA . VAL A 1 360 ? 25.850 -11.032 -57.374 1.00 88.12 360 VAL A CA 1
ATOM 2590 C C . VAL A 1 360 ? 27.101 -11.922 -57.438 1.00 88.12 360 VAL A C 1
ATOM 2592 O O . VAL A 1 360 ? 28.188 -11.429 -57.726 1.00 88.12 360 VAL A O 1
ATOM 2595 N N . GLY A 1 361 ? 26.941 -13.219 -57.155 1.00 85.75 361 GLY A N 1
ATOM 2596 C CA . GLY A 1 361 ? 28.052 -14.179 -57.039 1.00 85.75 361 GLY A CA 1
ATOM 2597 C C . GLY A 1 361 ? 28.609 -14.325 -55.616 1.00 85.75 361 GLY A C 1
ATOM 2598 O O . GLY A 1 361 ? 29.442 -15.188 -55.366 1.00 85.75 361 GLY A O 1
ATOM 2599 N N . TYR A 1 362 ? 28.119 -13.538 -54.654 1.00 91.31 362 TYR A N 1
ATOM 2600 C CA . TYR A 1 362 ? 28.482 -13.646 -53.242 1.00 91.31 362 TYR A CA 1
ATOM 2601 C C . TYR A 1 362 ? 27.257 -13.951 -52.369 1.00 91.31 362 TYR A C 1
ATOM 2603 O O . TYR A 1 362 ? 26.121 -13.637 -52.714 1.00 91.31 362 TYR A O 1
ATOM 2611 N N . SER A 1 363 ? 27.483 -14.576 -51.213 1.00 89.81 363 SER A N 1
ATOM 2612 C CA . SER A 1 363 ? 26.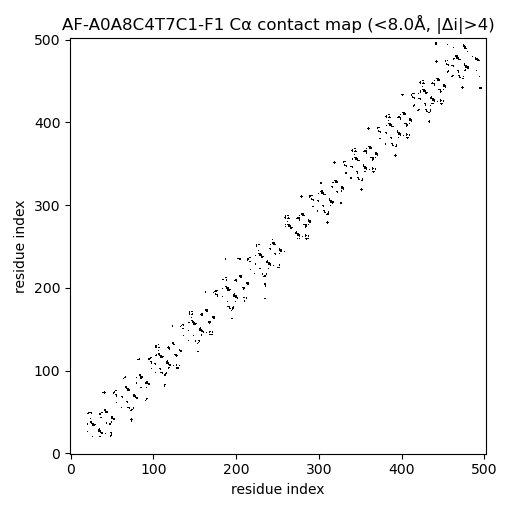452 -14.892 -50.218 1.00 89.81 363 SER A CA 1
ATOM 2613 C C . SER A 1 363 ? 26.879 -14.426 -48.831 1.00 89.81 363 SER A C 1
ATOM 2615 O O . SER A 1 363 ? 28.060 -14.483 -48.488 1.00 89.81 363 SER A O 1
ATOM 2617 N N . GLY A 1 364 ? 25.925 -13.966 -48.025 1.00 90.75 364 GLY A N 1
ATOM 2618 C CA . GLY A 1 364 ? 26.207 -13.393 -46.713 1.00 90.75 364 GLY A CA 1
ATOM 2619 C C . GLY A 1 364 ? 25.116 -12.439 -46.246 1.00 90.75 364 GLY A C 1
ATOM 2620 O O . GLY A 1 364 ? 24.025 -12.416 -46.806 1.00 90.75 364 GLY A O 1
ATOM 2621 N N . ASP A 1 365 ? 25.440 -11.652 -45.227 1.00 89.62 365 ASP A N 1
ATOM 2622 C CA . ASP A 1 365 ? 24.579 -10.645 -44.589 1.00 89.62 365 ASP A CA 1
ATOM 2623 C C . ASP A 1 365 ? 24.865 -9.207 -45.071 1.00 89.62 365 ASP A C 1
ATOM 2625 O O . ASP A 1 365 ? 24.413 -8.244 -44.460 1.00 89.62 365 ASP A O 1
ATOM 2629 N N . GLY A 1 366 ? 25.663 -9.042 -46.132 1.00 88.00 366 GLY A N 1
ATOM 2630 C CA . GLY A 1 366 ? 26.101 -7.736 -46.637 1.00 88.00 366 GLY A CA 1
ATOM 2631 C C . GLY A 1 366 ? 27.303 -7.133 -45.897 1.00 88.00 366 GLY A C 1
ATOM 2632 O O . GLY A 1 366 ? 28.020 -6.313 -46.471 1.00 88.00 366 GLY A O 1
ATOM 2633 N N . HIS A 1 367 ? 27.597 -7.576 -44.673 1.00 89.50 367 HIS A N 1
ATOM 2634 C CA . HIS A 1 367 ? 28.797 -7.187 -43.916 1.00 89.50 367 HIS A CA 1
ATOM 2635 C C . HIS A 1 367 ? 29.919 -8.227 -44.017 1.00 89.50 367 HIS A C 1
ATOM 2637 O O . HIS A 1 367 ? 31.099 -7.888 -43.937 1.00 89.50 367 HIS A O 1
ATOM 2643 N N . SER A 1 368 ? 29.561 -9.484 -44.262 1.00 90.06 368 SER A N 1
ATOM 2644 C CA . SER A 1 368 ? 30.461 -10.606 -44.515 1.00 90.06 368 SER A CA 1
ATOM 2645 C C . SER A 1 368 ? 29.983 -11.378 -45.739 1.00 90.06 368 SER A C 1
ATOM 2647 O O . SER A 1 368 ? 29.178 -12.303 -45.633 1.00 90.06 368 SER A O 1
ATOM 2649 N N . CYS A 1 369 ? 30.484 -11.008 -46.917 1.00 92.44 369 CYS A N 1
ATOM 2650 C CA . CYS A 1 369 ? 30.122 -11.669 -48.168 1.00 92.44 369 CYS A CA 1
ATOM 2651 C C . CYS A 1 369 ? 31.218 -12.646 -48.588 1.00 92.44 369 CYS A C 1
ATOM 2653 O O . CYS A 1 369 ? 32.347 -12.248 -48.879 1.00 92.44 369 CYS A O 1
ATOM 2655 N N . ARG A 1 370 ? 30.872 -13.932 -48.643 1.00 91.38 370 ARG A N 1
ATOM 2656 C CA . ARG A 1 370 ? 31.740 -14.984 -49.179 1.00 91.38 370 ARG A CA 1
ATOM 2657 C C . ARG A 1 370 ? 31.367 -15.294 -50.616 1.00 91.38 370 ARG A C 1
ATOM 2659 O O . ARG A 1 370 ? 30.195 -15.252 -50.983 1.00 91.38 370 ARG A O 1
ATOM 2666 N N . ASP A 1 371 ? 32.377 -15.627 -51.394 1.00 91.12 371 ASP A N 1
ATOM 2667 C CA . ASP A 1 371 ? 32.215 -16.113 -52.754 1.00 91.12 371 ASP A CA 1
ATOM 2668 C C . ASP A 1 371 ? 31.308 -17.355 -52.795 1.00 91.12 371 ASP A C 1
ATOM 2670 O O . ASP A 1 371 ? 31.414 -18.237 -51.933 1.00 91.12 371 ASP A O 1
ATOM 2674 N N . VAL A 1 372 ? 30.380 -17.399 -53.749 1.00 89.06 372 VAL A N 1
ATOM 2675 C CA . VAL A 1 372 ? 29.526 -18.566 -53.979 1.00 89.06 372 VAL A CA 1
ATOM 2676 C C . VAL A 1 372 ? 30.226 -19.461 -54.979 1.00 89.06 372 VAL A C 1
ATOM 2678 O O . VAL A 1 372 ? 30.296 -19.124 -56.147 1.00 89.06 372 VAL A O 1
ATOM 2681 N N . ASP A 1 373 ? 30.674 -20.635 -54.540 1.00 87.56 373 ASP A N 1
ATOM 2682 C CA . ASP A 1 373 ? 31.227 -21.621 -55.464 1.00 87.56 373 ASP A CA 1
ATOM 2683 C C . ASP A 1 373 ? 30.108 -22.221 -56.327 1.00 87.56 373 ASP A C 1
ATOM 2685 O O . ASP A 1 373 ? 29.396 -23.157 -55.925 1.00 87.56 373 ASP A O 1
ATOM 2689 N N . GLU A 1 374 ? 29.929 -21.673 -57.528 1.00 87.62 374 GLU A N 1
ATOM 2690 C CA . GLU A 1 374 ? 28.893 -22.143 -58.440 1.00 87.62 374 GLU A CA 1
ATOM 2691 C C . GLU A 1 374 ? 29.177 -23.572 -58.928 1.00 87.62 374 GLU A C 1
ATOM 2693 O O . GLU A 1 374 ? 28.238 -24.349 -59.131 1.00 87.62 374 GLU A O 1
ATOM 2698 N N . CYS A 1 375 ? 30.454 -23.968 -59.025 1.00 83.94 375 CYS A N 1
ATOM 2699 C CA . CYS A 1 375 ? 30.863 -25.312 -59.440 1.00 83.94 375 CYS A CA 1
ATOM 2700 C C . CYS A 1 375 ? 30.460 -26.396 -58.431 1.00 83.94 375 CYS A C 1
ATOM 2702 O O . CYS A 1 375 ? 30.208 -27.534 -58.832 1.00 83.94 375 CYS A O 1
ATOM 2704 N N . SER A 1 376 ? 30.389 -26.049 -57.145 1.00 81.25 376 SER A N 1
ATOM 2705 C CA . SER A 1 376 ? 29.970 -26.962 -56.072 1.00 81.25 376 SER A CA 1
ATOM 2706 C C . SER A 1 376 ? 28.452 -26.990 -55.852 1.00 81.25 376 SER A C 1
ATOM 2708 O O . SER A 1 376 ? 27.936 -27.934 -55.258 1.00 81.25 376 SER A O 1
ATOM 2710 N N . THR A 1 377 ? 27.722 -25.966 -56.305 1.00 72.81 377 THR A N 1
ATOM 2711 C CA . THR A 1 377 ? 26.306 -25.759 -55.944 1.00 72.81 377 THR A CA 1
ATOM 2712 C C . THR A 1 377 ? 25.309 -26.059 -57.061 1.00 72.81 377 THR A C 1
ATOM 2714 O O . THR A 1 377 ? 24.151 -26.358 -56.763 1.00 72.81 377 THR A O 1
ATOM 2717 N N . ARG A 1 378 ? 25.702 -26.001 -58.341 1.00 71.44 378 ARG A N 1
ATOM 2718 C CA . ARG A 1 378 ? 24.782 -26.234 -59.470 1.00 71.44 378 ARG A CA 1
ATOM 2719 C C . ARG A 1 378 ? 25.296 -27.343 -60.384 1.00 71.44 378 ARG A C 1
ATOM 2721 O O . ARG A 1 378 ? 26.218 -27.156 -61.176 1.00 71.44 378 ARG A O 1
ATOM 2728 N N . GLU A 1 379 ? 24.638 -28.498 -60.325 1.00 62.88 379 GLU A N 1
ATOM 2729 C CA . GLU A 1 379 ? 24.896 -29.600 -61.249 1.00 62.88 379 GLU A CA 1
ATOM 2730 C C . GLU A 1 379 ? 24.459 -29.186 -62.668 1.00 62.88 379 GLU A C 1
ATOM 2732 O O . GLU A 1 379 ? 23.274 -28.984 -62.921 1.00 62.88 379 GLU A O 1
ATOM 2737 N N . SER A 1 380 ? 25.409 -29.087 -63.609 1.00 67.81 380 SER A N 1
ATOM 2738 C CA . SER A 1 380 ? 25.222 -28.747 -65.046 1.00 67.81 380 SER A CA 1
ATOM 2739 C C . SER A 1 380 ? 25.416 -27.277 -65.473 1.00 67.81 380 SER A C 1
ATOM 2741 O O . SER A 1 380 ? 24.731 -26.808 -66.380 1.00 67.81 380 SER A O 1
ATOM 2743 N N . LEU A 1 381 ? 26.371 -26.547 -64.888 1.00 78.94 381 LEU A N 1
ATOM 2744 C CA . LEU A 1 381 ? 26.746 -25.202 -65.372 1.00 78.94 381 LEU A CA 1
ATOM 2745 C C . LEU A 1 381 ? 27.610 -25.196 -66.641 1.00 78.94 381 LEU A C 1
ATOM 2747 O O . LEU A 1 381 ? 27.440 -24.343 -67.508 1.00 78.94 381 LEU A O 1
ATOM 2751 N N . CYS A 1 382 ? 28.551 -26.133 -66.747 1.00 83.25 382 CYS A N 1
ATOM 2752 C CA . CYS A 1 382 ? 29.483 -26.219 -67.869 1.00 83.25 382 CYS A CA 1
ATOM 2753 C C . CYS A 1 382 ? 29.075 -27.306 -68.865 1.00 83.25 382 CYS A C 1
ATOM 2755 O O . CYS A 1 382 ? 28.340 -28.239 -68.532 1.00 83.25 382 CYS A O 1
ATOM 2757 N N . HIS A 1 383 ? 29.610 -27.228 -70.088 1.00 85.50 383 HIS A N 1
ATOM 2758 C CA . HIS A 1 383 ? 29.459 -28.306 -71.062 1.00 85.50 383 HIS A CA 1
ATOM 2759 C C . HIS A 1 383 ? 29.963 -29.640 -70.484 1.00 85.50 383 HIS A C 1
ATOM 2761 O O . HIS A 1 383 ? 30.930 -29.667 -69.727 1.00 85.50 383 HIS A O 1
ATOM 2767 N N . LYS A 1 384 ? 29.387 -30.779 -70.890 1.00 84.31 384 LYS A N 1
ATOM 2768 C CA . LYS A 1 384 ? 29.796 -32.115 -70.387 1.00 84.31 384 LYS A CA 1
ATOM 2769 C C . LYS A 1 384 ? 31.287 -32.430 -70.619 1.00 84.31 384 LYS A C 1
ATOM 2771 O O . LYS A 1 384 ? 31.906 -33.190 -69.868 1.00 84.31 384 LYS A O 1
ATOM 2776 N N . GLN A 1 385 ? 31.862 -31.835 -71.664 1.00 86.56 385 GLN A N 1
ATOM 2777 C CA . GLN A 1 385 ? 33.289 -31.920 -72.001 1.00 86.56 385 GLN A CA 1
ATOM 2778 C C . GLN A 1 385 ? 34.111 -30.729 -71.481 1.00 86.56 385 GLN A C 1
ATOM 2780 O O . GLN A 1 385 ? 35.199 -30.471 -71.982 1.00 86.56 385 GLN A O 1
ATOM 2785 N N . ALA A 1 386 ? 33.616 -30.009 -70.476 1.00 86.19 386 ALA A N 1
ATOM 2786 C CA . ALA A 1 386 ? 34.333 -28.957 -69.770 1.00 86.19 386 ALA A CA 1
ATOM 2787 C C . ALA A 1 386 ? 34.458 -29.269 -68.277 1.00 86.19 386 ALA A C 1
ATOM 2789 O O . ALA A 1 386 ? 33.666 -30.017 -67.702 1.00 86.19 386 ALA A O 1
ATOM 2790 N N . THR A 1 387 ? 35.465 -28.670 -67.660 1.00 86.62 387 THR A N 1
ATOM 2791 C CA . THR A 1 387 ? 35.687 -28.634 -66.220 1.00 86.62 387 THR A CA 1
ATOM 2792 C C . THR A 1 387 ? 35.332 -27.239 -65.722 1.00 86.62 387 THR A C 1
ATOM 2794 O O . THR A 1 387 ? 35.803 -26.242 -66.271 1.00 86.62 387 THR A O 1
ATOM 2797 N N . CYS A 1 388 ? 34.493 -27.171 -64.691 1.00 88.38 388 CYS A N 1
ATOM 2798 C CA . CYS A 1 388 ? 34.158 -25.919 -64.021 1.00 88.38 388 CYS A CA 1
ATOM 2799 C C . CYS A 1 388 ? 35.308 -25.495 -63.105 1.00 88.38 388 CYS A C 1
ATOM 2801 O O . CYS A 1 388 ? 35.865 -26.326 -62.384 1.00 88.38 388 CYS A O 1
ATOM 2803 N N . ARG A 1 389 ? 35.665 -24.212 -63.128 1.00 88.56 389 ARG A N 1
ATOM 2804 C CA . ARG A 1 389 ? 36.602 -23.603 -62.189 1.00 88.56 389 ARG A CA 1
ATOM 2805 C C . ARG A 1 389 ? 35.972 -22.373 -61.564 1.00 88.56 389 ARG A C 1
ATOM 2807 O O . ARG A 1 389 ? 35.613 -21.431 -62.266 1.00 88.56 389 ARG A O 1
ATOM 2814 N N . ASN A 1 390 ? 35.886 -22.395 -60.244 1.00 86.50 390 ASN A N 1
ATOM 2815 C CA . ASN A 1 390 ? 35.386 -21.270 -59.482 1.00 86.50 390 ASN A CA 1
ATOM 2816 C C . ASN A 1 390 ? 36.377 -20.089 -59.512 1.00 86.50 390 ASN A C 1
ATOM 2818 O O . ASN A 1 390 ? 37.598 -20.288 -59.561 1.00 86.50 390 ASN A O 1
ATOM 2822 N N . SER A 1 391 ? 35.855 -18.869 -59.486 1.00 86.50 391 SER A N 1
ATOM 2823 C CA . SER A 1 391 ? 36.593 -17.605 -59.388 1.00 86.50 391 SER A CA 1
ATOM 2824 C C . SER A 1 391 ? 35.843 -16.650 -58.453 1.00 86.50 391 SER A C 1
ATOM 2826 O O . SER A 1 391 ? 34.689 -16.864 -58.133 1.00 86.50 391 SER A O 1
ATOM 2828 N N . LEU A 1 392 ? 36.484 -15.586 -57.973 1.00 86.06 392 LEU A N 1
ATOM 2829 C CA . LEU A 1 392 ? 35.794 -14.661 -57.071 1.00 86.06 392 LEU A CA 1
ATOM 2830 C C . LEU A 1 392 ? 34.663 -13.919 -57.811 1.00 86.06 392 LEU A C 1
ATOM 2832 O O . LEU A 1 392 ? 34.926 -13.219 -58.790 1.00 86.06 392 LEU A O 1
ATOM 2836 N N . GLY A 1 393 ? 33.432 -14.077 -57.328 1.00 83.94 393 GLY A N 1
ATOM 2837 C CA . GLY A 1 393 ? 32.187 -13.502 -57.834 1.00 83.94 393 GLY A CA 1
ATOM 2838 C C . GLY A 1 393 ? 31.617 -14.186 -59.078 1.00 83.94 393 GLY A C 1
ATOM 2839 O O . GLY A 1 393 ? 30.657 -13.668 -59.653 1.00 83.94 393 GLY A O 1
ATOM 2840 N N . SER A 1 394 ? 32.233 -15.272 -59.562 1.00 87.19 394 SER A N 1
ATOM 2841 C CA . SER A 1 394 ? 31.810 -15.956 -60.790 1.00 87.19 394 SER A CA 1
ATOM 2842 C C . SER A 1 394 ? 32.544 -17.280 -61.010 1.00 87.19 394 SER A C 1
ATOM 2844 O O . SER A 1 394 ? 33.536 -17.579 -60.369 1.00 87.19 394 SER A O 1
ATOM 2846 N N . TYR A 1 395 ? 32.229 -18.000 -62.080 1.00 88.12 395 TYR A N 1
ATOM 2847 C CA . TYR A 1 395 ? 32.930 -19.220 -62.479 1.00 88.12 395 TYR A CA 1
ATOM 2848 C C . TYR A 1 395 ? 33.303 -19.183 -63.961 1.00 88.12 395 TYR A C 1
ATOM 2850 O O . TYR A 1 395 ? 32.700 -18.480 -64.773 1.00 88.12 395 TYR A O 1
ATOM 2858 N N . HIS A 1 396 ? 34.295 -19.984 -64.343 1.00 87.31 396 HIS A N 1
ATOM 2859 C CA . HIS A 1 396 ? 34.673 -20.182 -65.737 1.00 87.31 396 HIS A CA 1
ATOM 2860 C C . HIS A 1 396 ? 34.725 -21.667 -66.088 1.00 87.31 396 HIS A C 1
ATOM 2862 O O . HIS A 1 396 ? 35.214 -22.507 -65.332 1.00 87.31 396 HIS A O 1
ATOM 2868 N N . CYS A 1 397 ? 34.226 -21.998 -67.274 1.00 87.69 397 CYS A N 1
ATOM 2869 C CA . CYS A 1 397 ? 34.266 -23.349 -67.815 1.00 87.69 397 CYS A CA 1
ATOM 2870 C C . CYS A 1 397 ? 35.468 -23.493 -68.748 1.00 87.69 397 CYS A C 1
ATOM 2872 O O . CYS A 1 397 ? 35.686 -22.651 -69.617 1.00 87.69 397 CYS A O 1
ATOM 2874 N N . ILE A 1 398 ? 36.233 -24.573 -68.604 1.00 86.88 398 ILE A N 1
ATOM 2875 C CA . ILE A 1 398 ? 37.397 -24.859 -69.452 1.00 86.88 398 ILE A CA 1
ATOM 2876 C C . ILE A 1 398 ? 37.186 -26.204 -70.132 1.00 86.88 398 ILE A C 1
ATOM 2878 O O . ILE A 1 398 ? 36.951 -27.199 -69.453 1.00 86.88 398 ILE A O 1
ATOM 2882 N N . CYS A 1 399 ? 37.278 -26.257 -71.460 1.00 88.25 399 CYS A N 1
ATOM 2883 C CA . CYS A 1 399 ? 37.174 -27.519 -72.187 1.00 88.25 399 CYS A CA 1
ATOM 2884 C C . CYS A 1 399 ? 38.274 -28.506 -71.769 1.00 88.25 399 CYS A C 1
ATOM 2886 O O . CYS A 1 399 ? 39.418 -28.124 -71.516 1.00 88.25 399 CYS A O 1
ATOM 2888 N N . LYS A 1 400 ? 37.914 -29.788 -71.677 1.00 86.62 400 LYS A N 1
ATOM 2889 C CA . LYS A 1 400 ? 38.859 -30.887 -71.453 1.00 86.62 400 LYS A CA 1
ATOM 2890 C C . LYS A 1 400 ? 39.826 -30.979 -72.640 1.00 86.62 400 LYS A C 1
ATOM 2892 O O . LYS A 1 400 ? 39.512 -30.530 -73.739 1.00 86.62 400 LYS A O 1
ATOM 2897 N N . ALA A 1 401 ? 41.005 -31.559 -72.416 1.00 83.81 401 ALA A N 1
ATOM 2898 C CA . ALA A 1 401 ? 42.005 -31.740 -73.469 1.00 83.81 401 ALA A CA 1
ATOM 2899 C C . ALA A 1 401 ? 41.412 -32.481 -74.687 1.00 83.81 401 ALA A C 1
ATOM 2901 O O . ALA A 1 401 ? 40.610 -33.394 -74.504 1.00 83.81 401 ALA A O 1
ATOM 2902 N N . GLY A 1 402 ? 41.783 -32.054 -75.899 1.00 77.88 402 GLY A N 1
ATOM 2903 C CA . GLY A 1 402 ? 41.185 -32.530 -77.156 1.00 77.88 402 GLY A CA 1
ATOM 2904 C C . GLY A 1 402 ? 39.904 -31.791 -77.572 1.00 77.88 402 GLY A C 1
ATOM 2905 O O . GLY A 1 402 ? 39.402 -32.013 -78.665 1.00 77.88 402 GLY A O 1
ATOM 2906 N N . PHE A 1 403 ? 39.380 -30.874 -76.746 1.00 84.19 403 PHE A N 1
ATOM 2907 C CA . PHE A 1 403 ? 38.204 -30.060 -77.069 1.00 84.19 403 PHE A CA 1
ATOM 2908 C C . PHE A 1 403 ? 38.505 -28.556 -76.972 1.00 84.19 403 PHE A C 1
ATOM 2910 O O . PHE A 1 403 ? 39.234 -28.105 -76.088 1.00 84.19 403 PHE A O 1
ATOM 2917 N N . GLY A 1 404 ? 37.926 -27.762 -77.873 1.00 80.25 404 GLY A N 1
ATOM 2918 C CA . GLY A 1 404 ? 38.108 -26.310 -77.971 1.00 80.25 404 GLY A CA 1
ATOM 2919 C C . GLY A 1 404 ? 36.794 -25.529 -77.866 1.00 80.25 404 GLY A C 1
ATOM 2920 O O . GLY A 1 404 ? 35.741 -26.116 -77.632 1.00 80.25 404 GLY A O 1
ATOM 2921 N N . ALA A 1 405 ? 36.868 -24.210 -78.094 1.00 81.31 405 ALA A N 1
ATOM 2922 C CA . ALA A 1 405 ? 35.803 -23.198 -77.962 1.00 81.31 405 ALA A CA 1
ATOM 2923 C C . ALA A 1 405 ? 35.635 -22.598 -76.544 1.00 81.31 405 ALA A C 1
ATOM 2925 O O . ALA A 1 405 ? 36.636 -22.259 -75.918 1.00 81.31 405 ALA A O 1
ATOM 2926 N N . SER A 1 406 ? 34.408 -22.336 -76.073 1.00 75.25 406 SER A N 1
ATOM 2927 C CA . SER A 1 406 ? 34.131 -21.378 -74.978 1.00 75.25 406 SER A CA 1
ATOM 2928 C C . SER A 1 406 ? 33.883 -21.999 -73.596 1.00 75.25 406 SER A C 1
ATOM 2930 O O . SER A 1 406 ? 33.438 -21.303 -72.686 1.00 75.25 406 SER A O 1
ATOM 2932 N N . GLY A 1 407 ? 34.097 -23.308 -73.418 1.00 73.25 407 GLY A N 1
ATOM 2933 C CA . GLY A 1 407 ? 33.849 -24.009 -72.146 1.00 73.25 407 GLY A CA 1
ATOM 2934 C C . GLY A 1 407 ? 32.366 -24.259 -71.829 1.00 73.25 407 GLY A C 1
ATOM 2935 O O . GLY A 1 407 ? 32.018 -25.296 -71.264 1.00 73.25 407 GLY A O 1
ATOM 2936 N N . ALA A 1 408 ? 31.476 -23.354 -72.241 1.00 77.94 408 ALA A N 1
ATOM 2937 C CA . ALA A 1 408 ? 30.024 -23.554 -72.250 1.00 77.94 408 ALA A CA 1
ATOM 2938 C C . ALA A 1 408 ? 29.564 -24.435 -73.428 1.00 77.94 408 ALA A C 1
ATOM 2940 O O . ALA A 1 408 ? 28.548 -25.121 -73.345 1.00 77.94 408 ALA A O 1
ATOM 2941 N N . SER A 1 409 ? 30.348 -24.460 -74.506 1.00 82.50 409 SER A N 1
ATOM 2942 C CA . SER A 1 409 ? 30.204 -25.384 -75.628 1.00 82.50 409 SER A CA 1
ATOM 2943 C C . SER A 1 409 ? 31.596 -25.848 -76.026 1.00 82.50 409 SER A C 1
ATOM 2945 O O . SER A 1 409 ? 32.423 -25.022 -76.410 1.00 82.50 409 SER A O 1
ATOM 2947 N N . CYS A 1 410 ? 31.872 -27.142 -75.861 1.00 87.25 410 CYS A N 1
ATOM 2948 C CA . CYS A 1 410 ? 33.168 -27.725 -76.192 1.00 87.25 410 CYS A CA 1
ATOM 2949 C C . CYS A 1 410 ? 33.018 -28.649 -77.387 1.00 87.25 410 CYS A C 1
ATOM 2951 O O . CYS A 1 410 ? 32.277 -29.633 -77.316 1.00 87.25 410 CYS A O 1
ATOM 2953 N N . ILE A 1 411 ? 33.732 -28.315 -78.456 1.00 87.00 411 ILE A N 1
ATOM 2954 C CA . ILE A 1 411 ? 33.755 -29.078 -79.702 1.00 87.00 411 ILE A CA 1
ATOM 2955 C C . ILE A 1 411 ? 35.075 -29.818 -79.829 1.00 87.00 411 ILE A C 1
ATOM 2957 O O . ILE A 1 411 ? 36.100 -29.345 -79.341 1.00 87.00 411 ILE A O 1
ATOM 2961 N N . ASP A 1 412 ? 35.020 -30.982 -80.459 1.00 86.50 412 ASP A N 1
ATOM 2962 C CA . ASP A 1 412 ? 36.194 -31.787 -80.763 1.00 86.50 412 ASP A CA 1
ATOM 2963 C C . ASP A 1 412 ? 37.208 -30.987 -81.591 1.00 86.50 412 ASP A C 1
ATOM 2965 O O . ASP A 1 412 ? 36.827 -30.276 -82.528 1.00 86.50 412 ASP A O 1
ATOM 2969 N N . ILE A 1 413 ? 38.484 -31.059 -81.219 1.00 85.69 413 ILE A N 1
ATOM 2970 C CA . ILE A 1 413 ? 39.568 -30.467 -81.995 1.00 85.69 413 ILE A CA 1
ATOM 2971 C C . ILE A 1 413 ? 40.064 -31.526 -82.967 1.00 85.69 413 ILE A C 1
ATOM 2973 O O . ILE A 1 413 ? 40.680 -32.487 -82.543 1.00 85.69 413 ILE A O 1
ATOM 2977 N N . ASP A 1 414 ? 39.884 -31.299 -84.267 1.00 84.50 414 ASP A N 1
ATOM 2978 C CA . ASP A 1 414 ? 40.506 -32.157 -85.273 1.00 84.50 414 ASP A CA 1
ATOM 2979 C C . ASP A 1 414 ? 42.013 -31.879 -85.343 1.00 84.50 414 ASP A C 1
ATOM 2981 O O . ASP A 1 414 ? 42.470 -30.938 -86.009 1.00 84.50 414 ASP A O 1
ATOM 2985 N N . GLU A 1 415 ? 42.805 -32.675 -84.625 1.00 85.69 415 GLU A N 1
ATOM 2986 C CA . GLU A 1 415 ? 44.252 -32.487 -84.590 1.00 85.69 415 GLU A CA 1
ATOM 2987 C C . GLU A 1 415 ? 44.928 -32.809 -85.926 1.00 85.69 415 GLU A C 1
ATOM 2989 O O . GLU A 1 415 ? 46.026 -32.305 -86.167 1.00 85.69 415 GLU A O 1
ATOM 2994 N N . CYS A 1 416 ? 44.284 -33.571 -86.818 1.00 82.19 416 CYS A N 1
ATOM 2995 C CA . CYS A 1 416 ? 44.806 -33.856 -88.157 1.00 82.19 416 CYS A CA 1
ATOM 2996 C C . CYS A 1 416 ? 44.790 -32.621 -89.070 1.00 82.19 416 CYS A C 1
ATOM 2998 O O . CYS A 1 416 ? 45.542 -32.571 -90.044 1.00 82.19 416 CYS A O 1
ATOM 3000 N N . GLN A 1 417 ? 43.963 -31.620 -88.752 1.00 80.38 417 GLN A N 1
ATOM 3001 C CA . GLN A 1 417 ? 43.911 -30.333 -89.457 1.00 80.38 417 GLN A CA 1
ATOM 3002 C C . GLN A 1 417 ? 44.779 -29.249 -88.792 1.00 80.38 417 GLN A C 1
ATOM 3004 O O . GLN A 1 417 ? 44.893 -28.142 -89.318 1.00 80.38 417 GLN A O 1
ATOM 3009 N N . GLN A 1 418 ? 45.399 -29.539 -87.641 1.00 73.38 418 GLN A N 1
ATOM 3010 C CA . GLN A 1 418 ? 46.254 -28.602 -86.906 1.00 73.38 418 GLN A CA 1
ATOM 3011 C C . GLN A 1 418 ? 47.739 -28.991 -86.974 1.00 73.38 418 GLN A C 1
ATOM 3013 O O . GLN A 1 418 ? 48.101 -30.158 -87.095 1.00 73.38 418 GLN A O 1
ATOM 3018 N N . GLU A 1 419 ? 48.646 -28.022 -86.790 1.00 58.69 419 GLU A N 1
ATOM 3019 C CA . GLU A 1 419 ? 50.106 -28.247 -86.856 1.00 58.69 419 GLU A CA 1
ATOM 3020 C C . GLU A 1 419 ? 50.672 -29.187 -85.765 1.00 58.69 419 GLU A C 1
ATOM 3022 O O . GLU A 1 419 ? 51.844 -29.566 -85.809 1.00 58.69 419 GLU A O 1
ATOM 3027 N N . ARG A 1 420 ? 49.856 -29.590 -84.779 1.00 58.69 420 ARG A N 1
ATOM 3028 C CA . ARG A 1 420 ? 50.236 -30.512 -83.691 1.00 58.69 420 ARG A CA 1
ATOM 3029 C C . ARG A 1 420 ? 50.035 -31.997 -84.034 1.00 58.69 420 ARG A C 1
ATOM 3031 O O . ARG A 1 420 ? 50.569 -32.846 -83.318 1.00 58.69 420 ARG A O 1
ATOM 3038 N N . GLY A 1 421 ? 49.317 -32.319 -85.112 1.00 61.25 421 GLY A N 1
ATOM 3039 C CA . GLY A 1 421 ? 48.962 -33.682 -85.527 1.00 61.25 421 GLY A CA 1
ATOM 3040 C C . GLY A 1 421 ? 49.936 -34.341 -86.501 1.00 61.25 421 GLY A C 1
ATOM 3041 O O . GLY A 1 421 ? 49.506 -34.960 -87.472 1.00 61.25 421 GLY A O 1
ATOM 3042 N N . ARG A 1 422 ? 51.255 -34.193 -86.314 1.00 71.62 422 ARG A N 1
ATOM 3043 C CA . ARG A 1 422 ? 52.213 -34.730 -87.294 1.00 71.62 422 ARG A CA 1
ATOM 3044 C C . ARG A 1 422 ? 52.393 -36.241 -87.128 1.00 71.62 422 ARG A C 1
ATOM 3046 O O . ARG A 1 422 ? 53.218 -36.709 -86.344 1.00 71.62 422 ARG A O 1
ATOM 3053 N N . CYS A 1 423 ? 51.615 -36.996 -87.894 1.00 80.62 423 CYS A N 1
ATOM 3054 C CA . CYS A 1 423 ? 51.944 -38.373 -88.236 1.00 80.62 423 CYS A CA 1
ATOM 3055 C C . CYS A 1 423 ? 53.223 -38.419 -89.086 1.00 80.62 423 CYS A C 1
ATOM 3057 O O . CYS A 1 423 ? 53.667 -37.403 -89.632 1.00 80.62 423 CYS A O 1
ATOM 3059 N N . HIS A 1 424 ? 53.840 -39.595 -89.176 1.00 84.50 424 HIS A N 1
ATOM 3060 C CA . HIS A 1 424 ? 54.975 -39.813 -90.069 1.00 84.50 424 HIS A CA 1
ATOM 3061 C C . HIS A 1 424 ? 54.603 -39.445 -91.516 1.00 84.50 424 HIS A C 1
ATOM 3063 O O . HIS A 1 424 ? 53.443 -39.570 -91.896 1.00 84.50 424 HIS A O 1
ATOM 3069 N N . GLY A 1 425 ? 55.570 -39.051 -92.354 1.00 80.50 425 GLY A N 1
ATOM 3070 C CA . GLY A 1 425 ? 55.297 -38.683 -93.757 1.00 80.50 425 GLY A CA 1
ATOM 3071 C C . GLY A 1 425 ? 54.645 -39.804 -94.583 1.00 80.50 425 GLY A C 1
ATOM 3072 O O . GLY A 1 425 ? 53.965 -39.537 -95.567 1.00 80.50 425 GLY A O 1
ATOM 3073 N N . GLN A 1 426 ? 54.819 -41.050 -94.144 1.00 84.00 426 GLN A N 1
ATOM 3074 C CA . GLN A 1 426 ? 54.223 -42.264 -94.696 1.00 84.00 426 GLN A CA 1
ATOM 3075 C C . GLN A 1 426 ? 53.120 -42.818 -93.780 1.00 84.00 426 GLN A C 1
ATOM 3077 O O . GLN A 1 426 ? 52.970 -44.029 -93.661 1.00 84.00 426 GLN A O 1
ATOM 3082 N N . ALA A 1 427 ? 52.380 -41.955 -93.084 1.00 85.06 427 ALA A N 1
ATOM 3083 C CA . ALA A 1 427 ? 51.225 -42.327 -92.277 1.00 85.06 427 ALA A CA 1
ATOM 3084 C C . ALA A 1 427 ? 50.041 -41.390 -92.521 1.00 85.06 427 ALA A C 1
ATOM 3086 O O . ALA A 1 427 ? 50.200 -40.176 -92.638 1.00 85.06 427 ALA A O 1
ATOM 3087 N N . ALA A 1 428 ? 48.842 -41.963 -92.549 1.00 84.75 428 ALA A N 1
ATOM 3088 C CA . ALA A 1 428 ? 47.590 -41.229 -92.537 1.00 84.75 428 ALA A CA 1
ATOM 3089 C C . ALA A 1 428 ? 47.193 -40.885 -91.093 1.00 84.75 428 ALA A C 1
ATOM 3091 O O . ALA A 1 428 ? 47.292 -41.723 -90.195 1.00 84.75 428 ALA A O 1
ATOM 3092 N N . CYS A 1 429 ? 46.733 -39.654 -90.878 1.00 87.12 429 CYS A N 1
ATOM 3093 C CA . CYS A 1 429 ? 46.156 -39.214 -89.610 1.00 87.12 429 CYS A CA 1
ATOM 3094 C C . CYS A 1 429 ? 44.655 -39.523 -89.576 1.00 87.12 429 CYS A C 1
ATOM 3096 O O . CYS A 1 429 ? 43.960 -39.275 -90.562 1.00 87.12 429 CYS A O 1
ATOM 3098 N N . VAL A 1 430 ? 44.159 -40.044 -88.452 1.00 86.06 430 VAL A N 1
ATOM 3099 C CA . VAL A 1 430 ? 42.738 -40.320 -88.206 1.00 86.06 430 VAL A CA 1
ATOM 3100 C C . VAL A 1 430 ? 42.298 -39.588 -86.940 1.00 86.06 430 VAL A C 1
ATOM 3102 O O . VAL A 1 430 ? 42.790 -39.882 -85.848 1.00 86.06 430 VAL A O 1
ATOM 3105 N N . ASN A 1 431 ? 41.366 -38.646 -87.094 1.00 84.94 431 ASN A N 1
ATOM 3106 C CA . ASN A 1 431 ? 40.777 -37.910 -85.980 1.00 84.94 431 ASN A CA 1
ATOM 3107 C C . ASN A 1 431 ? 39.741 -38.762 -85.228 1.00 84.94 431 ASN A C 1
ATOM 3109 O O . ASN A 1 431 ? 38.978 -39.516 -85.838 1.00 84.94 431 ASN A O 1
ATOM 3113 N N . THR A 1 432 ? 39.687 -38.623 -83.907 1.00 85.75 432 THR A N 1
ATOM 3114 C CA . THR A 1 432 ? 38.724 -39.281 -83.014 1.00 85.75 432 THR A CA 1
ATOM 3115 C C . THR A 1 432 ? 38.197 -38.282 -81.985 1.00 85.75 432 THR A C 1
ATOM 3117 O O . THR A 1 432 ? 38.813 -37.266 -81.715 1.00 85.75 432 THR A O 1
ATOM 3120 N N . VAL A 1 433 ? 37.049 -38.551 -81.365 1.00 84.69 433 VAL A N 1
ATOM 3121 C CA . VAL A 1 433 ? 36.491 -37.597 -80.394 1.00 84.69 433 VAL A CA 1
ATOM 3122 C C . VAL A 1 433 ? 37.405 -37.481 -79.161 1.00 84.69 433 VAL A C 1
ATOM 3124 O O . VAL A 1 433 ? 37.507 -38.417 -78.368 1.00 84.69 433 VAL A O 1
ATOM 3127 N N . GLY A 1 434 ? 38.029 -36.317 -78.993 1.00 82.12 434 GLY A N 1
ATOM 3128 C CA . GLY A 1 434 ? 38.963 -35.928 -77.942 1.00 82.12 434 GLY A CA 1
ATOM 3129 C C . GLY A 1 434 ? 40.430 -36.286 -78.210 1.00 82.12 434 GLY A C 1
ATOM 3130 O O . GLY A 1 434 ? 41.243 -36.121 -77.295 1.00 82.12 434 GLY A O 1
ATOM 3131 N N . SER A 1 435 ? 40.776 -36.840 -79.382 1.00 85.94 435 SER A N 1
ATOM 3132 C CA . SER A 1 435 ? 42.154 -37.243 -79.714 1.00 85.94 435 SER A CA 1
ATOM 3133 C C . SER A 1 435 ? 42.346 -37.621 -81.189 1.00 85.94 435 SER A C 1
ATOM 3135 O O . SER A 1 435 ? 41.399 -37.749 -81.946 1.00 85.94 435 SER A O 1
ATOM 3137 N N . TYR A 1 436 ? 43.554 -38.012 -81.583 1.00 87.50 436 TYR A N 1
ATOM 3138 C CA . TYR A 1 436 ? 43.839 -38.543 -82.916 1.00 87.50 436 TYR A CA 1
ATOM 3139 C C . TYR A 1 436 ? 44.867 -39.672 -82.849 1.00 87.50 436 TYR A C 1
ATOM 3141 O O . TYR A 1 436 ? 45.639 -39.789 -81.892 1.00 87.50 436 TYR A O 1
ATOM 3149 N N . TYR A 1 437 ? 44.929 -40.488 -83.897 1.00 86.69 437 TYR A N 1
ATOM 3150 C CA . TYR A 1 437 ? 45.98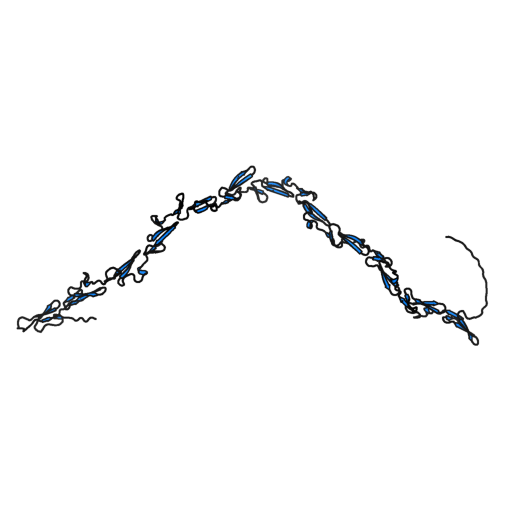7 -41.480 -84.057 1.00 86.69 437 TYR A CA 1
ATOM 3151 C C . TYR A 1 437 ? 46.473 -41.565 -85.504 1.00 86.69 437 TYR A C 1
ATOM 3153 O O . TYR A 1 437 ? 45.865 -41.029 -86.428 1.00 86.69 437 TYR A O 1
ATOM 3161 N N . CYS A 1 438 ? 47.617 -42.218 -85.694 1.00 87.69 438 CYS A N 1
ATOM 3162 C CA . CYS A 1 438 ? 48.299 -42.309 -86.976 1.00 87.69 438 CYS A CA 1
ATOM 3163 C C . CYS A 1 438 ? 48.380 -43.765 -87.436 1.00 87.69 438 CYS A C 1
ATOM 3165 O O . CYS A 1 438 ? 48.694 -44.646 -86.635 1.00 87.69 438 CYS A O 1
ATOM 3167 N N . VAL A 1 439 ? 48.177 -44.008 -88.728 1.00 88.06 439 VAL A N 1
ATOM 3168 C CA . VAL A 1 439 ? 48.254 -45.340 -89.343 1.00 88.06 439 VAL A CA 1
ATOM 3169 C C . VAL A 1 439 ? 49.252 -45.298 -90.491 1.00 88.06 439 VAL A C 1
ATOM 3171 O O . VAL A 1 439 ? 49.135 -44.444 -91.364 1.00 88.06 439 VAL A O 1
ATOM 3174 N N . CYS A 1 440 ? 50.241 -46.194 -90.504 1.00 86.25 440 CYS A N 1
ATOM 3175 C CA . CYS A 1 440 ? 51.216 -46.253 -91.594 1.00 86.25 440 CYS A CA 1
ATOM 3176 C C . CYS A 1 440 ? 50.547 -46.588 -92.937 1.00 86.25 440 CYS A C 1
ATOM 3178 O O . CYS A 1 440 ? 49.574 -47.341 -92.997 1.00 86.25 440 CYS A O 1
ATOM 3180 N N . ALA A 1 441 ? 51.074 -46.009 -94.014 1.00 84.56 441 ALA A N 1
ATOM 3181 C CA . ALA A 1 441 ? 50.656 -46.297 -95.375 1.00 84.56 441 ALA A CA 1
ATOM 3182 C C . ALA A 1 441 ? 50.930 -47.775 -95.728 1.00 84.56 441 ALA A C 1
ATOM 3184 O O . ALA A 1 441 ? 51.846 -48.377 -95.162 1.00 84.56 441 ALA A O 1
ATOM 3185 N N . PRO A 1 442 ? 50.175 -48.373 -96.667 1.00 82.94 442 PRO A N 1
ATOM 3186 C CA . PRO A 1 442 ? 50.437 -49.734 -97.139 1.00 82.94 442 PRO A CA 1
ATOM 3187 C C . PRO A 1 442 ? 51.884 -49.901 -97.630 1.00 82.94 442 PRO A C 1
ATOM 3189 O O . PRO A 1 442 ? 52.426 -48.979 -98.236 1.00 82.94 442 PRO A O 1
ATOM 3192 N N . GLY A 1 443 ? 52.501 -51.056 -97.363 1.00 75.19 443 GLY A N 1
ATOM 3193 C CA . GLY A 1 443 ? 53.932 -51.286 -97.615 1.00 75.19 443 GLY A CA 1
ATOM 3194 C C . GLY A 1 443 ? 54.865 -50.726 -96.529 1.00 75.19 443 GLY A C 1
ATOM 3195 O O . GLY A 1 443 ? 56.069 -50.934 -96.598 1.00 75.19 443 GLY A O 1
ATOM 3196 N N . PHE A 1 444 ? 54.330 -50.061 -95.494 1.00 82.88 444 PHE A N 1
ATOM 3197 C CA . PHE A 1 444 ? 55.097 -49.577 -94.344 1.00 82.88 444 PHE A CA 1
ATOM 3198 C C . PHE A 1 444 ? 54.556 -50.137 -93.022 1.00 82.88 444 PHE A C 1
ATOM 3200 O O . PHE A 1 444 ? 53.350 -50.295 -92.836 1.00 82.88 444 PHE A O 1
ATOM 3207 N N . THR A 1 445 ? 55.447 -50.384 -92.061 1.00 84.25 445 THR A N 1
ATOM 3208 C CA . THR A 1 445 ? 55.111 -50.859 -90.709 1.00 84.25 445 THR A CA 1
ATOM 3209 C C . THR A 1 445 ? 55.601 -49.888 -89.635 1.00 84.25 445 THR A C 1
ATOM 3211 O O . THR A 1 445 ? 56.576 -49.164 -89.834 1.00 84.25 445 THR A O 1
ATOM 3214 N N . GLY A 1 446 ? 54.926 -49.839 -88.486 1.00 86.56 446 GLY A N 1
ATOM 3215 C CA . GLY A 1 446 ? 55.282 -48.949 -87.380 1.00 86.56 446 GLY A CA 1
ATOM 3216 C C . GLY A 1 446 ? 54.077 -48.430 -86.594 1.00 86.56 446 GLY A C 1
ATOM 3217 O O . GLY A 1 446 ? 52.971 -48.947 -86.709 1.00 86.56 446 GLY A O 1
ATOM 3218 N N . ASN A 1 447 ? 54.290 -47.393 -85.779 1.00 83.00 447 ASN A N 1
ATOM 3219 C CA . ASN A 1 447 ? 53.277 -46.820 -84.873 1.00 83.00 447 ASN A CA 1
ATOM 3220 C C . ASN A 1 447 ? 52.551 -45.589 -85.458 1.00 83.00 447 ASN A C 1
ATOM 3222 O O . ASN A 1 447 ? 51.984 -44.788 -84.715 1.00 83.00 447 ASN A O 1
ATOM 3226 N N . GLY A 1 448 ? 52.664 -45.363 -86.769 1.00 82.94 448 GLY A N 1
ATOM 3227 C CA . GLY A 1 448 ? 52.089 -44.207 -87.460 1.00 82.94 448 GLY A CA 1
ATOM 3228 C C . GLY A 1 448 ? 52.809 -42.872 -87.221 1.00 82.94 448 GLY A C 1
ATOM 3229 O O . GLY A 1 448 ? 52.678 -41.958 -88.029 1.00 82.94 448 GLY A O 1
ATOM 3230 N N . ARG A 1 449 ? 53.613 -42.730 -86.160 1.00 83.81 449 ARG A N 1
ATOM 3231 C CA . ARG A 1 449 ? 54.535 -41.588 -85.968 1.00 83.81 449 ARG A CA 1
ATOM 3232 C C . ARG A 1 449 ? 55.937 -41.867 -86.500 1.00 83.81 449 ARG A C 1
ATOM 3234 O O . ARG A 1 449 ? 56.662 -40.941 -86.853 1.00 83.81 449 ARG A O 1
ATOM 3241 N N . SER A 1 450 ? 56.289 -43.138 -86.619 1.00 86.25 450 SER A N 1
ATOM 3242 C CA . SER A 1 450 ? 57.472 -43.631 -87.311 1.00 86.25 450 SER A CA 1
ATOM 3243 C C . SER A 1 450 ? 57.054 -44.839 -88.135 1.00 86.25 450 SER A C 1
ATOM 3245 O O . SER A 1 450 ? 56.553 -45.812 -87.571 1.00 86.25 450 SER A O 1
ATOM 3247 N N . CYS A 1 451 ? 57.213 -44.745 -89.454 1.00 87.31 451 CYS A N 1
ATOM 3248 C CA . CYS A 1 451 ? 56.871 -45.814 -90.385 1.00 87.31 451 CYS A CA 1
ATOM 3249 C C . CYS A 1 451 ? 58.104 -46.198 -91.194 1.00 87.31 451 CYS A C 1
ATOM 3251 O O . CYS A 1 451 ? 58.779 -45.333 -91.754 1.00 87.31 451 CYS A O 1
ATOM 3253 N N . PHE A 1 452 ? 58.373 -47.495 -91.241 1.00 86.06 452 PHE A N 1
ATOM 3254 C CA . PHE A 1 452 ? 59.515 -48.093 -91.913 1.00 86.06 452 PHE A CA 1
ATOM 3255 C C . PHE A 1 452 ? 59.034 -48.904 -93.101 1.00 86.06 452 PHE A C 1
ATOM 3257 O O . PHE A 1 452 ? 57.990 -49.549 -93.027 1.00 86.06 452 PHE A O 1
ATOM 3264 N N . ASP A 1 453 ? 59.794 -48.825 -94.182 1.00 82.94 453 ASP A N 1
ATOM 3265 C CA . ASP A 1 453 ? 59.550 -49.591 -95.391 1.00 82.94 453 ASP A CA 1
ATOM 3266 C C . ASP A 1 453 ? 59.642 -51.095 -95.108 1.00 82.94 453 ASP A C 1
ATOM 3268 O O . ASP A 1 453 ? 60.558 -51.537 -94.408 1.00 82.94 453 ASP A O 1
ATOM 3272 N N . ILE A 1 454 ? 58.683 -51.866 -95.612 1.00 83.19 454 ILE A N 1
ATOM 3273 C CA . ILE A 1 454 ? 58.690 -53.324 -95.499 1.00 83.19 454 ILE A CA 1
ATOM 3274 C C . ILE A 1 454 ? 59.510 -53.868 -96.666 1.00 83.19 454 ILE A C 1
ATOM 3276 O O . ILE A 1 454 ? 59.162 -53.632 -97.812 1.00 83.19 454 ILE A O 1
ATOM 3280 N N . ASN A 1 455 ? 60.577 -54.621 -96.391 1.00 82.50 455 ASN A N 1
ATOM 3281 C CA . ASN A 1 455 ? 61.391 -55.212 -97.452 1.00 82.50 455 ASN A CA 1
ATOM 3282 C C . ASN A 1 455 ? 60.750 -56.499 -97.983 1.00 82.50 455 ASN A C 1
ATOM 3284 O O . ASN A 1 455 ? 60.988 -57.595 -97.461 1.00 82.50 455 ASN A O 1
ATOM 3288 N N . GLU A 1 456 ? 59.960 -56.391 -99.051 1.00 82.88 456 GLU A N 1
ATOM 3289 C CA . GLU A 1 456 ? 59.240 -57.551 -99.584 1.00 82.88 456 GLU A CA 1
ATOM 3290 C C . GLU A 1 456 ? 60.166 -58.609 -100.205 1.00 82.88 456 GLU A C 1
ATOM 3292 O O . GLU A 1 456 ? 59.811 -59.792 -100.250 1.00 82.88 456 GLU A O 1
ATOM 3297 N N . CYS A 1 457 ? 61.361 -58.215 -100.661 1.00 78.06 457 CYS A N 1
ATOM 3298 C CA . CYS A 1 457 ? 62.338 -59.130 -101.256 1.00 78.06 457 CYS A CA 1
ATOM 3299 C C . CYS A 1 457 ? 62.923 -60.119 -100.238 1.00 78.06 457 CYS A C 1
ATOM 3301 O O . CYS A 1 457 ? 63.262 -61.245 -100.610 1.00 78.06 457 CYS A O 1
ATOM 3303 N N . GLU A 1 458 ? 63.044 -59.707 -98.974 1.00 78.38 458 GLU A N 1
ATOM 3304 C CA . GLU A 1 458 ? 63.544 -60.558 -97.890 1.00 78.38 458 GLU A CA 1
ATOM 3305 C C . GLU A 1 458 ? 62.433 -61.389 -97.250 1.00 78.38 458 GLU A C 1
ATOM 3307 O O . GLU A 1 458 ? 62.670 -62.539 -96.879 1.00 78.38 458 GLU A O 1
ATOM 3312 N N . GLU A 1 459 ? 61.217 -60.847 -97.158 1.00 71.56 459 GLU A N 1
ATOM 3313 C CA . GLU A 1 459 ? 60.127 -61.541 -96.473 1.00 71.56 459 GLU A CA 1
ATOM 3314 C C . GLU A 1 459 ? 59.446 -62.629 -97.319 1.00 71.56 459 GLU A C 1
ATOM 3316 O O . GLU A 1 459 ? 59.019 -63.631 -96.745 1.00 71.56 459 GLU A O 1
ATOM 3321 N N . GLN A 1 460 ? 59.307 -62.473 -98.651 1.00 67.06 460 GLN A N 1
ATOM 3322 C CA . GLN A 1 460 ? 58.406 -63.354 -99.430 1.00 67.06 460 GLN A CA 1
ATOM 3323 C C . GLN A 1 460 ? 58.923 -63.887 -100.782 1.00 67.06 460 GLN A C 1
ATOM 3325 O O . GLN A 1 460 ? 58.143 -64.513 -101.495 1.00 67.06 460 GLN A O 1
ATOM 3330 N N . GLN A 1 461 ? 60.202 -63.698 -101.148 1.00 68.56 461 GLN A N 1
ATOM 3331 C CA . GLN A 1 461 ? 60.744 -64.033 -102.489 1.00 68.56 461 GLN A CA 1
ATOM 3332 C C . GLN A 1 461 ? 59.734 -63.789 -103.638 1.00 68.56 461 GLN A C 1
ATOM 3334 O O . GLN A 1 461 ? 59.404 -64.703 -104.396 1.00 68.56 461 GLN A O 1
ATOM 3339 N N . PRO A 1 462 ? 59.209 -62.562 -103.787 1.00 73.38 462 PRO A N 1
ATOM 3340 C CA . PRO A 1 462 ? 58.040 -62.315 -104.626 1.00 73.38 462 PRO A CA 1
ATOM 3341 C C . PRO A 1 462 ? 58.339 -62.335 -106.139 1.00 73.38 462 PRO A C 1
ATOM 3343 O O . PRO A 1 462 ? 57.424 -62.211 -106.953 1.00 73.38 462 PRO A O 1
ATOM 3346 N N . CYS A 1 463 ? 59.608 -62.489 -106.536 1.00 71.94 463 CYS A N 1
ATOM 3347 C CA . CYS A 1 463 ? 60.052 -62.431 -107.927 1.00 71.94 463 CYS A CA 1
ATOM 3348 C C . CYS A 1 463 ? 60.255 -63.822 -108.564 1.00 71.94 463 CYS A C 1
ATOM 3350 O O . CYS A 1 463 ? 60.741 -64.738 -107.899 1.00 71.94 463 CYS A O 1
ATOM 3352 N N . PRO A 1 464 ? 59.966 -63.991 -109.873 1.00 72.06 464 PRO A N 1
ATOM 3353 C CA . PRO A 1 464 ? 60.160 -65.260 -110.579 1.00 72.06 464 PRO A CA 1
ATOM 3354 C C . PRO A 1 464 ? 61.624 -65.760 -110.587 1.00 72.06 464 PRO A C 1
ATOM 3356 O O . PRO A 1 464 ? 62.550 -64.941 -110.639 1.00 72.06 464 PRO A O 1
ATOM 3359 N N . PRO A 1 465 ? 61.869 -67.088 -110.626 1.00 68.31 465 PRO A N 1
ATOM 3360 C CA . PRO A 1 465 ? 63.220 -67.655 -110.651 1.00 68.31 465 PRO A CA 1
ATOM 3361 C C . PRO A 1 465 ? 64.042 -67.144 -111.843 1.00 68.31 465 PRO A C 1
ATOM 3363 O O . PRO A 1 465 ? 63.588 -67.195 -112.984 1.00 68.31 465 PRO A O 1
ATOM 3366 N N . GLY A 1 466 ? 65.264 -66.668 -111.585 1.00 65.62 466 GLY A N 1
ATOM 3367 C CA . GLY A 1 466 ? 66.134 -66.066 -112.607 1.00 65.62 466 GLY A CA 1
ATOM 3368 C C . GLY A 1 466 ? 65.962 -64.551 -112.791 1.00 65.62 466 GLY A C 1
ATOM 3369 O O . GLY A 1 466 ? 66.608 -63.970 -113.664 1.00 65.62 466 GLY A O 1
ATOM 3370 N N . SER A 1 467 ? 65.133 -63.904 -111.963 1.00 72.88 467 SER A N 1
ATOM 3371 C CA . SER A 1 467 ? 65.050 -62.444 -111.844 1.00 72.88 467 SER A CA 1
ATOM 3372 C C . SER A 1 467 ? 65.587 -61.953 -110.495 1.00 72.88 467 SER A C 1
ATOM 3374 O O . SER A 1 467 ? 65.545 -62.664 -109.493 1.00 72.88 467 SER A O 1
ATOM 3376 N N . ASN A 1 468 ? 66.111 -60.730 -110.483 1.00 76.75 468 ASN A N 1
ATOM 3377 C CA . ASN A 1 468 ? 66.601 -60.040 -109.299 1.00 76.75 468 ASN A CA 1
ATOM 3378 C C . ASN A 1 468 ? 65.489 -59.157 -108.725 1.00 76.75 468 ASN A C 1
ATOM 3380 O O . ASN A 1 468 ? 64.983 -58.278 -109.427 1.00 76.75 468 ASN A O 1
ATOM 3384 N N . CYS A 1 469 ? 65.143 -59.375 -107.456 1.00 80.88 469 CYS A N 1
ATOM 3385 C CA . CYS A 1 469 ? 64.231 -58.514 -106.705 1.00 80.88 469 CYS A CA 1
ATOM 3386 C C . CYS A 1 469 ? 64.959 -57.256 -106.226 1.00 80.88 469 CYS A C 1
ATOM 3388 O O . CYS A 1 469 ? 66.068 -57.342 -105.699 1.00 80.88 469 CYS A O 1
ATOM 3390 N N . ILE A 1 470 ? 64.332 -56.100 -106.406 1.00 81.12 470 ILE A N 1
ATOM 3391 C CA . ILE A 1 470 ? 64.800 -54.804 -105.928 1.00 81.12 470 ILE A CA 1
ATOM 3392 C C . ILE A 1 470 ? 63.693 -54.223 -105.052 1.00 81.12 470 ILE A C 1
ATOM 3394 O O . ILE A 1 470 ? 62.594 -53.951 -105.540 1.00 81.12 470 ILE A O 1
ATOM 3398 N N . ASN A 1 471 ? 64.001 -54.034 -103.769 1.00 79.25 471 ASN A N 1
ATOM 3399 C CA . ASN A 1 471 ? 63.107 -53.379 -102.824 1.00 79.25 471 ASN A CA 1
ATOM 3400 C C . ASN A 1 471 ? 63.060 -51.872 -103.102 1.00 79.25 471 ASN A C 1
ATOM 3402 O O . ASN A 1 471 ? 64.105 -51.240 -103.291 1.00 79.25 471 ASN A O 1
ATOM 3406 N N . LEU A 1 472 ? 61.863 -51.301 -103.140 1.00 80.50 472 LEU A N 1
ATOM 3407 C CA . LEU A 1 472 ? 61.607 -49.875 -103.332 1.00 80.50 472 LEU A CA 1
ATOM 3408 C C . LEU A 1 472 ? 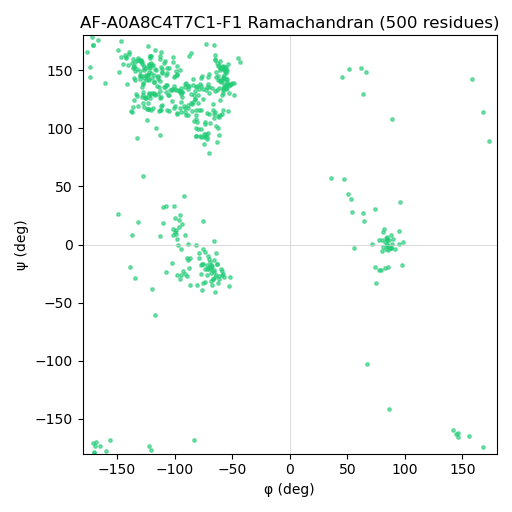60.812 -49.348 -102.129 1.00 80.50 472 LEU A C 1
ATOM 3410 O O . LEU A 1 472 ? 60.163 -50.096 -101.418 1.00 80.50 472 LEU A O 1
ATOM 3414 N N . GLY A 1 473 ? 60.821 -48.033 -101.905 1.00 79.12 473 GLY A N 1
ATOM 3415 C CA . GLY A 1 473 ? 60.004 -47.453 -100.835 1.00 79.12 473 GLY A CA 1
ATOM 3416 C C . GLY A 1 473 ? 58.506 -47.684 -101.078 1.00 79.12 473 GLY A C 1
ATOM 3417 O O . GLY A 1 473 ? 57.928 -47.064 -101.972 1.00 79.12 473 GLY A O 1
ATOM 3418 N N . GLY A 1 474 ? 57.897 -48.536 -100.259 1.00 77.44 474 GLY A N 1
ATOM 3419 C CA . GLY A 1 474 ? 56.497 -48.939 -100.229 1.00 77.44 474 GLY A CA 1
ATOM 3420 C C . GLY A 1 474 ? 56.113 -50.017 -101.244 1.00 77.44 474 GLY A C 1
ATOM 3421 O O . GLY A 1 474 ? 54.918 -50.173 -101.496 1.00 77.44 474 GLY A O 1
ATOM 3422 N N . SER A 1 475 ? 57.072 -50.664 -101.918 1.00 81.19 475 SER A N 1
ATOM 3423 C CA . SER A 1 475 ? 56.821 -51.594 -103.034 1.00 81.19 475 SER A CA 1
ATOM 3424 C C . SER A 1 475 ? 58.096 -52.343 -103.447 1.00 81.19 475 SER A C 1
ATOM 3426 O O . SER A 1 475 ? 59.194 -51.943 -103.110 1.00 81.19 475 SER A O 1
ATOM 3428 N N . TYR A 1 476 ? 58.003 -53.336 -104.333 1.00 82.62 476 TYR A N 1
ATOM 3429 C CA . TYR A 1 476 ? 59.169 -53.995 -104.931 1.00 82.62 476 TYR A CA 1
ATOM 3430 C C . TYR A 1 476 ? 59.051 -54.116 -106.459 1.00 82.62 476 TYR A C 1
ATOM 3432 O O . TYR A 1 476 ? 57.964 -54.043 -107.045 1.00 82.62 476 TYR A O 1
ATOM 3440 N N . THR A 1 477 ? 60.188 -54.323 -107.130 1.00 81.69 477 THR A N 1
ATOM 3441 C CA . THR A 1 477 ? 60.254 -54.606 -108.575 1.00 81.69 477 THR A CA 1
ATOM 3442 C C . THR A 1 477 ? 61.230 -55.741 -108.892 1.00 81.69 477 THR A C 1
ATOM 3444 O O . THR A 1 477 ? 62.203 -55.952 -108.173 1.00 81.69 477 THR A O 1
ATOM 3447 N N . CYS A 1 478 ? 60.994 -56.475 -109.981 1.00 78.56 478 CYS A N 1
ATOM 3448 C CA . CYS A 1 478 ? 61.808 -57.625 -110.398 1.00 78.56 478 CYS A CA 1
ATOM 3449 C C . CYS A 1 478 ? 62.470 -57.375 -111.765 1.00 78.56 478 CYS A C 1
ATOM 3451 O O . CYS A 1 478 ? 61.764 -57.064 -112.720 1.00 78.56 478 CYS A O 1
ATOM 3453 N N . THR A 1 479 ? 63.792 -57.564 -111.905 1.00 74.69 479 THR A N 1
ATOM 3454 C CA . THR A 1 479 ? 64.562 -57.304 -113.151 1.00 74.69 479 THR A CA 1
ATOM 3455 C C . THR A 1 479 ? 65.363 -58.524 -113.645 1.00 74.69 479 THR A C 1
ATOM 3457 O O . THR A 1 479 ? 65.757 -59.369 -112.850 1.00 74.69 479 THR A O 1
ATOM 3460 N N . CYS A 1 480 ? 65.621 -58.657 -114.955 1.00 67.88 480 CYS A N 1
ATOM 3461 C CA . CYS A 1 480 ? 66.299 -59.832 -115.548 1.00 67.88 480 CYS A CA 1
ATOM 3462 C C . CYS A 1 480 ? 67.809 -59.614 -115.813 1.00 67.88 480 CYS A C 1
ATOM 3464 O O . CYS A 1 480 ? 68.228 -58.507 -116.144 1.00 67.88 480 CYS A O 1
ATOM 3466 N N . ALA A 1 481 ? 68.625 -60.679 -115.728 1.00 62.47 481 ALA A N 1
ATOM 3467 C CA . ALA A 1 481 ? 70.081 -60.639 -115.950 1.00 62.47 481 ALA A CA 1
ATOM 3468 C C . ALA A 1 481 ? 70.490 -60.751 -117.442 1.00 62.47 481 ALA A C 1
ATOM 3470 O O . ALA A 1 481 ? 69.901 -61.501 -118.217 1.00 62.47 481 ALA A O 1
ATOM 3471 N N . ALA A 1 482 ? 71.533 -60.011 -117.836 1.00 57.66 482 ALA A N 1
ATOM 3472 C CA . ALA A 1 482 ? 71.830 -59.580 -119.211 1.00 57.66 482 ALA A CA 1
ATOM 3473 C C . ALA A 1 482 ? 72.396 -60.625 -120.212 1.00 57.66 482 ALA A C 1
ATOM 3475 O O . ALA A 1 482 ? 72.979 -60.226 -121.219 1.00 57.66 482 ALA A O 1
ATOM 3476 N N . SER A 1 483 ? 72.247 -61.938 -120.001 1.00 53.25 483 SER A N 1
ATOM 3477 C CA . SER A 1 483 ? 72.835 -62.955 -120.904 1.00 53.25 483 SER A CA 1
ATOM 3478 C C . SER A 1 483 ? 71.904 -64.084 -121.374 1.00 53.25 483 SER A C 1
ATOM 3480 O O . SER A 1 483 ? 72.380 -65.081 -121.913 1.00 53.25 483 SER A O 1
ATOM 3482 N N . ALA A 1 484 ? 70.581 -63.912 -121.291 1.00 48.34 484 ALA A N 1
ATOM 3483 C CA . ALA A 1 484 ? 69.608 -64.764 -121.989 1.00 48.34 484 ALA A CA 1
ATOM 3484 C C . ALA A 1 484 ? 68.341 -63.971 -122.389 1.00 48.34 484 ALA A C 1
ATOM 3486 O O . ALA A 1 484 ? 67.970 -63.032 -121.681 1.00 48.34 484 ALA A O 1
ATOM 3487 N N . PRO A 1 485 ? 67.660 -64.313 -123.506 1.00 51.19 485 PRO A N 1
ATOM 3488 C CA . PRO A 1 485 ? 66.462 -63.607 -123.951 1.00 51.19 485 PRO A CA 1
ATOM 3489 C C . PRO A 1 485 ? 65.252 -64.024 -123.098 1.00 51.19 485 PRO A C 1
ATOM 3491 O O . PRO A 1 485 ? 64.646 -65.066 -123.337 1.00 51.19 485 PRO A O 1
ATOM 3494 N N . CYS A 1 486 ? 64.881 -63.214 -122.105 1.00 53.38 486 CYS A N 1
ATOM 3495 C CA . CYS A 1 486 ? 63.608 -63.378 -121.399 1.00 53.38 486 CYS A CA 1
ATOM 3496 C C . CYS A 1 486 ? 62.461 -62.792 -122.236 1.00 53.38 486 CYS A C 1
ATOM 3498 O O . CYS A 1 486 ? 62.400 -61.585 -122.472 1.00 53.38 486 CYS A O 1
ATOM 3500 N N . GLY A 1 487 ? 61.526 -63.639 -122.667 1.00 47.03 487 GLY A N 1
ATOM 3501 C CA . GLY A 1 487 ? 60.252 -63.196 -123.230 1.00 47.03 487 GLY A CA 1
ATOM 3502 C C . GLY A 1 487 ? 59.294 -62.687 -122.142 1.00 47.03 487 GLY A C 1
ATOM 3503 O O . GLY A 1 487 ? 58.594 -63.511 -121.576 1.00 47.03 487 GLY A O 1
ATOM 3504 N N . LEU A 1 488 ? 59.284 -61.354 -121.924 1.00 49.41 488 LEU A N 1
ATOM 3505 C CA . LEU A 1 488 ? 58.264 -60.438 -121.322 1.00 49.41 488 LEU A CA 1
ATOM 3506 C C . LEU A 1 488 ? 57.630 -60.752 -119.932 1.00 49.41 488 LEU A C 1
ATOM 3508 O O . LEU A 1 488 ? 57.295 -61.900 -119.674 1.00 49.41 488 LEU A O 1
ATOM 3512 N N . PRO A 1 489 ? 57.192 -59.744 -119.127 1.00 50.31 489 PRO A N 1
ATOM 3513 C CA . PRO A 1 489 ? 57.699 -58.390 -118.832 1.00 50.31 489 PRO A CA 1
ATOM 3514 C C . PRO A 1 489 ? 58.019 -58.189 -117.312 1.00 50.31 489 PRO A C 1
ATOM 3516 O O . PRO A 1 489 ? 57.907 -59.114 -116.514 1.00 50.31 489 PRO A O 1
ATOM 3519 N N . LEU A 1 490 ? 58.422 -56.974 -116.903 1.00 52.31 490 LEU A N 1
ATOM 3520 C CA . LEU A 1 490 ? 58.641 -56.549 -115.500 1.00 52.31 490 LEU A CA 1
ATOM 3521 C C . LEU A 1 490 ? 57.367 -56.721 -114.639 1.00 52.31 490 LEU A C 1
ATOM 3523 O O . LEU A 1 490 ? 56.291 -56.295 -115.057 1.00 52.31 490 LEU A O 1
ATOM 3527 N N . VAL A 1 491 ? 57.490 -57.275 -113.424 1.00 58.84 491 VAL A N 1
ATOM 3528 C CA . VAL A 1 491 ? 56.397 -57.362 -112.431 1.00 58.84 491 VAL A CA 1
ATOM 3529 C C . VAL A 1 491 ? 56.639 -56.331 -111.325 1.00 58.84 491 VAL A C 1
ATOM 3531 O O . VAL A 1 491 ? 57.730 -56.276 -110.759 1.00 58.84 491 VAL A O 1
ATOM 3534 N N . HIS A 1 492 ? 55.624 -55.516 -111.031 1.00 60.06 492 HIS A N 1
ATOM 3535 C CA . HIS A 1 492 ? 55.590 -54.592 -109.893 1.00 60.06 492 HIS A CA 1
ATOM 3536 C C . HIS A 1 492 ? 54.475 -55.021 -108.934 1.00 60.06 492 HIS A C 1
ATOM 3538 O O . HIS A 1 492 ? 53.373 -55.338 -109.387 1.00 60.06 492 HIS A O 1
ATOM 3544 N N . GLY A 1 493 ? 54.750 -55.010 -107.629 1.00 63.44 493 GLY A N 1
ATOM 3545 C CA . GLY A 1 493 ? 53.788 -55.390 -106.596 1.00 63.44 493 GLY A CA 1
ATOM 3546 C C . GLY A 1 493 ? 53.946 -54.562 -105.324 1.00 63.44 493 GLY A C 1
ATOM 3547 O O . GLY A 1 493 ? 55.009 -54.012 -105.046 1.00 63.44 493 GLY A O 1
ATOM 3548 N N . VAL A 1 494 ? 52.865 -54.458 -104.556 1.00 60.19 494 VAL A N 1
ATOM 3549 C CA . VAL A 1 494 ? 52.843 -53.831 -103.228 1.00 60.19 494 VAL A CA 1
ATOM 3550 C C . VAL A 1 494 ? 52.274 -54.863 -102.269 1.00 60.19 494 VAL A C 1
ATOM 3552 O O . VAL A 1 494 ? 51.192 -55.399 -102.540 1.00 60.19 494 VAL A O 1
ATOM 3555 N N . LEU A 1 495 ? 52.972 -55.169 -101.171 1.00 54.31 495 LEU A N 1
ATOM 3556 C CA . LEU A 1 495 ? 52.389 -56.039 -100.155 1.00 54.31 495 LEU A CA 1
ATOM 3557 C C . LEU A 1 495 ? 51.318 -55.260 -99.390 1.00 54.31 495 LEU A C 1
ATOM 3559 O O . LEU A 1 495 ? 51.598 -54.421 -98.534 1.00 54.31 495 LEU A O 1
ATOM 3563 N N . SER A 1 496 ? 50.054 -55.564 -99.673 1.00 49.25 496 SER A N 1
ATOM 3564 C CA . SER A 1 496 ? 48.985 -55.206 -98.751 1.00 49.25 496 SER A CA 1
ATOM 3565 C C . SER A 1 496 ? 48.949 -56.260 -97.653 1.00 49.25 496 SER A C 1
ATOM 3567 O O . SER A 1 496 ? 48.299 -57.300 -97.776 1.00 49.25 496 SER A O 1
ATOM 3569 N N . LEU A 1 497 ? 49.653 -55.989 -96.554 1.00 44.38 497 LEU A N 1
ATOM 3570 C CA . LEU A 1 497 ? 49.279 -56.583 -95.281 1.00 44.38 497 LEU A CA 1
ATOM 3571 C C . LEU A 1 497 ? 47.872 -56.072 -94.961 1.00 44.38 497 LEU A C 1
ATOM 3573 O O . LEU A 1 497 ? 47.692 -54.948 -94.500 1.00 44.38 497 LEU A O 1
ATOM 3577 N N . SER A 1 498 ? 46.861 -56.905 -95.228 1.00 36.66 498 SER A N 1
ATOM 3578 C CA . SER A 1 498 ? 45.578 -56.785 -94.543 1.00 36.66 498 SER A CA 1
ATOM 3579 C C . SER A 1 498 ? 45.840 -57.036 -93.065 1.00 36.66 498 SER A C 1
ATOM 3581 O O . SER A 1 498 ? 45.774 -58.166 -92.578 1.00 36.66 498 SER A O 1
ATOM 3583 N N . THR A 1 499 ? 46.167 -55.967 -92.350 1.00 38.94 499 THR A N 1
ATOM 3584 C CA . THR A 1 499 ? 46.057 -55.904 -90.905 1.00 38.94 499 THR A CA 1
ATOM 3585 C C . THR A 1 499 ? 44.584 -56.088 -90.560 1.00 38.94 499 THR A C 1
ATOM 3587 O O . THR A 1 499 ? 43.784 -55.158 -90.561 1.00 38.94 499 THR A O 1
ATOM 3590 N N . ARG A 1 500 ? 44.205 -57.339 -90.274 1.00 38.12 500 ARG A N 1
ATOM 3591 C CA . ARG A 1 500 ? 43.070 -57.603 -89.394 1.00 38.12 500 ARG A CA 1
ATOM 3592 C C . ARG A 1 500 ? 43.418 -56.996 -88.043 1.00 38.12 500 ARG A C 1
ATOM 3594 O O . ARG A 1 500 ? 44.268 -57.541 -87.346 1.00 38.12 500 ARG A O 1
ATOM 3601 N N . PHE A 1 501 ? 42.745 -55.918 -87.678 1.00 36.78 501 PHE A N 1
ATOM 3602 C CA . PHE A 1 501 ? 42.598 -55.524 -86.286 1.00 36.78 501 PHE A CA 1
ATOM 3603 C C . PHE A 1 501 ? 41.135 -55.164 -86.032 1.00 36.78 501 PHE A C 1
ATOM 3605 O O . PHE A 1 501 ? 40.511 -54.469 -86.835 1.00 36.78 501 PHE A O 1
ATOM 3612 N N . SER A 1 502 ? 40.615 -55.777 -84.966 1.00 30.80 502 SER A N 1
ATOM 3613 C CA . SER A 1 502 ? 39.303 -55.557 -84.358 1.00 30.80 502 SER A CA 1
ATOM 3614 C C . SER A 1 502 ? 39.137 -54.153 -83.801 1.00 30.80 502 SER A C 1
ATOM 3616 O O . SER A 1 502 ? 40.170 -53.556 -83.421 1.00 30.80 502 SER A O 1
#

Sequence (502 aa):
MDLNATTLTSASPAMVGATSTCGTNATCVNTAGSFFCQCTSGYQLINNTLCVDVDECRKGASICQANEECMNTPGSYQCKCKPGFAKQNGVTCIDVDECQGKPCDALASCFNTFGSFVCTCKAGYTGNGLKCTDIDECSQSSACHSHASCTNLPGNFSCQCAEGFDGNGFSCADKNECTLRNDTCPLGTVCLNSAGSYACSCLNGTLGNGVQCQDVDECKENVCLDRQMICLNIPGSFTCMCKSGFTLNGTSCQVQETMCHSDAFCNNTLGSFLCQCRDGYQGDGYACSDVDECQVDGICPSDFQCSNTNGSYHCSCPPGFRSDGHSCQDVNECINQTGPCHLAATCTNLPGSYSCECLVGYSGDGHSCRDVDECSTRESLCHKQATCRNSLGSYHCICKAGFGASGASCIDIDECQQERGRCHGQAACVNTVGSYYCVCAPGFTGNGRSCFDINECEEQQPCPPGSNCINLGGSYTCTCAASAPCGLPLVHGVLSLSTRFS

Nearest PDB structures (foldseek):
  6pog-assembly1_B  TM=3.817E-01  e=2.223E-15  Homo sapiens
  9b3n-assembly1_A  TM=4.276E-01  e=4.859E-13  Homo sapiens
  6pol-assembly3_F  TM=5.446E-01  e=1.052E-08  Homo sapiens
  5fm9-assembly1_A-2  TM=3.836E-01  e=9.764E-10  Homo sapiens
  7q3n-assembly1_U  TM=2.844E-01  e=8.785E-10  Homo sapiens

pLDDT: mean 78.94, std 13.76, range [27.78, 94.31]

Organism: Erpetoichthys calabaricus (NCBI:txid27687)

Radius of gyration: 88.63 Å; Cα contacts (8 Å, |Δi|>4): 966; chains: 1; bounding box: 170×103×246 Å

Mean predicted aligned error: 21.68 Å

InterPro domains:
  IPR000152 EGF-type aspartate/asparagine hydroxylation site [PS00010] (70-81)
  IPR000152 EGF-type aspartate/asparagine hydroxylation site [PS00010] (110-121)
  IPR000152 EGF-type aspartate/asparagine hydroxylation site [PS00010] (150-161)
  IPR000152 EGF-type aspartate/asparagine hydroxylation site [PS00010] (191-202)
  IPR000152 EGF-type aspartate/asparagine hydroxylation site [PS00010] (231-242)
  IPR000152 EGF-type aspartate/asparagine hydroxylation site [PS00010] (306-317)
  IPR000152 EGF-type aspartate/asparagine hydroxylation site [PS00010] (347-358)
  IPR000152 EGF-type aspartate/asparagine hydroxylation site [PS00010] (388-399)
  IPR000152 EGF-type aspartate/asparagine hydroxylation site [PS00010] (429-440)
  IPR000152 EGF-type aspartate/asparagine hydroxylation site [PS00010] (469-480)
  IPR000742 EGF-like domain [PS01186] (37-51)
  IPR000742 EGF-like domain [PS01186] (119-132)
  IPR000742 EGF-like domain [PS01186] (240-253)
  IPR000742 EGF-like domain [PS01186] (315-328)
  IPR000742 EGF-like domain [PS01186] (356-369)
  IPR000742 EGF-like domain [PS01186] (397-410)
  IPR000742 EGF-like domain [PS01186] (438-451)
  IPR000742 EGF-like domain [PS50026] (53-91)
  IPR000742 EGF-like domain [PS50026] (95-133)
  IPR000742 EGF-like domain [PS50026] (134-171)

Foldseek 3Di:
DDDDDDDDDDDDDYDDDDDQDADPQWDWADDDPGIFTHGHAQWDDDPRRDTDGDQPQPVDDDPEDPQWDWAGDRRDIDTDGHQQWDDDVNHDTAGDQCVVVVQFDPQWDWAGDRRGIATDGDAQWDDRRRDIDGDQLQVDPQSFDPQWDWDGDRRDIATDGHAQWDDRRRDTHGDFPVPVDVPSADPQWDWAGDRNDIATHGAAQWDDRRRDTHGNQPVVVVPLPEPQWDWDGDRNDIDTDGQAQFDDDPRYTDGPPPLFPPQWDWADDDRHIATDGHQQWDDRRRDTDGDQCQVDPPPEPPQWDWDGDRRGIDTHGDAQWDDPPRHTHGNFQQVDPPGQFDPQWDWAGDRNGIATGGHQQWDDRRRDTDGDFPLVPDDPPWDPQWDWDDDGNGIATHGHAQWDDGRNDTDGDQCQPPPNQDFPPQWDWADDRRDIAIGGHFQWDDRRNDTDGDFCCVVPVPEDPQWDWDGDRQWIKTHHDDDDDDDDDIDIDGDGPPPDDD

Secondary structure (DSSP, 8-state):
---------------------PPTTEEEEEETTEEEEEEPTTEEEETTTEEEE--GGGS-S-SS-TTEEEEEETTEEEEEEPTTEEEETTTEEEEP-GGGG--S-TTEEEEEETTEEEEEEPTTEEESSSSEEE--GGGSTTSS-TTEEEEEETTEEEEEEPTTEEESSSSEEE--HHHH-TTSS-TTEEEEEETTEEEEEEPTTEEESSSSEEE--GGGGT---STTEEEEEETTEEEEEEPTTEEEETTEEEE-S-SS-TTEEEEEETTEEEEEEPTTEEESSSSEEE--GGGSTTSS-TTSEEEEETTEEEEEPPTTEEE-SSSEEE--GGGSTT-SS-TTEEEEEETTEEEEEEPTTEEESSSSEEE--HHHH-TTSS-TTEEEEEETTEEEEEEPTTEEE-SSSEEE--GGGSTT----TTEEEEEETTEEEEEEPTTEEESSSSEEE--HHHHH--SPTTEEEEEETTEEEEEE-TTS---S---EE---------

Solvent-accessible surface area (backbone atoms only — not comparable to full-atom values): 29494 Å² total; per-residue (Å²): 134,91,88,81,84,91,83,91,91,88,84,88,85,91,84,94,87,91,78,98,68,61,32,71,64,40,47,78,47,80,49,98,92,52,73,46,47,44,39,42,80,44,34,43,72,44,91,71,38,39,37,42,67,49,58,66,69,78,68,71,83,80,90,47,61,76,61,41,43,69,42,68,44,96,46,44,72,48,67,41,54,35,81,41,34,41,63,53,93,83,73,48,43,40,68,47,66,57,53,82,72,59,76,40,22,93,58,28,46,67,42,68,44,96,49,43,69,48,41,42,38,36,82,41,36,44,69,73,4,60,54,51,42,67,48,63,54,58,81,41,100,68,67,38,22,97,57,26,51,64,44,68,44,96,46,45,68,47,39,41,37,37,78,40,38,45,69,71,4,64,51,53,44,65,49,56,52,65,79,74,40,94,74,73,49,60,94,75,44,43,68,43,70,47,92,45,44,69,46,41,38,40,35,70,48,32,51,59,82,24,78,58,59,42,63,48,66,54,56,80,71,66,70,59,85,38,91,54,44,44,66,42,64,43,91,36,39,66,46,72,41,47,43,94,75,35,40,76,58,92,84,42,60,39,73,55,95,66,90,44,22,94,59,28,46,79,45,81,48,98,93,53,68,46,40,39,37,34,83,38,35,44,68,72,3,65,53,53,43,67,45,66,53,67,78,45,89,78,74,44,63,94,64,36,44,66,41,66,43,95,46,40,67,46,69,40,46,49,76,41,33,42,72,80,87,85,50,53,40,66,47,66,59,61,76,46,99,79,36,85,37,20,95,54,26,49,63,44,71,46,93,44,41,68,49,40,42,37,37,81,41,35,45,63,73,3,58,56,46,42,66,46,56,54,68,83,72,45,96,78,80,41,22,94,55,26,45,65,41,67,47,91,48,41,68,48,37,41,38,38,82,37,32,39,83,70,4,63,51,48,45,68,43,59,39,63,81,40,97,84,40,73,36,20,98,54,24,48,63,46,67,46,94,46,40,66,52,37,41,37,35,76,21,34,47,66,73,3,60,52,52,41,67,49,58,50,54,81,75,63,62,82,48,62,94,82,42,48,64,43,68,44,94,39,30,38,38,37,46,75,62,98,85,63,92,77,86,79,80,80,55,75,54,60,62,74,76,80,76,85,74,134